Protein AF-0000000078278059 (afdb_homodimer)

Secondary structure (DSSP, 8-state):
-PPP--SSS-EEEE-TT-HHHHHHHHHHHHHT---EEEE--TTS--TTGGGT-TT--S-EEE-TTS-EEESHHHHHHHHHHH-GGG-SS-SSHHHHHHHHHHHHHHHHHTHHHHHHHHH-SSHHHHHHHHHHHHHHHHHHHHHHHHH-SSS--SBTBBTB--HHHHHHTHHHHHHHHHHHHTTPPPGGG-SS-HHHHHHHHHHHHSTTTGGGPPPHHHHHHHHHTT-/-PPP--SSS-EEEE-TT-HHHHHHHHHHHHHT---EEEE--TTS--TTGGGT-TT--S-EEE-TTS-EEESHHHHHHHHHHH-GGG-SS-SSHHHHHHHHHHHHHHHHHTHHHHHHHHH-SSHHHHHHHHHHHHHHHHHHHHHHHHH-SSS--SBTBBTB--HHHHHHTHHHHHHHHHHHHTTPPPGGG-SS-HHHHHHHHHHHHSTTTGGGPPPHHHHHHHHHTT-

Nearest PDB structures (foldseek):
  3lfl-assembly1_A-2  TM=7.966E-01  e=6.192E-13  Homo sapiens
  3lfl-assembly2_C  TM=8.242E-01  e=2.261E-12  Homo sapiens
  3qag-assembly1_A  TM=8.507E-01  e=6.763E-12  Homo sapiens
  3q19-assembly1_A  TM=8.474E-01  e=2.469E-11  Homo sapiens
  4jed-assembly1_A-2  TM=7.247E-01  e=4.438E-10  Methylobacterium radiotolerans JCM 2831

pLDDT: mean 94.47, std 7.15, range [53.31, 98.94]

Sequence (454 aa):
MSYPHSETKPTLYNAVICPYAQRAVIALNESGVPYEKVDIDLSNKPAWYPQVNPEGKVPALRLNDGRILIESLLIVEYISETYPQLKLMPADNFEKYQVRLFIEYMSNKVTPHVYGIIRAKDAEQKEQTYQKLMDGLKFVNGKFTEFSTSSTGPYVLGDRFSVADIACIPFIDRMDAVFMLIGSKRFSELEGLERLKAWADACHARKSIAPSRCDLDVLVERYKAFRMSYPHSETKPTLYNAVICPYAQRAVIALNESGVPYEKVDIDLSNKPAWYPQVNPEGKVPALRLNDGRILIESLLIVEYISETYPQLKLMPADNFEKYQVRLFIEYMSNKVTPHVYGIIRAKDAEQKEQTYQKLMDGLKFVNGKFTEFSTSSTGPYVLGDRFSVADIACIPFIDRMDAVFMLIGSKRFSELEGLERLKAWADACHARKSIAPSRCDLDVLVERYKAFR

InterPro domains:
  IPR004045 Glutathione S-transferase, N-terminal [PF13417] (12-85)
  IPR004045 Glutathione S-transferase, N-terminal [PS50404] (8-87)
  IPR005442 Glutathione S-transferase, omega-class [PR01625] (8-23)
  IPR005442 Glutathione S-transferase, omega-class [PR01625] (83-97)
  IPR005442 Glutathione S-transferase, omega-class [PR01625] (155-174)
  IPR010987 Glutathione S-transferase, C-terminal-like [PS50405] (92-226)
  IPR036249 Thioredoxin-like superfamily [SSF52833] (9-110)
  IPR036282 Glutathione S-transferase, C-terminal domain superfamily [SSF47616] (81-226)
  IPR040079 Glutathione transferase family [SFLDS00019] (11-206)
  IPR050983 Glutathione S-transferase Omega/HSP26 [PTHR43968] (4-223)

Solvent-accessible surface area (backbone atoms only — not comparable to full-atom values): 24335 Å² total; per-residue (Å²): 132,86,62,95,70,56,83,84,29,31,25,36,34,30,29,76,81,38,48,49,17,40,23,38,50,28,47,40,47,65,68,65,58,72,62,43,78,46,76,51,47,85,90,63,60,61,91,49,45,48,78,74,32,75,84,68,60,62,22,31,38,30,41,64,88,65,53,69,42,56,52,32,70,52,42,36,50,42,52,34,67,74,41,56,88,68,42,30,57,61,87,50,60,68,57,40,43,49,36,54,47,50,44,50,47,44,56,67,39,29,52,56,30,50,58,40,39,55,64,37,87,44,69,67,54,26,51,54,27,48,51,48,24,52,52,23,48,44,52,51,30,53,44,42,65,67,53,20,80,44,99,43,60,50,37,57,54,4,72,42,65,35,55,37,48,47,70,49,54,46,51,55,60,53,39,34,24,49,24,55,72,70,70,46,73,48,67,90,67,53,78,85,37,63,61,46,48,46,24,50,53,52,48,52,67,32,81,39,36,46,81,60,58,57,57,58,69,59,47,34,57,57,51,57,70,67,91,132,86,63,94,70,56,83,83,29,31,24,36,35,30,31,76,82,37,46,48,18,39,23,38,50,28,46,41,46,67,69,64,58,72,63,43,77,46,75,50,48,85,91,63,60,61,89,46,45,47,79,75,32,75,83,67,61,64,22,32,38,31,42,65,87,64,53,70,42,57,53,31,68,52,42,34,50,42,51,33,66,73,42,56,88,69,41,31,56,61,87,50,61,67,56,40,44,48,35,54,48,52,44,49,48,45,57,66,39,30,51,54,30,51,57,41,40,54,64,38,87,44,71,66,52,28,51,54,28,48,51,48,25,52,52,23,49,45,52,50,31,52,45,42,67,66,54,22,80,42,100,42,61,51,37,58,53,4,73,41,66,33,53,37,48,46,69,49,54,46,50,55,59,54,41,34,24,49,23,56,73,71,68,47,73,48,68,90,69,53,79,83,37,64,61,45,47,47,23,50,53,51,49,52,67,33,81,38,36,46,80,58,58,58,57,56,68,58,46,35,56,57,50,57,70,66,91

Radius of gyration: 22.49 Å; Cα contacts (8 Å, |Δi|>4): 683; chains: 2; bounding box: 50×56×56 Å

Organism: Zancudomyces culisetae (NCBI:txid1213189)

Foldseek 3Di:
DDDDADLAFKEWEAALLDLLQLLLLLLCLLLVGDYHYDYADLVDGDPCVCVQPVVSDDTWIQGNVGDIDDGSLVSSVVSCVVCVVSVQDPPDPVLNVLLVVLLVLLVPQAQVLLVQLLVDPDDVSNVVSVVSNVVSLLVSLVQCVVQQPDPADQASVHPDHHSSLSSRLSVLLLSQLSCVLVVHDGPVPDPNNVSVVSNNVVSCPDPSNVVSHDDSVVNNVVSVVSD/DDDDADQAFKEWEAALLDLLQLLLLLLCLLLVGDYHYDYADLVDGDPCVCVQPVVSDDTWIQGNVGDIDDGSLVSSVVSCVVCVVSCQDPPDPVLNVLLVVLLVLLVPQAQVLLVQLLVDPDDVSNVVSVVSNVVSLLVSLVQCVVQQPDPADQASVHPDHHSSLSSRLSVLLLSQLSCVLVVHDGPVPDPNNVSVVSNNVVSCPDPSNVVSHDDSVVNNVVSVVSD

Structure (mmCIF, N/CA/C/O backbone):
data_AF-0000000078278059-model_v1
#
loop_
_entity.id
_entity.type
_entity.pdbx_description
1 polymer 'Glutathione S-transferase omega-1'
#
loop_
_atom_site.group_PDB
_atom_site.id
_atom_site.type_symbol
_atom_site.label_atom_id
_atom_site.label_alt_id
_atom_site.label_comp_id
_atom_site.label_asym_id
_atom_site.label_entity_id
_atom_site.label_seq_id
_atom_site.pdbx_PDB_ins_code
_atom_site.Cartn_x
_atom_site.Cartn_y
_atom_site.Cartn_z
_atom_site.occupancy
_atom_site.B_iso_or_equiv
_atom_site.auth_seq_id
_atom_site.auth_comp_id
_atom_site.auth_asym_id
_atom_site.auth_atom_id
_atom_site.pdbx_PDB_model_num
ATOM 1 N N . MET A 1 1 ? 8.062 -13.547 28.875 1 60.22 1 MET A N 1
ATOM 2 C CA . MET A 1 1 ? 8.352 -14.844 28.266 1 60.22 1 MET A CA 1
ATOM 3 C C . MET A 1 1 ? 9 -14.672 26.891 1 60.22 1 MET A C 1
ATOM 5 O O . MET A 1 1 ? 8.656 -13.75 26.156 1 60.22 1 MET A O 1
ATOM 9 N N . SER A 1 2 ? 10.141 -15.391 26.438 1 87 2 SER A N 1
ATOM 10 C CA . SER A 1 2 ? 10.961 -15.281 25.25 1 87 2 SER A CA 1
ATOM 11 C C . SER A 1 2 ? 10.25 -15.867 24.031 1 87 2 SER A C 1
ATOM 13 O O . SER A 1 2 ? 9.375 -16.719 24.172 1 87 2 SER A O 1
ATOM 15 N N . TYR A 1 3 ? 10.172 -15.305 22.891 1 96.38 3 TYR A N 1
ATOM 16 C CA . TYR A 1 3 ? 9.617 -15.867 21.672 1 96.38 3 TYR A CA 1
ATOM 17 C C . TYR A 1 3 ? 10.703 -16.562 20.844 1 96.38 3 TYR A C 1
ATOM 19 O O . TYR A 1 3 ? 11.875 -16.203 20.938 1 96.38 3 TYR A O 1
ATOM 27 N N . PRO A 1 4 ? 10.289 -17.734 20.172 1 97.88 4 PRO A N 1
ATOM 28 C CA . PRO A 1 4 ? 11.297 -18.469 19.406 1 97.88 4 PRO A CA 1
ATOM 29 C C . PRO A 1 4 ? 11.953 -17.625 18.328 1 97.88 4 PRO A C 1
ATOM 31 O O . PRO A 1 4 ? 11.266 -16.875 17.625 1 97.88 4 PRO A O 1
ATOM 34 N N . HIS A 1 5 ? 13.25 -17.641 18.234 1 97.44 5 HIS A N 1
ATOM 35 C CA . HIS A 1 5 ? 14.008 -17.016 17.172 1 97.44 5 HIS A CA 1
ATOM 36 C C . HIS A 1 5 ? 15.414 -17.594 17.062 1 97.44 5 HIS A C 1
ATOM 38 O O . HIS A 1 5 ? 15.93 -18.141 18.047 1 97.44 5 HIS A O 1
ATOM 44 N N . SER A 1 6 ? 15.914 -17.5 15.859 1 96.81 6 SER A N 1
ATOM 45 C CA . SER A 1 6 ? 17.297 -17.891 15.633 1 96.81 6 SER A CA 1
ATOM 46 C C . SER A 1 6 ? 18.266 -16.75 16 1 96.81 6 SER A C 1
ATOM 48 O O . SER A 1 6 ? 17.969 -15.586 15.766 1 96.81 6 SER A O 1
ATOM 50 N N . GLU A 1 7 ? 19.438 -17.094 16.469 1 93.12 7 GLU A N 1
ATOM 51 C CA . GLU A 1 7 ? 20.438 -16.109 16.844 1 93.12 7 GLU A CA 1
ATOM 52 C C . GLU A 1 7 ? 21.375 -15.789 15.672 1 93.12 7 GLU A C 1
ATOM 54 O O . GLU A 1 7 ? 22.094 -14.789 15.688 1 93.12 7 GLU A O 1
ATOM 59 N N . THR A 1 8 ? 21.297 -16.656 14.656 1 95.75 8 THR A N 1
ATOM 60 C CA . THR A 1 8 ? 22.312 -16.531 13.625 1 95.75 8 THR A CA 1
ATOM 61 C C . THR A 1 8 ? 21.688 -16.297 12.258 1 95.75 8 THR A C 1
ATOM 63 O O . THR A 1 8 ? 22.375 -15.984 11.289 1 95.75 8 THR A O 1
ATOM 66 N N . LYS A 1 9 ? 20.375 -16.5 12.164 1 97.56 9 LYS A N 1
ATOM 67 C CA . LYS A 1 9 ? 19.656 -16.328 10.914 1 97.56 9 LYS A CA 1
ATOM 68 C C . LYS A 1 9 ? 18.375 -15.531 11.125 1 97.56 9 LYS A C 1
ATOM 70 O O . LYS A 1 9 ? 17.828 -15.5 12.227 1 97.56 9 LYS A O 1
ATOM 75 N N . PRO A 1 10 ? 17.891 -14.93 10.047 1 98.44 10 PRO A N 1
ATOM 76 C CA . PRO A 1 10 ? 16.547 -14.352 10.156 1 98.44 10 PRO A CA 1
ATOM 77 C C . PRO A 1 10 ? 15.484 -15.398 10.477 1 98.44 10 PRO A C 1
ATOM 79 O O . PRO A 1 10 ? 15.602 -16.547 10.055 1 98.44 10 PRO A O 1
ATOM 82 N N . THR A 1 11 ? 14.477 -14.953 11.234 1 98.88 11 THR A N 1
ATOM 83 C CA . THR A 1 11 ? 13.352 -15.828 11.547 1 98.88 11 THR A CA 1
ATOM 84 C C . THR A 1 11 ? 12.055 -15.273 10.953 1 98.88 11 THR A C 1
ATOM 86 O O . THR A 1 11 ? 11.656 -14.148 11.258 1 98.88 11 THR A O 1
ATOM 89 N N . LEU A 1 12 ? 11.461 -16.062 10.102 1 98.88 12 LEU A N 1
ATOM 90 C CA . LEU A 1 12 ? 10.172 -15.703 9.523 1 98.88 12 LEU A CA 1
ATOM 91 C C . LEU A 1 12 ? 9.031 -16.359 10.297 1 98.88 12 LEU A C 1
ATOM 93 O O . LEU A 1 12 ? 8.984 -17.594 10.422 1 98.88 12 LEU A O 1
ATOM 97 N N . TYR A 1 13 ? 8.195 -15.539 10.852 1 98.88 13 TYR A N 1
ATOM 98 C CA . TYR A 1 13 ? 6.938 -16.031 11.406 1 98.88 13 TYR A CA 1
ATOM 99 C C . TYR A 1 13 ? 5.859 -16.094 10.328 1 98.88 13 TYR A C 1
ATOM 101 O O . TYR A 1 13 ? 5.488 -15.086 9.742 1 98.88 13 TYR A O 1
ATOM 109 N N . ASN A 1 14 ? 5.344 -17.281 10.125 1 98.38 14 ASN A N 1
ATOM 110 C CA . ASN A 1 14 ? 4.605 -17.656 8.922 1 98.38 14 ASN A CA 1
ATOM 111 C C . ASN A 1 14 ? 3.309 -18.391 9.266 1 98.38 14 ASN A C 1
ATOM 113 O O . ASN A 1 14 ? 3.088 -18.766 10.422 1 98.38 14 ASN A O 1
ATOM 117 N N . ALA A 1 15 ? 2.404 -18.438 8.391 1 97.5 15 ALA A N 1
ATOM 118 C CA . ALA A 1 15 ? 1.312 -19.406 8.32 1 97.5 15 ALA A CA 1
ATOM 119 C C . ALA A 1 15 ? 1.162 -19.969 6.906 1 97.5 15 ALA A C 1
ATOM 121 O O . ALA A 1 15 ? 0.969 -19.219 5.953 1 97.5 15 ALA A O 1
ATOM 122 N N . VAL A 1 16 ? 1.157 -21.25 6.742 1 94.25 16 VAL A N 1
ATOM 123 C CA . VAL A 1 16 ? 1.242 -21.922 5.445 1 94.25 16 VAL A CA 1
ATOM 124 C C . VAL A 1 16 ? 0.02 -21.562 4.602 1 94.25 16 VAL A C 1
ATOM 126 O O . VAL A 1 16 ? 0.113 -21.453 3.375 1 94.25 16 VAL A O 1
ATOM 129 N N . ILE A 1 17 ? -1.044 -21.25 5.211 1 94.5 17 ILE A N 1
ATOM 130 C CA . ILE A 1 17 ? -2.287 -21.031 4.48 1 94.5 17 ILE A CA 1
ATOM 131 C C . ILE A 1 17 ? -2.408 -19.547 4.113 1 94.5 17 ILE A C 1
ATOM 133 O O . ILE A 1 17 ? -3.309 -19.156 3.367 1 94.5 17 ILE A O 1
ATOM 137 N N . CYS A 1 18 ? -1.616 -18.688 4.645 1 96.62 18 CYS A N 1
ATOM 138 C CA . CYS A 1 18 ? -1.743 -17.25 4.477 1 96.62 18 CYS A CA 1
ATOM 139 C C . CYS A 1 18 ? -1.034 -16.781 3.213 1 96.62 18 CYS A C 1
ATOM 141 O O . CYS A 1 18 ? 0.188 -16.906 3.1 1 96.62 18 CYS A O 1
ATOM 143 N N . PRO A 1 19 ? -1.803 -16.234 2.295 1 97.75 19 PRO A N 1
ATOM 144 C CA . PRO A 1 19 ? -1.166 -15.781 1.057 1 97.75 19 PRO A CA 1
ATOM 145 C C . PRO A 1 19 ? -0.194 -14.625 1.279 1 97.75 19 PRO A C 1
ATOM 147 O O . PRO A 1 19 ? 0.756 -14.453 0.511 1 97.75 19 PRO A O 1
ATOM 150 N N . TYR A 1 20 ? -0.384 -13.812 2.268 1 98.38 20 TYR A N 1
ATOM 151 C CA . TYR A 1 20 ? 0.504 -12.695 2.57 1 98.38 20 TYR A CA 1
ATOM 152 C C . TYR A 1 20 ? 1.837 -13.188 3.119 1 98.38 20 TYR A C 1
ATOM 154 O O . TYR A 1 20 ? 2.895 -12.656 2.771 1 98.38 20 TYR A O 1
ATOM 162 N N . ALA A 1 21 ? 1.753 -14.188 3.961 1 98.62 21 ALA A N 1
ATOM 163 C CA . ALA A 1 21 ? 2.984 -14.789 4.465 1 98.62 21 ALA A CA 1
ATOM 164 C C . ALA A 1 21 ? 3.771 -15.453 3.336 1 98.62 21 ALA A C 1
ATOM 166 O O . ALA A 1 21 ? 5.004 -15.445 3.344 1 98.62 21 ALA A O 1
ATOM 167 N N . GLN A 1 22 ? 3.08 -16.031 2.393 1 98.75 22 GLN A N 1
ATOM 168 C CA . GLN A 1 22 ? 3.744 -16.688 1.266 1 98.75 22 GLN A CA 1
ATOM 169 C C . GLN A 1 22 ? 4.578 -15.688 0.467 1 98.75 22 GLN A C 1
ATOM 171 O O . GLN A 1 22 ? 5.625 -16.047 -0.079 1 98.75 22 GLN A O 1
ATOM 176 N N . ARG A 1 23 ? 4.156 -14.398 0.369 1 98.88 23 ARG A N 1
ATOM 177 C CA . ARG A 1 23 ? 4.957 -13.359 -0.273 1 98.88 23 ARG A CA 1
ATOM 178 C C . ARG A 1 23 ? 6.371 -13.328 0.297 1 98.88 23 ARG A C 1
ATOM 180 O O . ARG A 1 23 ? 7.348 -13.305 -0.453 1 98.88 23 ARG A O 1
ATOM 187 N N . ALA A 1 24 ? 6.434 -13.32 1.629 1 98.88 24 ALA A N 1
ATOM 188 C CA . ALA A 1 24 ? 7.719 -13.234 2.314 1 98.88 24 ALA A CA 1
ATOM 189 C C . ALA A 1 24 ? 8.555 -14.492 2.08 1 98.88 24 ALA A C 1
ATOM 191 O O . ALA A 1 24 ? 9.76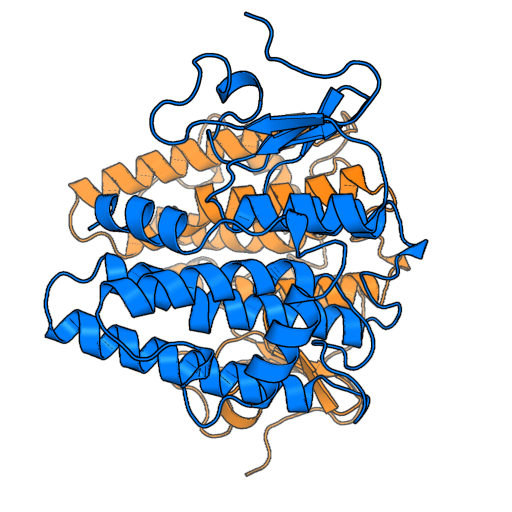6 -14.406 1.865 1 98.88 24 ALA A O 1
ATOM 192 N N . VAL A 1 25 ? 7.898 -15.648 2.078 1 98.81 25 VAL A N 1
ATOM 193 C CA . VAL A 1 25 ? 8.586 -16.906 1.821 1 98.81 25 VAL A CA 1
ATOM 194 C C . VAL A 1 25 ? 9.234 -16.875 0.438 1 98.81 25 VAL A C 1
ATOM 196 O O . VAL A 1 25 ? 10.414 -17.203 0.289 1 98.81 25 VAL A O 1
ATOM 199 N N . ILE A 1 26 ? 8.469 -16.484 -0.548 1 98.88 26 ILE A N 1
ATOM 200 C CA . ILE A 1 26 ? 8.961 -16.438 -1.922 1 98.88 26 ILE A CA 1
ATOM 201 C C . ILE A 1 26 ? 10.148 -15.484 -2.02 1 98.88 26 ILE A C 1
ATOM 203 O O . ILE A 1 26 ? 11.172 -15.82 -2.617 1 98.88 26 ILE A O 1
ATOM 207 N N . ALA A 1 27 ? 10.023 -14.281 -1.431 1 98.81 27 ALA A N 1
ATOM 208 C CA . ALA A 1 27 ? 11.102 -13.289 -1.485 1 98.81 27 ALA A CA 1
ATOM 209 C C . ALA A 1 27 ? 12.367 -13.828 -0.829 1 98.81 27 ALA A C 1
ATOM 211 O O . ALA A 1 27 ? 13.469 -13.633 -1.347 1 98.81 27 ALA A O 1
ATOM 212 N N . LEU A 1 28 ? 12.195 -14.461 0.299 1 98.69 28 LEU A N 1
ATOM 213 C CA . LEU A 1 28 ? 13.344 -15.039 0.987 1 98.69 28 LEU A CA 1
ATOM 214 C C . LEU A 1 28 ? 13.969 -16.156 0.161 1 98.69 28 LEU A C 1
ATOM 216 O O . LEU A 1 28 ? 15.195 -16.25 0.059 1 98.69 28 LEU A O 1
ATOM 220 N N . ASN A 1 29 ? 13.133 -16.984 -0.436 1 98.69 29 ASN A N 1
ATOM 221 C CA . ASN A 1 29 ? 13.633 -18.047 -1.31 1 98.69 29 ASN A CA 1
ATOM 222 C C . ASN A 1 29 ? 14.422 -17.469 -2.48 1 98.69 29 ASN A C 1
ATOM 224 O O . ASN A 1 29 ? 15.469 -18.016 -2.848 1 98.69 29 ASN A O 1
ATOM 228 N N . GLU A 1 30 ? 13.93 -16.438 -3.078 1 98.5 30 GLU A N 1
ATOM 229 C CA . GLU A 1 30 ? 14.633 -15.789 -4.176 1 98.5 30 GLU A CA 1
ATOM 230 C C . GLU A 1 30 ? 16.016 -15.297 -3.73 1 98.5 30 GLU A C 1
ATOM 232 O O . GLU A 1 30 ? 16.969 -15.359 -4.496 1 98.5 30 GLU A O 1
ATOM 237 N N . SER A 1 31 ? 16.109 -14.766 -2.529 1 97.19 31 SER A N 1
ATOM 238 C CA . SER A 1 31 ? 17.344 -14.172 -2.025 1 97.19 31 SER A CA 1
ATOM 239 C C . SER A 1 31 ? 18.391 -15.242 -1.73 1 97.19 31 SER A C 1
ATOM 241 O O . SER A 1 31 ? 19.594 -14.945 -1.688 1 97.19 31 SER A O 1
ATOM 243 N N . GLY A 1 32 ? 17.906 -16.422 -1.432 1 96.81 32 GLY A N 1
ATOM 244 C CA . GLY A 1 32 ? 18.812 -17.516 -1.085 1 96.81 32 GLY A CA 1
ATOM 245 C C . GLY A 1 32 ? 19.344 -17.406 0.333 1 96.81 32 GLY A C 1
ATOM 246 O O . GLY A 1 32 ? 20.172 -18.219 0.745 1 96.81 32 GLY A O 1
ATOM 247 N N . VAL A 1 33 ? 18.906 -16.484 1.047 1 95.5 33 VAL A N 1
ATOM 248 C CA . VAL A 1 33 ? 19.328 -16.312 2.432 1 95.5 33 VAL A CA 1
ATOM 249 C C . VAL A 1 33 ? 18.719 -17.422 3.295 1 95.5 33 VAL A C 1
ATOM 251 O O . VAL A 1 33 ? 17.516 -17.641 3.277 1 95.5 33 VAL A O 1
ATOM 254 N N . PRO A 1 34 ? 19.625 -18.078 3.938 1 97.62 34 PRO A N 1
ATOM 255 C CA . PRO A 1 34 ? 19.047 -19.047 4.883 1 97.62 34 PRO A CA 1
ATOM 256 C C . PRO A 1 34 ? 18.234 -18.375 5.988 1 97.62 34 PRO A C 1
ATOM 258 O O . PRO A 1 34 ? 18.609 -17.312 6.473 1 97.62 34 PRO A O 1
ATOM 261 N N . TYR A 1 35 ? 17.156 -18.969 6.301 1 98.31 35 TYR A N 1
ATOM 262 C CA . TYR A 1 35 ? 16.312 -18.422 7.355 1 98.31 35 TYR A CA 1
ATOM 263 C C . TYR A 1 35 ? 15.586 -19.547 8.102 1 98.31 35 TYR A C 1
ATOM 265 O O . TYR A 1 35 ? 15.523 -20.688 7.617 1 98.31 35 TYR A O 1
ATOM 273 N N . GLU A 1 36 ? 15.125 -19.219 9.258 1 98.38 36 GLU A N 1
ATOM 274 C CA . GLU A 1 36 ? 14.273 -20.109 10.031 1 98.38 36 GLU A CA 1
ATOM 275 C C . GLU A 1 36 ? 12.805 -19.719 9.906 1 98.38 36 GLU A C 1
ATOM 277 O O . GLU A 1 36 ? 12.477 -18.531 9.805 1 98.38 36 GLU A O 1
ATOM 282 N N . LYS A 1 37 ? 12.016 -20.719 9.875 1 98.06 37 LYS A N 1
ATOM 283 C CA . LYS A 1 37 ? 10.578 -20.484 9.758 1 98.06 37 LYS A CA 1
ATOM 284 C C . LYS A 1 37 ? 9.836 -21 10.992 1 98.06 37 LYS A C 1
ATOM 286 O O . LYS A 1 37 ? 10.086 -22.109 11.461 1 98.06 37 LYS A O 1
ATOM 291 N N . VAL A 1 38 ? 9.055 -20.156 11.594 1 98.31 38 VAL A N 1
ATOM 292 C CA . VAL A 1 38 ? 8.148 -20.516 12.68 1 98.31 38 VAL A CA 1
ATOM 293 C C . VAL A 1 38 ? 6.699 -20.375 12.211 1 98.31 38 VAL A C 1
ATOM 295 O O . VAL A 1 38 ? 6.215 -19.266 11.992 1 98.31 38 VAL A O 1
ATOM 298 N N . ASP A 1 39 ? 6.008 -21.469 12.109 1 97.62 39 ASP A N 1
ATOM 299 C CA . ASP A 1 39 ? 4.621 -21.453 11.648 1 97.62 39 ASP A CA 1
ATOM 300 C C . ASP A 1 39 ? 3.664 -21.156 12.797 1 97.62 39 ASP A C 1
ATOM 302 O O . ASP A 1 39 ? 3.67 -21.844 13.812 1 97.62 39 ASP A O 1
ATOM 306 N N . ILE A 1 40 ? 2.883 -20.109 12.617 1 97.81 40 ILE A N 1
ATOM 307 C CA . ILE A 1 40 ? 1.909 -19.656 13.602 1 97.81 40 ILE A CA 1
ATOM 308 C C . ILE A 1 40 ? 0.538 -20.25 13.289 1 97.81 40 ILE A C 1
ATOM 310 O O . ILE A 1 40 ? 0.062 -20.156 12.148 1 97.81 40 ILE A O 1
ATOM 314 N N . ASP A 1 41 ? -0.099 -20.953 14.258 1 94.69 41 ASP A N 1
ATOM 315 C CA . ASP A 1 41 ? -1.495 -21.359 14.141 1 94.69 41 ASP A CA 1
ATOM 316 C C . ASP A 1 41 ? -2.434 -20.172 14.289 1 94.69 41 ASP A C 1
ATOM 318 O O . ASP A 1 41 ? -2.627 -19.656 15.398 1 94.69 41 ASP A O 1
ATOM 322 N N . LEU A 1 42 ? -3.047 -19.781 13.258 1 92.94 42 LEU A N 1
ATOM 323 C CA . LEU A 1 42 ? -3.844 -18.562 13.234 1 92.94 42 LEU A CA 1
ATOM 324 C C . LEU A 1 42 ? -5.105 -18.719 14.078 1 92.94 42 LEU A C 1
ATOM 326 O O . LEU A 1 42 ? -5.703 -17.734 14.508 1 92.94 42 LEU A O 1
ATOM 330 N N . SER A 1 43 ? -5.547 -19.953 14.219 1 91.12 43 SER A N 1
ATOM 331 C CA . SER A 1 43 ? -6.746 -20.219 15.008 1 91.12 43 SER A CA 1
ATOM 332 C C . SER A 1 43 ? -6.426 -20.266 16.5 1 91.12 43 SER A C 1
ATOM 334 O O . SER A 1 43 ? -7.324 -20.172 17.344 1 91.12 43 SER A O 1
ATOM 336 N N . ASN A 1 44 ? -5.289 -20.516 16.828 1 94.31 44 ASN A N 1
ATOM 337 C CA . ASN A 1 44 ? -4.801 -20.594 18.203 1 94.31 44 ASN A CA 1
ATOM 338 C C . ASN A 1 44 ? -3.383 -20.031 18.312 1 94.31 44 ASN A C 1
ATOM 340 O O . ASN A 1 44 ? -2.436 -20.797 18.562 1 94.31 44 ASN A O 1
ATOM 344 N N . LYS A 1 45 ? -3.246 -18.734 18.25 1 96.56 45 LYS A N 1
ATOM 345 C CA . LYS A 1 45 ? -1.941 -18.078 18.25 1 96.56 45 LYS A CA 1
ATOM 346 C C . LYS A 1 45 ? -1.241 -18.234 19.594 1 96.56 45 LYS A C 1
ATOM 348 O O . LYS A 1 45 ? -1.876 -18.109 20.641 1 96.56 45 LYS A O 1
ATOM 353 N N . PRO A 1 46 ? 0.009 -18.422 19.562 1 97.25 46 PRO A N 1
ATOM 354 C CA . PRO A 1 46 ? 0.75 -18.531 20.828 1 97.25 46 PRO A CA 1
ATOM 355 C C . PRO A 1 46 ? 0.702 -17.234 21.641 1 97.25 46 PRO A C 1
ATOM 357 O O . PRO A 1 46 ? 0.676 -16.141 21.078 1 97.25 46 PRO A O 1
ATOM 360 N N . ALA A 1 47 ? 0.79 -17.328 23 1 96.75 47 ALA A N 1
ATOM 361 C CA . ALA A 1 47 ? 0.686 -16.203 23.906 1 96.75 47 ALA A CA 1
ATOM 362 C C . ALA A 1 47 ? 1.855 -15.234 23.734 1 96.75 47 ALA A C 1
ATOM 364 O O . ALA A 1 47 ? 1.735 -14.039 24.016 1 96.75 47 ALA A O 1
ATOM 365 N N . TRP A 1 48 ? 2.941 -15.773 23.172 1 97.88 48 TRP A N 1
ATOM 366 C CA . TRP A 1 48 ? 4.141 -14.953 23.031 1 97.88 48 TRP A CA 1
ATOM 367 C C . TRP A 1 48 ? 4.105 -14.172 21.719 1 97.88 48 TRP A C 1
ATOM 369 O O . TRP A 1 48 ? 4.914 -13.258 21.516 1 97.88 48 TRP A O 1
ATOM 379 N N . TYR A 1 49 ? 3.154 -14.43 20.797 1 98.19 49 TYR A N 1
ATOM 380 C CA . TYR A 1 49 ? 3.229 -13.898 19.438 1 98.19 49 TYR A CA 1
ATOM 381 C C . TYR A 1 49 ? 3.068 -12.383 19.438 1 98.19 49 TYR A C 1
ATOM 383 O O . TYR A 1 49 ? 3.699 -11.688 18.641 1 98.19 49 TYR A O 1
ATOM 391 N N . PRO A 1 50 ? 2.326 -11.773 20.391 1 96.94 50 PRO A N 1
ATOM 392 C CA . PRO A 1 50 ? 2.217 -10.312 20.422 1 96.94 50 PRO A CA 1
ATOM 393 C C . PRO A 1 50 ? 3.551 -9.633 20.703 1 96.94 50 PRO A C 1
ATOM 395 O O . PRO A 1 50 ? 3.707 -8.438 20.438 1 96.94 50 PRO A O 1
ATOM 398 N N . GLN A 1 51 ? 4.5 -10.32 21.234 1 96.88 51 GLN A N 1
ATOM 399 C CA . GLN A 1 51 ? 5.844 -9.781 21.422 1 96.88 51 GLN A CA 1
ATOM 400 C C . GLN A 1 51 ? 6.562 -9.602 20.094 1 96.88 51 GLN A C 1
ATOM 402 O O . GLN A 1 51 ? 7.465 -8.773 19.969 1 96.88 51 GLN A O 1
ATOM 407 N N . VAL A 1 52 ? 6.16 -10.414 19.078 1 97.81 52 VAL A N 1
ATOM 408 C CA . VAL A 1 52 ? 6.73 -10.336 17.734 1 97.81 52 VAL A CA 1
ATOM 409 C C . VAL A 1 52 ? 5.973 -9.297 16.906 1 97.81 52 VAL A C 1
ATOM 411 O O . VAL A 1 52 ? 6.574 -8.367 16.375 1 97.81 52 VAL A O 1
ATOM 414 N N . ASN A 1 53 ? 4.738 -9.445 16.891 1 97.56 53 ASN A N 1
ATOM 415 C CA . ASN A 1 53 ? 3.84 -8.531 16.203 1 97.56 53 ASN A CA 1
ATOM 416 C C . ASN A 1 53 ? 2.6 -8.219 17.031 1 97.56 53 ASN A C 1
ATOM 418 O O . ASN A 1 53 ? 1.664 -9.016 17.078 1 97.56 53 ASN A O 1
ATOM 422 N N . PRO A 1 54 ? 2.58 -7.09 17.625 1 94.56 54 PRO A N 1
ATOM 423 C CA . PRO A 1 54 ? 1.46 -6.723 18.484 1 94.56 54 PRO A CA 1
ATOM 424 C C . PRO A 1 54 ? 0.11 -6.809 17.781 1 94.56 54 PRO A C 1
ATOM 426 O O . PRO A 1 54 ? -0.922 -6.992 18.422 1 94.56 54 PRO A O 1
ATOM 429 N N . GLU A 1 55 ? 0.088 -6.75 16.469 1 94.5 55 GLU A N 1
ATOM 430 C CA . GLU A 1 55 ? -1.163 -6.836 15.719 1 94.5 55 GLU A CA 1
ATOM 431 C C . GLU A 1 55 ? -1.575 -8.289 15.5 1 94.5 55 GLU A C 1
ATOM 433 O O . GLU A 1 55 ? -2.676 -8.562 15.016 1 94.5 55 GLU A O 1
ATOM 438 N N . GLY A 1 56 ? -0.675 -9.211 15.766 1 96.62 56 GLY A N 1
ATOM 439 C CA . GLY A 1 56 ? -0.982 -10.625 15.695 1 96.62 56 GLY A CA 1
ATOM 440 C C . GLY A 1 56 ? -1.057 -11.156 14.273 1 96.62 56 GLY A C 1
ATOM 441 O O . GLY A 1 56 ? -1.48 -12.289 14.047 1 96.62 56 GLY A O 1
ATOM 442 N N . LYS A 1 57 ? -0.612 -10.398 13.32 1 97.56 57 LYS A N 1
ATOM 443 C CA . LYS A 1 57 ? -0.685 -10.812 11.922 1 97.56 57 LYS A CA 1
ATOM 444 C C . LYS A 1 57 ? 0.608 -11.492 11.477 1 97.56 57 LYS A C 1
ATOM 446 O O . LYS A 1 57 ? 1.657 -11.297 12.102 1 97.56 57 LYS A O 1
ATOM 451 N N . VAL A 1 58 ? 0.531 -12.336 10.539 1 98.44 58 VAL A N 1
ATOM 452 C CA . VAL A 1 58 ? 1.68 -12.859 9.812 1 98.44 58 VAL A CA 1
ATOM 453 C C . VAL A 1 58 ? 1.691 -12.305 8.391 1 98.44 58 VAL A C 1
ATOM 455 O O . VAL A 1 58 ? 0.647 -11.922 7.855 1 98.44 58 VAL A O 1
ATOM 458 N N . PRO A 1 59 ? 2.842 -12.148 7.746 1 98.75 59 PRO A N 1
ATOM 459 C CA . PRO A 1 59 ? 4.172 -12.531 8.219 1 98.75 59 PRO A CA 1
ATOM 460 C C . PRO A 1 59 ? 4.801 -11.484 9.133 1 98.75 59 PRO A C 1
ATOM 462 O O . PRO A 1 59 ? 4.375 -10.328 9.141 1 98.75 59 PRO A O 1
ATOM 465 N N . ALA A 1 60 ? 5.68 -11.883 9.914 1 98.88 60 ALA A N 1
ATOM 466 C CA . ALA A 1 60 ? 6.684 -11.047 10.562 1 98.88 60 ALA A CA 1
ATOM 467 C C . ALA A 1 60 ? 8.086 -11.625 10.367 1 98.88 60 ALA A C 1
ATOM 469 O O . ALA A 1 60 ? 8.273 -12.836 10.406 1 98.88 60 ALA A O 1
ATOM 470 N N . LEU A 1 61 ? 9.062 -10.82 10.07 1 98.88 61 LEU A N 1
ATOM 471 C CA . LEU A 1 61 ? 10.438 -11.242 9.836 1 98.88 61 LEU A CA 1
ATOM 472 C C . LEU A 1 61 ? 11.383 -10.602 10.844 1 98.88 61 LEU A C 1
ATOM 474 O O . LEU A 1 61 ? 11.57 -9.383 10.844 1 98.88 61 LEU A O 1
ATOM 478 N N . ARG A 1 62 ? 11.906 -11.391 11.742 1 98.69 62 ARG A N 1
ATOM 479 C CA . ARG A 1 62 ? 12.945 -10.914 12.656 1 98.69 62 ARG A CA 1
ATOM 480 C C . ARG A 1 62 ? 14.32 -11.008 12.008 1 98.69 62 ARG A C 1
ATOM 482 O O . ARG A 1 62 ? 14.773 -12.102 11.641 1 98.69 62 ARG A O 1
ATOM 489 N N . LEU A 1 63 ? 14.984 -9.883 11.852 1 98.06 63 LEU A N 1
ATOM 490 C CA . LEU A 1 63 ? 16.328 -9.836 11.281 1 98.06 63 LEU A CA 1
ATOM 491 C C . LEU A 1 63 ? 17.359 -10.312 12.289 1 98.06 63 LEU A C 1
ATOM 493 O O . LEU A 1 63 ? 17.047 -10.5 13.469 1 98.06 63 LEU A O 1
ATOM 497 N N . ASN A 1 64 ? 18.609 -10.422 11.82 1 95.81 64 ASN A N 1
ATOM 498 C CA . ASN A 1 64 ? 19.703 -10.922 12.664 1 95.81 64 ASN A CA 1
ATOM 499 C C . ASN A 1 64 ? 19.984 -9.969 13.82 1 95.81 64 ASN A C 1
ATOM 501 O O . ASN A 1 64 ? 20.391 -10.398 14.898 1 95.81 64 ASN A O 1
ATOM 505 N N . ASP A 1 65 ? 19.766 -8.742 13.609 1 95.5 65 ASP A N 1
ATOM 506 C CA . ASP A 1 65 ? 20.094 -7.75 14.625 1 95.5 65 ASP A CA 1
ATOM 507 C C . ASP A 1 65 ? 18.938 -7.539 15.586 1 95.5 65 ASP A C 1
ATOM 509 O O . ASP A 1 65 ? 18.984 -6.66 16.453 1 95.5 65 ASP A O 1
ATOM 513 N N . GLY A 1 66 ? 17.859 -8.234 15.375 1 96.06 66 GLY A N 1
ATOM 514 C CA . GLY A 1 66 ? 16.766 -8.219 16.328 1 96.06 66 GLY A CA 1
ATOM 515 C C . GLY A 1 66 ? 15.594 -7.363 15.875 1 96.06 66 GLY A C 1
ATOM 516 O O . GLY A 1 66 ? 14.5 -7.449 16.438 1 96.06 66 GLY A O 1
ATOM 517 N N . ARG A 1 67 ? 15.766 -6.543 14.914 1 96.5 67 ARG A N 1
ATOM 518 C CA . ARG A 1 67 ? 14.656 -5.746 14.391 1 96.5 67 ARG A CA 1
ATOM 519 C C . ARG A 1 67 ? 13.602 -6.637 13.742 1 96.5 67 ARG A C 1
ATOM 521 O O . ARG A 1 67 ? 13.93 -7.648 13.125 1 96.5 67 ARG A O 1
ATOM 528 N N . ILE A 1 68 ? 12.328 -6.246 13.836 1 98.06 68 ILE A N 1
ATOM 529 C CA . ILE A 1 68 ? 11.227 -7.031 13.289 1 98.06 68 ILE A CA 1
ATOM 530 C C . ILE A 1 68 ? 10.516 -6.234 12.203 1 98.06 68 ILE A C 1
ATOM 532 O O . ILE A 1 68 ? 10.172 -5.07 12.398 1 98.06 68 ILE A O 1
ATOM 536 N N . LEU A 1 69 ? 10.414 -6.852 11.047 1 98.62 69 LEU A N 1
ATOM 537 C CA . LEU A 1 69 ? 9.641 -6.309 9.938 1 98.62 69 LEU A CA 1
ATOM 538 C C . LEU A 1 69 ? 8.258 -6.961 9.867 1 98.62 69 LEU A C 1
ATOM 540 O O . LEU A 1 69 ? 8.141 -8.18 9.992 1 98.62 69 LEU A O 1
ATOM 544 N N . ILE A 1 70 ? 7.266 -6.098 9.68 1 98.5 70 ILE A N 1
ATOM 545 C CA . ILE A 1 70 ? 5.91 -6.598 9.492 1 98.5 70 ILE A CA 1
ATOM 546 C C . ILE A 1 70 ? 5.328 -6.035 8.195 1 98.5 70 ILE A C 1
ATOM 548 O O . ILE A 1 70 ? 5.961 -5.207 7.531 1 98.5 70 ILE A O 1
ATOM 552 N N . GLU A 1 71 ? 4.129 -6.52 7.82 1 98.56 71 GLU A N 1
ATOM 553 C CA . GLU A 1 71 ? 3.465 -6.188 6.566 1 98.56 71 GLU A CA 1
ATOM 554 C C . GLU A 1 71 ? 4.16 -6.852 5.383 1 98.56 71 GLU A C 1
ATOM 556 O O . GLU A 1 71 ? 5.293 -6.504 5.043 1 98.56 71 GLU A O 1
ATOM 561 N N . SER A 1 72 ? 3.455 -7.73 4.738 1 98.69 72 SER A N 1
ATOM 562 C CA . SER A 1 72 ? 4.039 -8.648 3.766 1 98.69 72 SER A CA 1
ATOM 563 C C . SER A 1 72 ? 4.684 -7.891 2.609 1 98.69 72 SER A C 1
ATOM 565 O O . SER A 1 72 ? 5.801 -8.203 2.201 1 98.69 72 SER A O 1
ATOM 567 N N . LEU A 1 73 ? 3.99 -6.836 2.094 1 98.69 73 LEU A N 1
ATOM 568 C CA . LEU A 1 73 ? 4.535 -6.113 0.951 1 98.69 73 LEU A CA 1
ATOM 569 C C . LEU A 1 73 ? 5.777 -5.32 1.351 1 98.69 73 LEU A C 1
ATOM 571 O O . LEU A 1 73 ? 6.711 -5.18 0.558 1 98.69 73 LEU A O 1
ATOM 575 N N . LEU A 1 74 ? 5.789 -4.801 2.594 1 98.75 74 LEU A N 1
ATOM 576 C CA . LEU A 1 74 ? 6.949 -4.059 3.078 1 98.75 74 LEU A CA 1
ATOM 577 C C . LEU A 1 74 ? 8.141 -4.988 3.281 1 98.75 74 LEU A C 1
ATOM 579 O O . LEU A 1 74 ? 9.281 -4.605 3.016 1 98.75 74 LEU A O 1
ATOM 583 N N . ILE A 1 75 ? 7.867 -6.191 3.742 1 98.88 75 ILE A N 1
ATOM 584 C CA . ILE A 1 75 ? 8.922 -7.188 3.904 1 98.88 75 ILE A CA 1
ATOM 585 C C . ILE A 1 75 ? 9.523 -7.523 2.543 1 98.88 75 ILE A C 1
ATOM 587 O O . ILE A 1 75 ? 10.75 -7.551 2.389 1 98.88 75 ILE A O 1
ATOM 591 N N . VAL A 1 76 ? 8.672 -7.719 1.543 1 98.81 76 VAL A N 1
ATOM 592 C CA . VAL A 1 76 ? 9.133 -8.062 0.201 1 98.81 76 VAL A CA 1
ATOM 593 C C . VAL A 1 76 ? 9.953 -6.914 -0.376 1 98.81 76 VAL A C 1
ATOM 595 O O . VAL A 1 76 ? 11.016 -7.137 -0.967 1 98.81 76 VAL A O 1
ATOM 598 N N . GLU A 1 77 ? 9.453 -5.699 -0.205 1 98.31 77 GLU A N 1
ATOM 599 C CA . GLU A 1 77 ? 10.188 -4.535 -0.684 1 98.31 77 GLU A CA 1
ATOM 600 C C . GLU A 1 77 ? 11.539 -4.406 0.014 1 98.31 77 GLU A C 1
ATOM 602 O O . GLU A 1 77 ? 12.547 -4.125 -0.63 1 98.31 77 GLU A O 1
ATOM 607 N N . TYR A 1 78 ? 11.586 -4.613 1.32 1 98.62 78 TYR A N 1
ATOM 608 C CA . TYR A 1 78 ? 12.828 -4.555 2.082 1 98.62 78 TYR A CA 1
ATOM 609 C C . TYR A 1 78 ? 13.844 -5.559 1.552 1 98.62 78 TYR A C 1
ATOM 611 O O . TYR A 1 78 ? 15.008 -5.219 1.33 1 98.62 78 TYR A O 1
ATOM 619 N N . ILE A 1 79 ? 13.398 -6.793 1.305 1 98.62 79 ILE A N 1
ATOM 620 C CA . ILE A 1 79 ? 14.273 -7.844 0.798 1 98.62 79 ILE A CA 1
ATOM 621 C C . ILE A 1 79 ? 14.781 -7.465 -0.592 1 98.62 79 ILE A C 1
ATOM 623 O O . ILE A 1 79 ? 15.969 -7.609 -0.885 1 98.62 79 ILE A O 1
ATOM 627 N N . SER A 1 80 ? 13.875 -6.973 -1.392 1 98.12 80 SER A N 1
ATOM 628 C CA . SER A 1 80 ? 14.25 -6.555 -2.738 1 98.12 80 SER A CA 1
ATOM 629 C C . SER A 1 80 ? 15.312 -5.465 -2.701 1 98.12 80 SER A C 1
ATOM 631 O O . SER A 1 80 ? 16.25 -5.48 -3.498 1 98.12 80 SER A O 1
ATOM 633 N N . GLU A 1 81 ? 15.18 -4.523 -1.803 1 97.5 81 GLU A N 1
ATOM 634 C CA . GLU A 1 81 ? 16.109 -3.4 -1.691 1 97.5 81 GLU A CA 1
ATOM 635 C C . GLU A 1 81 ? 17.422 -3.83 -1.041 1 97.5 81 GLU A C 1
ATOM 637 O O . GLU A 1 81 ? 18.484 -3.289 -1.354 1 97.5 81 GLU A O 1
ATOM 642 N N . THR A 1 82 ? 17.359 -4.797 -0.175 1 97.62 82 THR A N 1
ATOM 643 C CA . THR A 1 82 ? 18.531 -5.297 0.529 1 97.62 82 THR A CA 1
ATOM 644 C C . THR A 1 82 ? 19.391 -6.156 -0.396 1 97.62 82 THR A C 1
ATOM 646 O O . THR A 1 82 ? 20.609 -6.199 -0.251 1 97.62 82 THR A O 1
ATOM 649 N N . TYR A 1 83 ? 18.766 -6.801 -1.367 1 97.62 83 TYR A N 1
ATOM 650 C CA . TYR A 1 83 ? 19.469 -7.645 -2.33 1 97.62 83 TYR A CA 1
ATOM 651 C C . TYR A 1 83 ? 19.188 -7.188 -3.758 1 97.62 83 TYR A C 1
ATOM 653 O O . TYR A 1 83 ? 18.578 -7.918 -4.547 1 97.62 83 TYR A O 1
ATOM 661 N N . PRO A 1 84 ? 19.75 -6.062 -4.074 1 96.38 84 PRO A N 1
ATOM 662 C CA . PRO A 1 84 ? 19.438 -5.465 -5.375 1 96.38 84 PRO A CA 1
ATOM 663 C C . PRO A 1 84 ? 19.922 -6.32 -6.547 1 96.38 84 PRO A C 1
ATOM 665 O O . PRO A 1 84 ? 19.438 -6.164 -7.668 1 96.38 84 PRO A O 1
ATOM 668 N N . GLN A 1 85 ? 20.859 -7.238 -6.305 1 96.56 85 GLN A N 1
ATOM 669 C CA . GLN A 1 85 ? 21.391 -8.086 -7.363 1 96.56 85 GLN A CA 1
ATOM 670 C C . GLN A 1 85 ? 20.328 -9.062 -7.867 1 96.56 85 GLN A C 1
ATOM 672 O O . GLN A 1 85 ? 20.453 -9.625 -8.961 1 96.56 85 GLN A O 1
ATOM 677 N N . LEU A 1 86 ? 19.281 -9.242 -7.113 1 96.69 86 LEU A N 1
ATOM 678 C CA . LEU A 1 86 ? 18.188 -10.133 -7.512 1 96.69 86 LEU A CA 1
ATOM 679 C C . LEU A 1 86 ? 17.328 -9.477 -8.586 1 96.69 86 LEU A C 1
ATOM 681 O O . LEU A 1 86 ? 16.531 -10.156 -9.25 1 96.69 86 LEU A O 1
ATOM 685 N N . LYS A 1 87 ? 17.359 -8.164 -8.664 1 97 87 LYS A N 1
ATOM 686 C CA . LYS A 1 87 ? 16.641 -7.375 -9.656 1 97 87 LYS A CA 1
ATOM 687 C C . LYS A 1 87 ? 15.133 -7.629 -9.578 1 97 87 LYS A C 1
ATOM 689 O O . LYS A 1 87 ? 14.461 -7.711 -10.602 1 97 87 LYS A O 1
ATOM 694 N N . LEU A 1 88 ? 14.703 -7.801 -8.352 1 97.94 88 LEU A N 1
ATOM 695 C CA . LEU A 1 88 ? 13.273 -7.98 -8.133 1 97.94 88 LEU A CA 1
ATOM 696 C C . LEU A 1 88 ? 12.516 -6.688 -8.422 1 97.94 88 LEU A C 1
ATOM 698 O O . LEU A 1 88 ? 11.305 -6.711 -8.648 1 97.94 88 LEU A O 1
ATOM 702 N N . MET A 1 89 ? 13.125 -5.574 -8.273 1 97.19 89 MET A N 1
ATOM 703 C CA . MET A 1 89 ? 12.648 -4.285 -8.766 1 97.19 89 MET A CA 1
ATOM 704 C C . MET A 1 89 ? 13.508 -3.787 -9.914 1 97.19 89 MET A C 1
ATOM 706 O O . MET A 1 89 ? 14.734 -3.889 -9.867 1 97.19 89 MET A O 1
ATOM 710 N N . PRO A 1 90 ? 12.828 -3.289 -10.953 1 95.38 90 PRO A N 1
ATOM 711 C CA . PRO A 1 90 ? 13.609 -2.795 -12.086 1 95.38 90 PRO A CA 1
ATOM 712 C C . PRO A 1 90 ? 14.352 -1.497 -11.773 1 95.38 90 PRO A C 1
ATOM 714 O O . PRO A 1 90 ? 14.055 -0.841 -10.766 1 95.38 90 PRO A O 1
ATOM 717 N N . ALA A 1 91 ? 15.367 -1.168 -12.586 1 94.94 91 ALA A N 1
ATOM 718 C CA . ALA A 1 91 ? 16.125 0.068 -12.43 1 94.94 91 ALA A CA 1
ATOM 719 C C . ALA A 1 91 ? 15.344 1.268 -12.945 1 94.94 91 ALA A C 1
ATOM 721 O O . ALA A 1 91 ? 15.445 2.371 -12.406 1 94.94 91 ALA A O 1
ATOM 722 N N . ASP A 1 92 ? 14.562 1.064 -13.992 1 95.5 92 ASP A N 1
ATOM 723 C CA . ASP A 1 92 ? 13.781 2.135 -14.594 1 95.5 92 ASP A CA 1
ATOM 724 C C . ASP A 1 92 ? 12.625 2.559 -13.688 1 95.5 92 ASP A C 1
ATOM 726 O O . ASP A 1 92 ? 11.836 1.721 -13.25 1 95.5 92 ASP A O 1
ATOM 730 N N . ASN A 1 93 ? 12.508 3.846 -13.414 1 96.75 93 ASN A N 1
ATOM 731 C CA . ASN A 1 93 ? 11.523 4.359 -12.469 1 96.75 93 ASN A CA 1
ATOM 732 C C . ASN A 1 93 ? 10.094 4.086 -12.938 1 96.75 93 ASN A C 1
ATOM 734 O O . ASN A 1 93 ? 9.211 3.811 -12.125 1 96.75 93 ASN A O 1
ATOM 738 N N . PHE A 1 94 ? 9.867 4.227 -14.195 1 96.31 94 PHE A N 1
ATOM 739 C CA . PHE A 1 94 ? 8.516 3.986 -14.695 1 96.31 94 PHE A CA 1
ATOM 740 C C . PHE A 1 94 ? 8.148 2.512 -14.562 1 96.31 94 PHE A C 1
ATOM 742 O O . PHE A 1 94 ? 7.008 2.178 -14.234 1 96.31 94 PHE A O 1
ATOM 749 N N . GLU A 1 95 ? 9.109 1.606 -14.859 1 94.94 95 GLU A N 1
ATOM 750 C CA . GLU A 1 95 ? 8.852 0.182 -14.672 1 94.94 95 GLU A CA 1
ATOM 751 C C . GLU A 1 95 ? 8.609 -0.148 -13.203 1 94.94 95 GLU A C 1
ATOM 753 O O . GLU A 1 95 ? 7.793 -1.019 -12.891 1 94.94 95 GLU A O 1
ATOM 758 N N . LYS A 1 96 ? 9.344 0.522 -12.234 1 96.94 96 LYS A N 1
ATOM 759 C CA . LYS A 1 96 ? 9.055 0.361 -10.812 1 96.94 96 LYS A CA 1
ATOM 760 C C . LYS A 1 96 ? 7.617 0.75 -10.5 1 96.94 96 LYS A C 1
ATOM 762 O O . LYS A 1 96 ? 6.922 0.037 -9.766 1 96.94 96 LYS A O 1
ATOM 767 N N . TYR A 1 97 ? 7.254 1.865 -11.133 1 97.81 97 TYR A N 1
ATOM 768 C CA . TYR A 1 97 ? 5.879 2.336 -10.984 1 97.81 97 TYR A CA 1
ATOM 769 C C . TYR A 1 97 ? 4.887 1.296 -11.484 1 97.81 97 TYR A C 1
ATOM 771 O O . TYR A 1 97 ? 3.891 1.006 -10.82 1 97.81 97 TYR A O 1
ATOM 779 N N . GLN A 1 98 ? 5.137 0.694 -12.586 1 96 98 GLN A N 1
ATOM 780 C CA . GLN A 1 98 ? 4.246 -0.301 -13.172 1 96 98 GLN A CA 1
ATOM 781 C C . GLN A 1 98 ? 4.129 -1.53 -12.273 1 96 98 GLN A C 1
ATOM 783 O O . GLN A 1 98 ? 3.047 -2.107 -12.148 1 96 98 GLN A O 1
ATOM 788 N N . VAL A 1 99 ? 5.242 -1.91 -11.695 1 97.06 99 VAL A N 1
ATOM 789 C CA . VAL A 1 99 ? 5.246 -3.029 -10.758 1 97.06 99 VAL A CA 1
ATOM 790 C C . VAL A 1 99 ? 4.273 -2.752 -9.609 1 97.06 99 VAL A C 1
ATOM 792 O O . VAL A 1 99 ? 3.4 -3.572 -9.32 1 97.06 99 VAL A O 1
ATOM 795 N N . ARG A 1 100 ? 4.383 -1.591 -9.023 1 98.25 100 ARG A N 1
ATOM 796 C CA . ARG A 1 100 ? 3.547 -1.237 -7.879 1 98.25 100 ARG A CA 1
ATOM 797 C C . ARG A 1 100 ? 2.094 -1.05 -8.297 1 98.25 100 ARG A C 1
ATOM 799 O O . ARG A 1 100 ? 1.177 -1.389 -7.547 1 98.25 100 ARG A O 1
ATOM 806 N N . LEU A 1 101 ? 1.912 -0.538 -9.484 1 97.94 101 LEU A N 1
ATOM 807 C CA . LEU A 1 101 ? 0.559 -0.336 -9.992 1 97.94 101 LEU A CA 1
ATOM 808 C C . LEU A 1 101 ? -0.143 -1.672 -10.211 1 97.94 101 LEU A C 1
ATOM 810 O O . LEU A 1 101 ? -1.333 -1.81 -9.922 1 97.94 101 LEU A O 1
ATOM 814 N N . PHE A 1 102 ? 0.584 -2.645 -10.758 1 97.31 102 PHE A N 1
ATOM 815 C CA . PHE A 1 102 ? 0.007 -3.967 -10.961 1 97.31 102 PHE A CA 1
ATOM 816 C C . PHE A 1 102 ? -0.459 -4.57 -9.641 1 97.31 102 PHE A C 1
ATOM 818 O O . PHE A 1 102 ? -1.542 -5.156 -9.57 1 97.31 102 PHE A O 1
ATOM 825 N N . ILE A 1 103 ? 0.374 -4.426 -8.633 1 98.44 103 ILE A N 1
ATOM 826 C CA . ILE A 1 103 ? 0.024 -4.914 -7.305 1 98.44 103 ILE A CA 1
ATOM 827 C C . ILE A 1 103 ? -1.253 -4.227 -6.824 1 98.44 103 ILE A C 1
ATOM 829 O O . ILE A 1 103 ? -2.146 -4.879 -6.277 1 98.44 103 ILE A O 1
ATOM 833 N N . GLU A 1 104 ? -1.305 -2.93 -7.055 1 98 104 GLU A N 1
ATOM 834 C CA . GLU A 1 104 ? -2.502 -2.178 -6.691 1 98 104 GLU A CA 1
ATOM 835 C C . GLU A 1 104 ? -3.732 -2.717 -7.414 1 98 104 GLU A C 1
ATOM 837 O O . GLU A 1 104 ? -4.789 -2.896 -6.805 1 98 104 GLU A O 1
ATOM 842 N N . TYR A 1 105 ? -3.645 -2.967 -8.695 1 97.44 105 TYR A N 1
ATOM 843 C CA . TYR A 1 105 ? -4.762 -3.482 -9.477 1 97.44 105 TYR A CA 1
ATOM 844 C C . TYR A 1 105 ? -5.223 -4.832 -8.945 1 97.44 105 TYR A C 1
ATOM 846 O O . TYR A 1 105 ? -6.418 -5.047 -8.727 1 97.44 105 TYR A O 1
ATOM 854 N N . MET A 1 106 ? -4.281 -5.715 -8.711 1 97.94 106 MET A N 1
ATOM 855 C CA . MET A 1 106 ? -4.621 -7.035 -8.188 1 97.94 106 MET A CA 1
ATOM 856 C C . MET A 1 106 ? -5.309 -6.922 -6.832 1 97.94 106 MET A C 1
ATOM 858 O O . MET A 1 106 ? -6.324 -7.578 -6.59 1 97.94 106 MET A O 1
ATOM 862 N N . SER A 1 107 ? -4.762 -6.086 -5.996 1 97.69 107 SER A N 1
ATOM 863 C CA . SER A 1 107 ? -5.23 -5.938 -4.625 1 97.69 107 SER A CA 1
ATOM 864 C C . SER A 1 107 ? -6.629 -5.324 -4.582 1 97.69 107 SER A C 1
ATOM 866 O O . SER A 1 107 ? -7.414 -5.617 -3.68 1 97.69 107 SER A O 1
ATOM 868 N N . ASN A 1 108 ? -6.953 -4.516 -5.562 1 96.88 108 ASN A N 1
ATOM 869 C CA . ASN A 1 108 ? -8.203 -3.77 -5.508 1 96.88 108 ASN A CA 1
ATOM 870 C C . ASN A 1 108 ? -9.281 -4.422 -6.367 1 96.88 108 ASN A C 1
ATOM 872 O O . ASN A 1 108 ? -10.469 -4.371 -6.031 1 96.88 108 ASN A O 1
ATOM 876 N N . LYS A 1 109 ? -8.883 -5.043 -7.422 1 97.5 109 LYS A N 1
ATOM 877 C CA . LYS A 1 109 ? -9.875 -5.48 -8.398 1 97.5 109 LYS A CA 1
ATOM 878 C C . LYS A 1 109 ? -10.086 -6.992 -8.336 1 97.5 109 LYS A C 1
ATOM 880 O O . LYS A 1 109 ? -11.07 -7.512 -8.859 1 97.5 109 LYS A O 1
ATOM 885 N N . VAL A 1 110 ? -9.188 -7.742 -7.688 1 97.75 110 VAL A N 1
ATOM 886 C CA . VAL A 1 110 ? -9.281 -9.195 -7.707 1 97.75 110 VAL A CA 1
ATOM 887 C C . VAL A 1 110 ? -9.414 -9.727 -6.281 1 97.75 110 VAL A C 1
ATOM 889 O O . VAL A 1 110 ? -10.453 -10.273 -5.91 1 97.75 110 VAL A O 1
ATOM 892 N N . THR A 1 111 ? -8.523 -9.453 -5.414 1 97.38 111 THR A N 1
ATOM 893 C CA . THR A 1 111 ? -8.336 -10.07 -4.105 1 97.38 111 THR A CA 1
ATOM 894 C C . THR A 1 111 ? -9.578 -9.875 -3.236 1 97.38 111 THR A C 1
ATOM 896 O O . THR A 1 111 ? -10.055 -10.82 -2.604 1 97.38 111 THR A O 1
ATOM 899 N N . PRO A 1 112 ? -10.156 -8.633 -3.223 1 96.69 112 PRO A N 1
ATOM 900 C CA . PRO A 1 112 ? -11.328 -8.469 -2.35 1 96.69 112 PRO A CA 1
ATOM 901 C C . PRO A 1 112 ? -12.5 -9.352 -2.756 1 96.69 112 PRO A C 1
ATOM 903 O O . PRO A 1 112 ? -13.266 -9.797 -1.898 1 96.69 112 PRO A O 1
ATOM 906 N N . HIS A 1 113 ? -12.617 -9.602 -3.994 1 97 113 HIS A N 1
ATOM 907 C CA . HIS A 1 113 ? -13.758 -10.359 -4.488 1 97 113 HIS A CA 1
ATOM 908 C C . HIS A 1 113 ? -13.586 -11.852 -4.23 1 97 113 HIS A C 1
ATOM 910 O O . HIS A 1 113 ? -14.562 -12.578 -4.059 1 97 113 HIS A O 1
ATOM 916 N N . VAL A 1 114 ? -12.328 -12.281 -4.207 1 95 114 VAL A N 1
ATOM 917 C CA . VAL A 1 114 ? -12.062 -13.672 -3.836 1 95 114 VAL A CA 1
ATOM 918 C C . VAL A 1 114 ? -12.57 -13.938 -2.42 1 95 114 VAL A C 1
ATOM 920 O O . VAL A 1 114 ? -13.328 -14.883 -2.191 1 95 114 VAL A O 1
ATOM 923 N N . TYR A 1 115 ? -12.258 -13.102 -1.494 1 92.56 115 TYR A N 1
ATOM 924 C CA . TYR A 1 115 ? -12.672 -13.273 -0.105 1 92.56 115 TYR A CA 1
ATOM 925 C C . TYR A 1 115 ? -14.133 -12.891 0.08 1 92.56 115 TYR A C 1
ATOM 927 O O . TYR A 1 115 ? -14.812 -13.414 0.964 1 92.56 115 TYR A O 1
ATOM 935 N N . GLY A 1 116 ? -14.586 -12 -0.797 1 94.56 116 GLY A N 1
ATOM 936 C CA . GLY A 1 116 ? -15.984 -11.602 -0.772 1 94.56 116 GLY A CA 1
ATOM 937 C C . GLY A 1 116 ? -16.938 -12.742 -1.086 1 94.56 116 GLY A C 1
ATOM 938 O O . GLY A 1 116 ? -18.031 -12.82 -0.525 1 94.56 116 GLY A O 1
ATOM 939 N N . ILE A 1 117 ? -16.531 -13.625 -1.954 1 94.06 117 ILE A N 1
ATOM 940 C CA . ILE A 1 117 ? -17.359 -14.766 -2.324 1 94.06 117 ILE A CA 1
ATOM 941 C C . ILE A 1 117 ? -17.594 -15.656 -1.104 1 94.06 117 ILE A C 1
ATOM 943 O O . ILE A 1 117 ? -18.703 -16.125 -0.866 1 94.06 117 ILE A O 1
ATOM 947 N N . ILE A 1 118 ? -16.562 -15.828 -0.312 1 90.31 118 ILE A N 1
ATOM 948 C CA . ILE A 1 118 ? -16.609 -16.672 0.875 1 90.31 118 ILE A CA 1
ATOM 949 C C . ILE A 1 118 ? -17.516 -16.047 1.924 1 90.31 118 ILE A C 1
ATOM 951 O O . ILE A 1 118 ? -18.234 -16.75 2.646 1 90.31 118 ILE A O 1
ATOM 955 N N . ARG A 1 119 ? -17.609 -14.734 1.95 1 90.88 119 ARG A N 1
ATOM 956 C CA . ARG A 1 119 ? -18.344 -14.008 2.99 1 90.88 119 ARG A CA 1
ATOM 957 C C . ARG A 1 119 ? -19.75 -13.68 2.545 1 90.88 119 ARG A C 1
ATOM 959 O O . ARG A 1 119 ? -20.531 -13.109 3.309 1 90.88 119 ARG A O 1
ATOM 966 N N . ALA A 1 120 ? -20.062 -13.984 1.286 1 92.12 120 ALA A N 1
ATOM 967 C CA . ALA A 1 120 ? -21.359 -13.633 0.739 1 92.12 120 ALA A CA 1
ATOM 968 C C . ALA A 1 120 ? -22.484 -14.281 1.543 1 92.12 120 ALA A C 1
ATOM 970 O O . ALA A 1 120 ? -22.391 -15.453 1.918 1 92.12 120 ALA A O 1
ATOM 971 N N . LYS A 1 121 ? -23.531 -13.453 1.722 1 90.62 121 LYS A N 1
ATOM 972 C CA . LYS A 1 121 ? -24.609 -13.867 2.621 1 90.62 121 LYS A CA 1
ATOM 973 C C . LYS A 1 121 ? -25.656 -14.695 1.88 1 90.62 121 LYS A C 1
ATOM 975 O O . LYS A 1 121 ? -26.422 -15.43 2.502 1 90.62 121 LYS A O 1
ATOM 980 N N . ASP A 1 122 ? -25.797 -14.484 0.595 1 92.38 122 ASP A N 1
ATOM 981 C CA . ASP A 1 122 ? -26.781 -15.203 -0.203 1 92.38 122 ASP A CA 1
ATOM 982 C C . ASP A 1 122 ? -26.281 -15.406 -1.633 1 92.38 122 ASP A C 1
ATOM 984 O O . ASP A 1 122 ? -25.219 -14.93 -1.999 1 92.38 122 ASP A O 1
ATOM 988 N N . ALA A 1 123 ? -27.094 -16.125 -2.318 1 91.44 123 ALA A N 1
ATOM 989 C CA . ALA A 1 123 ? -26.719 -16.531 -3.67 1 91.44 123 ALA A CA 1
ATOM 990 C C . ALA A 1 123 ? -26.578 -15.328 -4.59 1 91.44 123 ALA A C 1
ATOM 992 O O . ALA A 1 123 ? -25.719 -15.297 -5.469 1 91.44 123 ALA A O 1
ATOM 993 N N . GLU A 1 124 ? -27.406 -14.383 -4.367 1 95.5 124 GLU A N 1
ATOM 994 C CA . GLU A 1 124 ? -27.375 -13.195 -5.211 1 95.5 124 GLU A CA 1
ATOM 995 C C . GLU A 1 124 ? -26.078 -12.406 -5 1 95.5 124 GLU A C 1
ATOM 997 O O . GLU A 1 124 ? -25.422 -12.008 -5.969 1 95.5 124 GLU A O 1
ATOM 1002 N N . GLN A 1 125 ? -25.703 -12.227 -3.781 1 95.44 125 GLN A N 1
ATOM 1003 C CA . GLN A 1 125 ? -24.453 -11.531 -3.459 1 95.44 125 GLN A CA 1
ATOM 1004 C C . GLN A 1 125 ? -23.25 -12.312 -3.969 1 95.44 125 GLN A C 1
ATOM 1006 O O . GLN A 1 125 ? -22.281 -11.719 -4.449 1 95.44 125 GLN A O 1
ATOM 1011 N N . LYS A 1 126 ? -23.359 -13.609 -3.852 1 94.5 126 LYS A N 1
ATOM 1012 C CA . LYS A 1 126 ? -22.281 -14.469 -4.332 1 94.5 126 LYS A CA 1
ATOM 1013 C C . LYS A 1 126 ? -22.078 -14.312 -5.836 1 94.5 126 LYS A C 1
ATOM 1015 O O . LYS A 1 126 ? -20.953 -14.172 -6.309 1 94.5 126 LYS A O 1
ATOM 1020 N N . GLU A 1 127 ? -23.141 -14.273 -6.512 1 94.75 127 GLU A N 1
ATOM 1021 C CA . GLU A 1 127 ? -23.094 -14.148 -7.965 1 94.75 127 GLU A CA 1
ATOM 1022 C C . GLU A 1 127 ? -22.562 -12.773 -8.383 1 94.75 127 GLU A C 1
ATOM 1024 O O . GLU A 1 127 ? -21.734 -12.672 -9.297 1 94.75 127 GLU A O 1
ATOM 1029 N N . GLN A 1 128 ? -23 -11.758 -7.754 1 97.06 128 GLN A N 1
ATOM 1030 C CA . GLN A 1 128 ? -22.531 -10.414 -8.047 1 97.06 128 GLN A CA 1
ATOM 1031 C C . GLN A 1 128 ? -21.031 -10.289 -7.793 1 97.06 128 GLN A C 1
ATOM 1033 O O . GLN A 1 128 ? -20.297 -9.703 -8.602 1 97.06 128 GLN A O 1
ATOM 1038 N N . THR A 1 129 ? -20.625 -10.867 -6.691 1 97.44 129 THR A N 1
ATOM 1039 C CA . THR A 1 129 ? -19.203 -10.82 -6.332 1 97.44 129 THR A CA 1
ATOM 1040 C C . THR A 1 129 ? -18.375 -11.625 -7.324 1 97.44 129 THR A C 1
ATOM 1042 O O . THR A 1 129 ? -17.266 -11.211 -7.699 1 97.44 129 THR A O 1
ATOM 1045 N N . TYR A 1 130 ? -18.906 -12.734 -7.699 1 95.81 130 TYR A N 1
ATOM 1046 C CA . TYR A 1 130 ? -18.234 -13.562 -8.695 1 95.81 130 TYR A CA 1
ATOM 1047 C C . TYR A 1 130 ? -18.047 -12.797 -10 1 95.81 130 TYR A C 1
ATOM 1049 O O . TYR A 1 130 ? -16.969 -12.844 -10.602 1 95.81 130 TYR A O 1
ATOM 1057 N N . GLN A 1 131 ? -19.031 -12.062 -10.414 1 97 131 GLN A N 1
ATOM 1058 C CA . GLN A 1 131 ? -18.938 -11.289 -11.641 1 97 131 GLN A CA 1
ATOM 1059 C C . GLN A 1 131 ? -17.891 -10.18 -11.508 1 97 131 GLN A C 1
ATOM 1061 O O . GLN A 1 131 ? -17.141 -9.914 -12.445 1 97 131 GLN A O 1
ATOM 1066 N N . LYS A 1 132 ? -17.875 -9.586 -10.406 1 97.94 132 LYS A N 1
ATOM 1067 C CA . LYS A 1 132 ? -16.859 -8.57 -10.156 1 97.94 132 LYS A CA 1
ATOM 1068 C C . LYS A 1 132 ? -15.453 -9.172 -10.219 1 97.94 132 LYS A C 1
ATOM 1070 O O . LYS A 1 132 ? -14.523 -8.547 -10.734 1 97.94 132 LYS A O 1
ATOM 1075 N N . LEU A 1 133 ? -15.359 -10.359 -9.633 1 97.31 133 LEU A N 1
ATOM 1076 C CA . LEU A 1 133 ? -14.086 -11.062 -9.68 1 97.31 133 LEU A CA 1
ATOM 1077 C C . LEU A 1 133 ? -13.672 -11.344 -11.125 1 97.31 133 LEU A C 1
ATOM 1079 O O . LEU A 1 133 ? -12.531 -11.078 -11.508 1 97.31 133 LEU A O 1
ATOM 1083 N N . MET A 1 134 ? -14.586 -11.797 -11.93 1 96.94 134 MET A N 1
ATOM 1084 C CA . MET A 1 134 ? -14.297 -12.109 -13.32 1 96.94 134 MET A CA 1
ATOM 1085 C C . MET A 1 134 ? -13.898 -10.859 -14.094 1 96.94 134 MET A C 1
ATOM 1087 O O . MET A 1 134 ? -12.953 -10.883 -14.875 1 96.94 134 MET A O 1
ATOM 1091 N N . ASP A 1 135 ? -14.609 -9.789 -13.836 1 97.69 135 ASP A N 1
ATOM 1092 C CA . ASP A 1 135 ? -14.266 -8.508 -14.461 1 97.69 135 ASP A CA 1
ATOM 1093 C C . ASP A 1 135 ? -12.867 -8.062 -14.055 1 97.69 135 ASP A C 1
ATOM 1095 O O . ASP A 1 135 ? -12.102 -7.57 -14.891 1 97.69 135 ASP A O 1
ATOM 1099 N N . GLY A 1 136 ? -12.562 -8.227 -12.789 1 97.88 136 GLY A N 1
ATOM 1100 C CA . GLY A 1 136 ? -11.234 -7.895 -12.305 1 97.88 136 GLY A CA 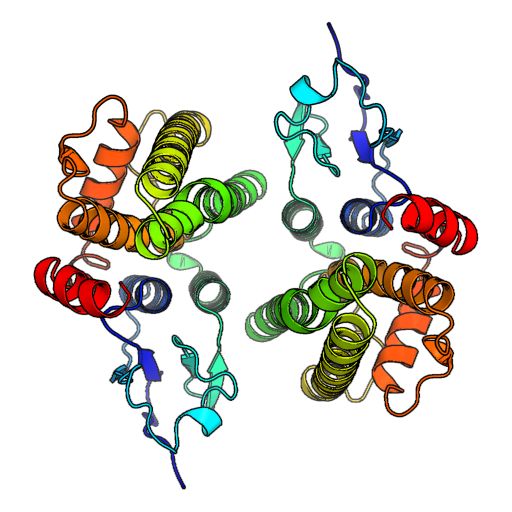1
ATOM 1101 C C . GLY A 1 136 ? -10.141 -8.727 -12.945 1 97.88 136 GLY A C 1
ATOM 1102 O O . GLY A 1 136 ? -9.086 -8.195 -13.312 1 97.88 136 GLY A O 1
ATOM 1103 N N . LEU A 1 137 ? -10.359 -9.984 -13.102 1 97.38 137 LEU A N 1
ATOM 1104 C CA . LEU A 1 137 ? -9.391 -10.875 -13.719 1 97.38 137 LEU A CA 1
ATOM 1105 C C . LEU A 1 137 ? -9.148 -10.492 -15.18 1 97.38 137 LEU A C 1
ATOM 1107 O O . LEU A 1 137 ? -8.008 -10.469 -15.633 1 97.38 137 LEU A O 1
ATOM 1111 N N . LYS A 1 138 ? -10.219 -10.211 -15.844 1 96.81 138 LYS A N 1
ATOM 1112 C CA . LYS A 1 138 ? -10.094 -9.789 -17.234 1 96.81 138 LYS A CA 1
ATOM 1113 C C . LYS A 1 138 ? -9.32 -8.477 -17.344 1 96.81 138 LYS A C 1
ATOM 1115 O O . LYS A 1 138 ? -8.484 -8.305 -18.234 1 96.81 138 LYS A O 1
ATOM 1120 N N . PHE A 1 139 ? -9.625 -7.578 -16.453 1 96.81 139 PHE A N 1
ATOM 1121 C CA . PHE A 1 139 ? -8.93 -6.305 -16.406 1 96.81 139 PHE A CA 1
ATOM 1122 C C . PHE A 1 139 ? -7.43 -6.516 -16.219 1 96.81 139 PHE A C 1
ATOM 1124 O O . PHE A 1 139 ? -6.621 -6.004 -17 1 96.81 139 PHE A O 1
ATOM 1131 N N . VAL A 1 140 ? -7.047 -7.352 -15.258 1 95.81 140 VAL A N 1
ATOM 1132 C CA . VAL A 1 140 ? -5.641 -7.594 -14.953 1 95.81 140 VAL A CA 1
ATOM 1133 C C . VAL A 1 140 ? -4.977 -8.344 -16.109 1 95.81 140 VAL A C 1
ATOM 1135 O O . VAL A 1 140 ? -3.826 -8.07 -16.453 1 95.81 140 VAL A O 1
ATOM 1138 N N . ASN A 1 141 ? -5.652 -9.289 -16.688 1 94.75 141 ASN A N 1
ATOM 1139 C CA . ASN A 1 141 ? -5.148 -9.984 -17.875 1 94.75 141 ASN A CA 1
ATOM 1140 C C . ASN A 1 141 ? -4.727 -9 -18.953 1 94.75 141 ASN A C 1
ATOM 1142 O O . ASN A 1 141 ? -3.68 -9.172 -19.578 1 94.75 141 ASN A O 1
ATOM 1146 N N . GLY A 1 142 ? -5.531 -7.996 -19.141 1 92.19 142 GLY A N 1
ATOM 1147 C CA . GLY A 1 142 ? -5.215 -6.965 -20.109 1 92.19 142 GLY A CA 1
ATOM 1148 C C . GLY A 1 142 ? -3.992 -6.145 -19.734 1 92.19 142 GLY A C 1
ATOM 1149 O O . GLY A 1 142 ? -3.248 -5.695 -20.609 1 92.19 142 GLY A O 1
ATOM 1150 N N . LYS A 1 143 ? -3.756 -5.957 -18.469 1 91.44 143 LYS A N 1
ATOM 1151 C CA . LYS A 1 143 ? -2.629 -5.148 -18 1 91.44 143 LYS A CA 1
ATOM 1152 C C . LYS A 1 143 ? -1.305 -5.867 -18.25 1 91.44 143 LYS A C 1
ATOM 1154 O O . LYS A 1 143 ? -0.286 -5.227 -18.516 1 91.44 143 LYS A O 1
ATOM 1159 N N . PHE A 1 144 ? -1.29 -7.219 -18.188 1 88.56 144 PHE A N 1
ATOM 1160 C CA . PHE A 1 144 ? -0.099 -7.984 -18.547 1 88.56 144 PHE A CA 1
ATOM 1161 C C . PHE A 1 144 ? 0.38 -7.641 -19.938 1 88.56 144 PHE A C 1
ATOM 1163 O O . PHE A 1 144 ? 1.578 -7.461 -20.172 1 88.56 144 PHE A O 1
ATOM 1170 N N . THR A 1 145 ? -0.553 -7.473 -20.75 1 82.19 145 THR A N 1
ATOM 1171 C CA . THR A 1 145 ? -0.235 -7.207 -22.141 1 82.19 145 THR A CA 1
ATOM 1172 C C . THR A 1 145 ? 0.296 -5.785 -22.328 1 82.19 145 THR A C 1
ATOM 1174 O O . THR A 1 145 ? 1.181 -5.543 -23.141 1 82.19 145 THR A O 1
ATOM 1177 N N . GLU A 1 146 ? -0.203 -4.93 -21.453 1 83.12 146 GLU A N 1
ATOM 1178 C CA . GLU A 1 146 ? 0.177 -3.521 -21.531 1 83.12 146 GLU A CA 1
ATOM 1179 C C . GLU A 1 146 ? 1.543 -3.283 -20.891 1 83.12 146 GLU A C 1
ATOM 1181 O O . GLU A 1 146 ? 2.328 -2.467 -21.391 1 83.12 146 GLU A O 1
ATOM 1186 N N . PHE A 1 147 ? 1.805 -3.871 -19.781 1 82.12 147 PHE A N 1
ATOM 1187 C CA . PHE A 1 147 ? 3.006 -3.611 -18.984 1 82.12 147 PHE A CA 1
ATOM 1188 C C . PHE A 1 147 ? 4.199 -4.375 -19.562 1 82.12 147 PHE A C 1
ATOM 1190 O O . PHE A 1 147 ? 5.348 -4.004 -19.312 1 82.12 147 PHE A O 1
ATOM 1197 N N . SER A 1 148 ? 3.975 -5.426 -20.266 1 65.5 148 SER A N 1
ATOM 1198 C CA . SER A 1 148 ? 5.059 -6.23 -20.812 1 65.5 148 SER A CA 1
ATOM 1199 C C . SER A 1 148 ? 5.758 -5.508 -21.953 1 65.5 148 SER A C 1
ATOM 1201 O O . SER A 1 148 ? 5.113 -5.102 -22.922 1 65.5 148 SER A O 1
ATOM 1203 N N . THR A 1 149 ? 6.73 -4.652 -21.484 1 56.5 149 THR A N 1
ATOM 1204 C CA . THR A 1 149 ? 7.531 -3.973 -22.5 1 56.5 149 THR A CA 1
ATOM 1205 C C . THR A 1 149 ? 7.961 -4.949 -23.594 1 56.5 149 THR A C 1
ATOM 1207 O O . THR A 1 149 ? 8.406 -4.531 -24.656 1 56.5 149 THR A O 1
ATOM 1210 N N . SER A 1 150 ? 8.219 -6.188 -23.156 1 53.31 150 SER A N 1
ATOM 1211 C CA . SER A 1 150 ? 8.766 -7.117 -24.141 1 53.31 150 SER A CA 1
ATOM 1212 C C . SER A 1 150 ? 7.727 -8.148 -24.562 1 53.31 150 SER A C 1
ATOM 1214 O O . SER A 1 150 ? 6.844 -8.508 -23.781 1 53.31 150 SER A O 1
ATOM 1216 N N . SER A 1 151 ? 7.297 -8.047 -25.656 1 56.44 151 SER A N 1
ATOM 1217 C CA . SER A 1 151 ? 6.543 -9.125 -26.297 1 56.44 151 SER A CA 1
ATOM 1218 C C . SER A 1 151 ? 6.988 -10.492 -25.781 1 56.44 151 SER A C 1
ATOM 1220 O O . SER A 1 151 ? 6.449 -11.516 -26.203 1 56.44 151 SER A O 1
ATOM 1222 N N . THR A 1 152 ? 8.016 -10.414 -24.781 1 66.06 152 THR A N 1
ATOM 1223 C CA . THR A 1 152 ? 8.609 -11.711 -24.469 1 66.06 152 THR A CA 1
ATOM 1224 C C . THR A 1 152 ? 8.539 -12.008 -22.984 1 66.06 152 THR A C 1
ATOM 1226 O O . THR A 1 152 ? 8.594 -11.094 -22.156 1 66.06 152 THR A O 1
ATOM 1229 N N . GLY A 1 153 ? 7.871 -13.07 -22.578 1 82.94 153 GLY A N 1
ATOM 1230 C CA . GLY A 1 153 ? 7.961 -13.805 -21.328 1 82.94 153 GLY A CA 1
ATOM 1231 C C . GLY A 1 153 ? 6.664 -13.805 -20.547 1 82.94 153 GLY A C 1
ATOM 1232 O O . GLY A 1 153 ? 5.746 -13.039 -20.859 1 82.94 153 GLY A O 1
ATOM 1233 N N . PRO A 1 154 ? 6.637 -14.555 -19.5 1 91.62 154 PRO A N 1
ATOM 1234 C CA . PRO A 1 154 ? 5.355 -14.852 -18.859 1 91.62 154 PRO A CA 1
ATOM 1235 C C . PRO A 1 154 ? 5.086 -13.984 -17.641 1 91.62 154 PRO A C 1
ATOM 1237 O O . PRO A 1 154 ? 3.971 -13.977 -17.109 1 91.62 154 PRO A O 1
ATOM 1240 N N . TYR A 1 155 ? 6.102 -13.156 -17.219 1 95.88 155 TYR A N 1
ATOM 1241 C CA . TYR A 1 155 ? 5.945 -12.453 -15.953 1 95.88 155 TYR A CA 1
ATOM 1242 C C . TYR A 1 155 ? 5.32 -11.078 -16.172 1 95.88 155 TYR A C 1
ATOM 1244 O O . TYR A 1 155 ? 5.039 -10.688 -17.297 1 95.88 155 TYR A O 1
ATOM 1252 N N . VAL A 1 156 ? 5.07 -10.32 -15.125 1 95.25 156 VAL A N 1
ATOM 1253 C CA . VAL A 1 156 ? 4.398 -9.023 -15.195 1 95.25 156 VAL A CA 1
ATOM 1254 C C . VAL A 1 156 ? 5.227 -8.062 -16.031 1 95.25 156 VAL A C 1
ATOM 1256 O O . VAL A 1 156 ? 4.68 -7.297 -16.844 1 95.25 156 VAL A O 1
ATOM 1259 N N . LEU A 1 157 ? 6.547 -8.117 -15.852 1 93.06 157 LEU A N 1
ATOM 1260 C CA . LEU A 1 157 ? 7.449 -7.277 -16.625 1 93.06 157 LEU A CA 1
ATOM 1261 C C . LEU A 1 157 ? 8.008 -8.039 -17.828 1 93.06 157 LEU A C 1
ATOM 1263 O O . LEU A 1 157 ? 9.156 -7.824 -18.219 1 93.06 157 LEU A O 1
ATOM 1267 N N . GLY A 1 158 ? 7.25 -8.992 -18.344 1 91.56 158 GLY A N 1
ATOM 1268 C CA . GLY A 1 158 ? 7.719 -9.812 -19.453 1 91.56 158 GLY A CA 1
ATOM 1269 C C . GLY A 1 158 ? 8.664 -10.914 -19.016 1 91.56 158 GLY A C 1
ATOM 1270 O O . GLY A 1 158 ? 8.289 -11.789 -18.234 1 91.56 158 GLY A O 1
ATOM 1271 N N . ASP A 1 159 ? 9.93 -10.789 -19.375 1 90.56 159 ASP A N 1
ATOM 1272 C CA . ASP A 1 159 ? 10.883 -11.859 -19.109 1 90.56 159 ASP A CA 1
ATOM 1273 C C . ASP A 1 159 ? 11.531 -11.672 -17.734 1 90.56 159 ASP A C 1
ATOM 1275 O O . ASP A 1 159 ? 12.344 -12.5 -17.312 1 90.56 159 ASP A O 1
ATOM 1279 N N . ARG A 1 160 ? 11.125 -10.664 -17.078 1 92.69 160 ARG A N 1
ATOM 1280 C CA . ARG A 1 160 ? 11.75 -10.367 -15.797 1 92.69 160 ARG A CA 1
ATOM 1281 C C . ARG A 1 160 ? 10.797 -10.633 -14.648 1 92.69 160 ARG A C 1
ATOM 1283 O O . ARG A 1 160 ? 9.688 -10.086 -14.609 1 92.69 160 ARG A O 1
ATOM 1290 N N . PHE A 1 161 ? 11.211 -11.492 -13.758 1 96.44 161 PHE A N 1
ATOM 1291 C CA . PHE A 1 161 ? 10.5 -11.758 -12.516 1 96.44 161 PHE A CA 1
ATOM 1292 C C . PHE A 1 161 ? 10.672 -10.609 -11.531 1 96.44 161 PHE A C 1
ATOM 1294 O O . PHE A 1 161 ? 11.773 -10.062 -11.398 1 96.44 161 PHE A O 1
ATOM 1301 N N . SER A 1 162 ? 9.578 -10.172 -10.883 1 97.31 162 SER A N 1
ATOM 1302 C CA . SER A 1 162 ? 9.664 -8.969 -10.055 1 97.31 162 SER A CA 1
ATOM 1303 C C . SER A 1 162 ? 8.828 -9.109 -8.789 1 97.31 162 SER A C 1
ATOM 1305 O O . SER A 1 162 ? 8.164 -10.133 -8.586 1 97.31 162 SER A O 1
ATOM 1307 N N . VAL A 1 163 ? 8.812 -8.07 -7.984 1 98.62 163 VAL A N 1
ATOM 1308 C CA . VAL A 1 163 ? 8.023 -7.945 -6.762 1 98.62 163 VAL A CA 1
ATOM 1309 C C . VAL A 1 163 ? 6.539 -8.094 -7.086 1 98.62 163 VAL A C 1
ATOM 1311 O O . VAL A 1 163 ? 5.777 -8.656 -6.293 1 98.62 163 VAL A O 1
ATOM 1314 N N . ALA A 1 164 ? 6.121 -7.688 -8.242 1 98 164 ALA A N 1
ATOM 1315 C CA . ALA A 1 164 ? 4.719 -7.82 -8.625 1 98 164 ALA A CA 1
ATOM 1316 C C . ALA A 1 164 ? 4.305 -9.289 -8.695 1 98 164 ALA A C 1
ATOM 1318 O O . ALA A 1 164 ? 3.215 -9.656 -8.258 1 98 164 ALA A O 1
ATOM 1319 N N . ASP A 1 165 ? 5.16 -10.094 -9.25 1 98.38 165 ASP A N 1
ATOM 1320 C CA . ASP A 1 165 ? 4.875 -11.523 -9.352 1 98.38 165 ASP A CA 1
ATOM 1321 C C . ASP A 1 165 ? 4.793 -12.164 -7.965 1 98.38 165 ASP A C 1
ATOM 1323 O O . ASP A 1 165 ? 3.861 -12.922 -7.676 1 98.38 165 ASP A O 1
ATOM 1327 N N . ILE A 1 166 ? 5.766 -11.789 -7.129 1 98.88 166 ILE A N 1
ATOM 1328 C CA . ILE A 1 166 ? 5.82 -12.289 -5.758 1 98.88 166 ILE A CA 1
ATOM 1329 C C . ILE A 1 166 ? 4.547 -11.891 -5.016 1 98.88 166 ILE A C 1
ATOM 1331 O O . ILE A 1 166 ? 3.939 -12.719 -4.328 1 98.88 166 ILE A O 1
ATOM 1335 N N . ALA A 1 167 ? 4.137 -10.68 -5.172 1 98.75 167 ALA A N 1
ATOM 1336 C CA . ALA A 1 167 ? 3.037 -10.094 -4.41 1 98.75 167 ALA A CA 1
ATOM 1337 C C . ALA A 1 167 ? 1.698 -10.688 -4.836 1 98.75 167 ALA A C 1
ATOM 1339 O O . ALA A 1 167 ? 0.767 -10.773 -4.031 1 98.75 167 ALA A O 1
ATOM 1340 N N . CYS A 1 168 ? 1.6 -11.164 -6.062 1 98.56 168 CYS A N 1
ATOM 1341 C CA . CYS A 1 168 ? 0.269 -11.422 -6.602 1 98.56 168 CYS A CA 1
ATOM 1342 C C . CYS A 1 168 ? 0.021 -12.922 -6.742 1 98.56 168 CYS A C 1
ATOM 1344 O O . CYS A 1 168 ? -1.112 -13.383 -6.602 1 98.56 168 CYS A O 1
ATOM 1346 N N . ILE A 1 169 ? 1.026 -13.711 -6.949 1 98.5 169 ILE A N 1
ATOM 1347 C CA . ILE A 1 169 ? 0.865 -15.102 -7.348 1 98.5 169 ILE A CA 1
ATOM 1348 C C . ILE A 1 169 ? 0.225 -15.898 -6.211 1 98.5 169 ILE A C 1
ATOM 1350 O O . ILE A 1 169 ? -0.565 -16.812 -6.453 1 98.5 169 ILE A O 1
ATOM 1354 N N . PRO A 1 170 ? 0.442 -15.57 -4.918 1 98.25 170 PRO A N 1
ATOM 1355 C CA . PRO A 1 170 ? -0.149 -16.391 -3.852 1 98.25 170 PRO A CA 1
ATOM 1356 C C . PRO A 1 170 ? -1.675 -16.391 -3.891 1 98.25 170 PRO A C 1
ATOM 1358 O O . PRO A 1 170 ? -2.307 -17.312 -3.375 1 98.25 170 PRO A O 1
ATOM 1361 N N . PHE A 1 171 ? -2.24 -15.422 -4.516 1 97.62 171 PHE A N 1
ATOM 1362 C CA . PHE A 1 171 ? -3.688 -15.258 -4.441 1 97.62 171 PHE A CA 1
ATOM 1363 C C . PHE A 1 171 ? -4.383 -16.094 -5.504 1 97.62 171 PHE A C 1
ATOM 1365 O O . PHE A 1 171 ? -5.594 -16.312 -5.445 1 97.62 171 PHE A O 1
ATOM 1372 N N . ILE A 1 172 ? -3.613 -16.594 -6.504 1 96.31 172 ILE A N 1
ATOM 1373 C CA . ILE A 1 172 ? -4.188 -17.438 -7.539 1 96.31 172 ILE A CA 1
ATOM 1374 C C . ILE A 1 172 ? -4.613 -18.781 -6.934 1 96.31 172 ILE A C 1
ATOM 1376 O O . ILE A 1 172 ? -5.711 -19.266 -7.207 1 96.31 172 ILE A O 1
ATOM 1380 N N . ASP A 1 173 ? -3.76 -19.359 -6.086 1 95.31 173 ASP A N 1
ATOM 1381 C CA . ASP A 1 173 ? -4.121 -20.609 -5.449 1 95.31 173 ASP A CA 1
ATOM 1382 C C . ASP A 1 173 ? -5.312 -20.438 -4.508 1 95.31 173 ASP A C 1
ATOM 1384 O O . ASP A 1 173 ? -6.168 -21.312 -4.41 1 95.31 173 ASP A O 1
ATOM 1388 N N . ARG A 1 174 ? -5.328 -19.328 -3.787 1 95.75 174 ARG A N 1
ATOM 1389 C CA . ARG A 1 174 ? -6.461 -19.047 -2.91 1 95.75 174 ARG A CA 1
ATOM 1390 C C . ARG A 1 174 ? -7.746 -18.891 -3.713 1 95.75 174 ARG A C 1
ATOM 1392 O O . ARG A 1 174 ? -8.812 -19.344 -3.289 1 95.75 174 ARG A O 1
ATOM 1399 N N . MET A 1 175 ? -7.617 -18.203 -4.793 1 96.31 175 MET A N 1
ATOM 1400 C CA . MET A 1 175 ? -8.773 -18.031 -5.676 1 96.31 175 MET A CA 1
ATOM 1401 C C . MET A 1 175 ? -9.273 -19.391 -6.164 1 96.31 175 MET A C 1
ATOM 1403 O O . MET A 1 175 ? -10.477 -19.641 -6.156 1 96.31 175 MET A O 1
ATOM 1407 N N . ASP A 1 176 ? -8.391 -20.219 -6.543 1 95.06 176 ASP A N 1
ATOM 1408 C CA . ASP A 1 176 ? -8.773 -21.531 -7.023 1 95.06 176 ASP A CA 1
ATOM 1409 C C . ASP A 1 176 ? -9.453 -22.344 -5.926 1 95.06 176 ASP A C 1
ATOM 1411 O O . ASP A 1 176 ? -10.414 -23.062 -6.184 1 95.06 176 ASP A O 1
ATOM 1415 N N . ALA A 1 177 ? -8.992 -22.25 -4.738 1 95 177 ALA A N 1
ATOM 1416 C CA . ALA A 1 177 ? -9.641 -22.906 -3.602 1 95 177 ALA A CA 1
ATOM 1417 C C . ALA A 1 177 ? -11.078 -22.422 -3.434 1 95 177 ALA A C 1
ATOM 1419 O O . ALA A 1 177 ? -11.984 -23.234 -3.191 1 95 177 ALA A O 1
ATOM 1420 N N . VAL A 1 178 ? -11.234 -21.172 -3.568 1 94.19 178 VAL A N 1
ATOM 1421 C CA . VAL A 1 178 ? -12.57 -20.594 -3.441 1 94.19 178 VAL A CA 1
ATOM 1422 C C . VAL A 1 178 ? -13.469 -21.109 -4.562 1 94.19 178 VAL A C 1
ATOM 1424 O O . VAL A 1 178 ? -14.625 -21.469 -4.332 1 94.19 178 VAL A O 1
ATOM 1427 N N . PHE A 1 179 ? -12.938 -21.172 -5.777 1 94 179 PHE A N 1
ATOM 1428 C CA . PHE A 1 179 ? -13.688 -21.703 -6.906 1 94 179 PHE A CA 1
ATOM 1429 C C . PHE A 1 179 ? -14.141 -23.141 -6.629 1 94 179 PHE A C 1
ATOM 1431 O O . PHE A 1 179 ? -15.297 -23.484 -6.891 1 94 179 PHE A O 1
ATOM 1438 N N . MET A 1 180 ? -13.344 -23.875 -6.086 1 92.31 180 MET A N 1
ATOM 1439 C CA . MET A 1 180 ? -13.68 -25.25 -5.738 1 92.31 180 MET A CA 1
ATOM 1440 C C . MET A 1 180 ? -14.781 -25.297 -4.684 1 92.31 180 MET A C 1
ATOM 1442 O O . MET A 1 180 ? -15.703 -26.109 -4.773 1 92.31 180 MET A O 1
ATOM 1446 N N . LEU A 1 181 ? -14.703 -24.453 -3.781 1 89.06 181 LEU A N 1
ATOM 1447 C CA . LEU A 1 181 ? -15.672 -24.406 -2.688 1 89.06 181 LEU A CA 1
ATOM 1448 C C . LEU A 1 181 ? -17.062 -24.078 -3.205 1 89.06 181 LEU A C 1
ATOM 1450 O O . LEU A 1 181 ? -18.062 -24.578 -2.686 1 89.06 181 LEU A O 1
ATOM 1454 N N . ILE A 1 182 ? -17.125 -23.281 -4.203 1 88.5 182 ILE A N 1
ATOM 1455 C CA . ILE A 1 182 ? -18.438 -22.828 -4.656 1 88.5 182 ILE A CA 1
ATOM 1456 C C . ILE A 1 182 ? -18.875 -23.656 -5.867 1 88.5 182 ILE A C 1
ATOM 1458 O O . ILE A 1 182 ? -19.875 -23.328 -6.512 1 88.5 182 ILE A O 1
ATOM 1462 N N . GLY A 1 183 ? -18.078 -24.578 -6.203 1 88.12 183 GLY A N 1
ATOM 1463 C CA . GLY A 1 183 ? -18.438 -25.469 -7.285 1 88.12 183 GLY A CA 1
ATOM 1464 C C . GLY A 1 183 ? -18.312 -24.828 -8.656 1 88.12 183 GLY A C 1
ATOM 1465 O O . GLY A 1 183 ? -19.078 -25.141 -9.57 1 88.12 183 GLY A O 1
ATOM 1466 N N . SER A 1 184 ? -17.469 -23.875 -8.703 1 88.44 184 SER A N 1
ATOM 1467 C CA . SER A 1 184 ? -17.219 -23.219 -9.984 1 88.44 184 SER A CA 1
ATOM 1468 C C . SER A 1 184 ? -16.094 -23.922 -10.75 1 88.44 184 SER A C 1
ATOM 1470 O O . SER A 1 184 ? -15.445 -24.828 -10.219 1 88.44 184 SER A O 1
ATOM 1472 N N . LYS A 1 185 ? -15.945 -23.5 -12.031 1 88.94 185 LYS A N 1
ATOM 1473 C CA . LYS A 1 185 ? -14.812 -23.953 -12.828 1 88.94 185 LYS A CA 1
ATOM 1474 C C . LYS A 1 185 ? -13.492 -23.547 -12.188 1 88.94 185 LYS A C 1
ATOM 1476 O O . LYS A 1 185 ? -13.406 -22.5 -11.531 1 88.94 185 LYS A O 1
ATOM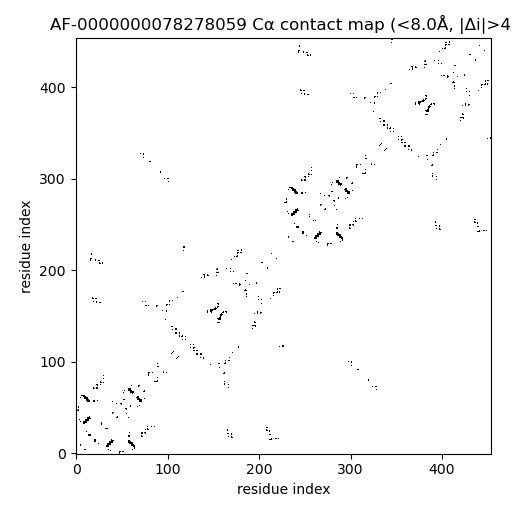 1481 N N . ARG A 1 186 ? -12.539 -24.359 -12.469 1 91.75 186 ARG A N 1
ATOM 1482 C CA . ARG A 1 186 ? -11.195 -24.031 -11.992 1 91.75 186 ARG A CA 1
ATOM 1483 C C . ARG A 1 186 ? -10.586 -22.875 -12.781 1 91.75 186 ARG A C 1
ATOM 1485 O O . ARG A 1 186 ? -10.992 -22.625 -13.922 1 91.75 186 ARG A O 1
ATOM 1492 N N . PHE A 1 187 ? -9.633 -22.297 -12.117 1 93.56 187 PHE A N 1
ATOM 1493 C CA . PHE A 1 187 ? -8.938 -21.172 -12.742 1 93.56 187 PHE A CA 1
ATOM 1494 C C . PHE A 1 187 ? -8.406 -21.562 -14.117 1 93.56 187 PHE A C 1
ATOM 1496 O O . PHE A 1 187 ? -8.57 -20.797 -15.078 1 93.56 187 PHE A O 1
ATOM 1503 N N . SER A 1 188 ? -7.863 -22.75 -14.281 1 91.69 188 SER A N 1
ATOM 1504 C CA . SER A 1 188 ? -7.273 -23.234 -15.523 1 91.69 188 SER A CA 1
ATOM 1505 C C . SER A 1 188 ? -8.336 -23.438 -16.594 1 91.69 188 SER A C 1
ATOM 1507 O O . SER A 1 188 ? -8.016 -23.5 -17.781 1 91.69 188 SER A O 1
ATOM 1509 N N . GLU A 1 189 ? -9.539 -23.469 -16.203 1 93.94 189 GLU A N 1
ATOM 1510 C CA . GLU A 1 189 ? -10.617 -23.75 -17.141 1 93.94 189 GLU A CA 1
ATOM 1511 C C . GLU A 1 189 ? -11.32 -22.469 -17.594 1 93.94 189 GLU A C 1
ATOM 1513 O O . GLU A 1 189 ? -12.156 -22.5 -18.484 1 93.94 189 GLU A O 1
ATOM 1518 N N . LEU A 1 190 ? -11.008 -21.438 -16.953 1 93.38 190 LEU A N 1
ATOM 1519 C CA . LEU A 1 190 ? -11.648 -20.172 -17.328 1 93.38 190 LEU A CA 1
ATOM 1520 C C . LEU A 1 190 ? -11.18 -19.703 -18.688 1 93.38 190 LEU A C 1
ATOM 1522 O O . LEU A 1 190 ? -10.016 -19.891 -19.047 1 93.38 190 LEU A O 1
ATOM 1526 N N . GLU A 1 191 ? -12.102 -19.125 -19.406 1 93.06 191 GLU A N 1
ATOM 1527 C CA . GLU A 1 191 ? -11.758 -18.641 -20.734 1 93.06 191 GLU A CA 1
ATOM 1528 C C . GLU A 1 191 ? -11.406 -17.156 -20.703 1 93.06 191 GLU A C 1
ATOM 1530 O O . GLU A 1 191 ? -11.852 -16.422 -19.812 1 93.06 191 GLU A O 1
ATOM 1535 N N . GLY A 1 192 ? -10.562 -16.766 -21.609 1 93.56 192 GLY A N 1
ATOM 1536 C CA . GLY A 1 192 ? -10.266 -15.344 -21.781 1 93.56 192 GLY A CA 1
ATOM 1537 C C . GLY A 1 192 ? -9.211 -14.836 -20.812 1 93.56 192 GLY A C 1
ATOM 1538 O O . GLY A 1 192 ? -9.086 -13.633 -20.609 1 93.56 192 GLY A O 1
ATOM 1539 N N . LEU A 1 193 ? -8.5 -15.758 -20.172 1 95.44 193 LEU A N 1
ATOM 1540 C CA . LEU A 1 193 ? -7.496 -15.375 -19.188 1 95.44 193 LEU A CA 1
ATOM 1541 C C . LEU A 1 193 ? -6.141 -15.992 -19.516 1 95.44 193 LEU A C 1
ATOM 1543 O O . LEU A 1 193 ? -5.398 -16.391 -18.625 1 95.44 193 LEU A O 1
ATOM 1547 N N . GLU A 1 194 ? -5.82 -16.078 -20.797 1 92.69 194 GLU A N 1
ATOM 1548 C CA . GLU A 1 194 ? -4.672 -16.844 -21.266 1 92.69 194 GLU A CA 1
ATOM 1549 C C . GLU A 1 194 ? -3.363 -16.266 -20.734 1 92.69 194 GLU A C 1
ATOM 1551 O O . GLU A 1 194 ? -2.463 -17 -20.344 1 92.69 194 GLU A O 1
ATOM 1556 N N . ARG A 1 195 ? -3.266 -14.945 -20.766 1 93.19 195 ARG A N 1
ATOM 1557 C CA . ARG A 1 195 ? -2.023 -14.328 -20.297 1 93.19 195 ARG A CA 1
ATOM 1558 C C . ARG A 1 195 ? -1.845 -14.523 -18.797 1 93.19 195 ARG A C 1
ATOM 1560 O O . ARG A 1 195 ? -0.73 -14.758 -18.328 1 93.19 195 ARG A O 1
ATOM 1567 N N . LEU A 1 196 ? -2.885 -14.352 -18.109 1 94.69 196 LEU A N 1
ATOM 1568 C CA . LEU A 1 196 ? -2.859 -14.578 -16.672 1 94.69 196 LEU A CA 1
ATOM 1569 C C . LEU A 1 196 ? -2.504 -16.031 -16.359 1 94.69 196 LEU A C 1
ATOM 1571 O O . LEU A 1 196 ? -1.729 -16.297 -15.438 1 94.69 196 LEU A O 1
ATOM 1575 N N . LYS A 1 197 ? -3.084 -16.938 -17.094 1 95.06 197 LYS A N 1
ATOM 1576 C CA . LYS A 1 197 ? -2.801 -18.359 -16.891 1 95.06 197 LYS A CA 1
ATOM 1577 C C . LYS A 1 197 ? -1.34 -18.672 -17.203 1 95.06 197 LYS A C 1
ATOM 1579 O O . LYS A 1 197 ? -0.688 -19.422 -16.469 1 95.06 197 LYS A O 1
ATOM 1584 N N . ALA A 1 198 ? -0.839 -18.125 -18.266 1 94.62 198 ALA A N 1
ATOM 1585 C CA . ALA A 1 198 ? 0.567 -18.312 -18.609 1 94.62 198 ALA A CA 1
ATOM 1586 C C . ALA A 1 198 ? 1.478 -17.797 -17.5 1 94.62 198 ALA A C 1
ATOM 1588 O O . ALA A 1 198 ? 2.479 -18.422 -17.156 1 94.62 198 ALA A O 1
ATOM 1589 N N . TRP A 1 199 ? 1.137 -16.656 -17 1 96.5 199 TRP A N 1
ATOM 1590 C CA . TRP A 1 199 ? 1.862 -16.062 -15.883 1 96.5 199 TRP A CA 1
ATOM 1591 C C . TRP A 1 199 ? 1.838 -16.969 -14.664 1 96.5 199 TRP A C 1
ATOM 1593 O O . TRP A 1 199 ? 2.879 -17.25 -14.062 1 96.5 199 TRP A O 1
ATOM 1603 N N . ALA A 1 200 ? 0.661 -17.453 -14.312 1 97.19 200 ALA A N 1
ATOM 1604 C CA . ALA A 1 200 ? 0.51 -18.297 -13.133 1 97.19 200 ALA A CA 1
ATOM 1605 C C . ALA A 1 200 ? 1.32 -19.594 -13.281 1 97.19 200 ALA A C 1
ATOM 1607 O O . ALA A 1 200 ? 2.004 -20.016 -12.344 1 97.19 200 ALA A O 1
ATOM 1608 N N . ASP A 1 201 ? 1.245 -20.172 -14.422 1 96.75 201 ASP A N 1
ATOM 1609 C CA . ASP A 1 201 ? 1.986 -21.406 -14.68 1 96.75 201 ASP A CA 1
ATOM 1610 C C . ASP A 1 201 ? 3.488 -21.188 -14.531 1 96.75 201 ASP A C 1
ATOM 1612 O O . ASP A 1 201 ? 4.18 -21.984 -13.898 1 96.75 201 ASP A O 1
ATOM 1616 N N . ALA A 1 202 ? 3.947 -20.156 -15.102 1 97.06 202 ALA A N 1
ATOM 1617 C CA . ALA A 1 202 ? 5.371 -19.828 -15.016 1 97.06 202 ALA A CA 1
ATOM 1618 C C . ALA A 1 202 ? 5.793 -19.594 -13.57 1 97.06 202 ALA A C 1
ATOM 1620 O O . ALA A 1 202 ? 6.84 -20.078 -13.133 1 97.06 202 ALA A O 1
ATOM 1621 N N . CYS A 1 203 ? 5.016 -18.828 -12.852 1 98.12 203 CYS A N 1
ATOM 1622 C CA . CYS A 1 203 ? 5.324 -18.562 -11.453 1 98.12 203 CYS A CA 1
ATOM 1623 C C . CYS A 1 203 ? 5.344 -19.844 -10.633 1 98.12 203 CYS A C 1
ATOM 1625 O O . CYS A 1 203 ? 6.281 -20.078 -9.867 1 98.12 203 CYS A O 1
ATOM 1627 N N . HIS A 1 204 ? 4.34 -20.672 -10.844 1 97.5 204 HIS A N 1
ATOM 1628 C CA . HIS A 1 204 ? 4.207 -21.875 -10.047 1 97.5 204 HIS A CA 1
ATOM 1629 C C . HIS A 1 204 ? 5.352 -22.844 -10.328 1 97.5 204 HIS A C 1
ATOM 1631 O O . HIS A 1 204 ? 5.664 -23.703 -9.5 1 97.5 204 HIS A O 1
ATOM 1637 N N . ALA A 1 205 ? 6 -22.703 -11.438 1 97.44 205 ALA A N 1
ATOM 1638 C CA . ALA A 1 205 ? 7.102 -23.594 -11.812 1 97.44 205 ALA A CA 1
ATOM 1639 C C . ALA A 1 205 ? 8.43 -23.078 -11.258 1 97.44 205 ALA A C 1
ATOM 1641 O O . ALA A 1 205 ? 9.438 -23.797 -11.289 1 97.44 205 ALA A O 1
ATOM 1642 N N . ARG A 1 206 ? 8.445 -21.875 -10.812 1 97.62 206 ARG A N 1
ATOM 1643 C CA . ARG A 1 206 ? 9.68 -21.281 -10.312 1 97.62 206 ARG A CA 1
ATOM 1644 C C . ARG A 1 206 ? 10.125 -21.953 -9.016 1 97.62 206 ARG A C 1
ATOM 1646 O O . ARG A 1 206 ? 9.305 -22.266 -8.156 1 97.62 206 ARG A O 1
ATOM 1653 N N . LYS A 1 207 ? 11.414 -22.141 -8.852 1 97.69 207 LYS A N 1
ATOM 1654 C CA . LYS A 1 207 ? 12 -22.844 -7.715 1 97.69 207 LYS A CA 1
ATOM 1655 C C . LYS A 1 207 ? 11.688 -22.141 -6.402 1 97.69 207 LYS A C 1
ATOM 1657 O O . LYS A 1 207 ? 11.578 -22.781 -5.355 1 97.69 207 LYS A O 1
ATOM 1662 N N . SER A 1 208 ? 11.531 -20.812 -6.402 1 98.25 208 SER A N 1
ATOM 1663 C CA . SER A 1 208 ? 11.266 -20.047 -5.191 1 98.25 208 SER A CA 1
ATOM 1664 C C . SER A 1 208 ? 9.797 -20.141 -4.789 1 98.25 208 SER A C 1
ATOM 1666 O O . SER A 1 208 ? 9.445 -19.844 -3.646 1 98.25 208 SER A O 1
ATOM 1668 N N . ILE A 1 209 ? 8.914 -20.562 -5.68 1 98.5 209 ILE A N 1
ATOM 1669 C CA . ILE A 1 209 ? 7.48 -20.484 -5.434 1 98.5 209 ILE A CA 1
ATOM 1670 C C . ILE A 1 209 ? 6.926 -21.891 -5.207 1 98.5 209 ILE A C 1
ATOM 1672 O O . ILE A 1 209 ? 6.125 -22.109 -4.297 1 98.5 209 ILE A O 1
ATOM 1676 N N . ALA A 1 210 ? 7.367 -22.875 -5.91 1 97.5 210 ALA A N 1
ATOM 1677 C CA . ALA A 1 210 ? 6.801 -24.234 -5.906 1 97.5 210 ALA A CA 1
ATOM 1678 C C . ALA A 1 210 ? 6.773 -24.812 -4.496 1 97.5 210 ALA A C 1
ATOM 1680 O O . ALA A 1 210 ? 5.727 -25.25 -4.023 1 97.5 210 ALA A O 1
ATOM 1681 N N . PRO A 1 211 ? 7.859 -24.719 -3.766 1 96 211 PRO A N 1
ATOM 1682 C CA . PRO A 1 211 ? 7.852 -25.312 -2.424 1 96 211 PRO A CA 1
ATOM 1683 C C . PRO A 1 211 ? 7.039 -24.484 -1.424 1 96 211 PRO A C 1
ATOM 1685 O O . PRO A 1 211 ? 6.75 -24.953 -0.321 1 96 211 PRO A O 1
ATOM 1688 N N . SER A 1 212 ? 6.762 -23.234 -1.774 1 96.88 212 SER A N 1
ATOM 1689 C CA . SER A 1 212 ? 6.062 -22.328 -0.857 1 96.88 212 SER A CA 1
ATOM 1690 C C . SER A 1 212 ? 4.555 -22.531 -0.934 1 96.88 212 SER A C 1
ATOM 1692 O O . SER A 1 212 ? 3.811 -22 -0.102 1 96.88 212 SER A O 1
ATOM 1694 N N . ARG A 1 213 ? 4.094 -23.234 -1.907 1 97.12 213 ARG A N 1
ATOM 1695 C CA . ARG A 1 213 ? 2.662 -23.359 -2.162 1 97.12 213 ARG A CA 1
ATOM 1696 C C . ARG A 1 213 ? 2.004 -24.297 -1.154 1 97.12 213 ARG A C 1
ATOM 1698 O O . ARG A 1 213 ? 2.58 -25.328 -0.786 1 97.12 213 ARG A O 1
ATOM 1705 N N . CYS A 1 214 ? 0.87 -23.922 -0.716 1 95.62 214 CYS A N 1
ATOM 1706 C CA . CYS A 1 214 ? 0.033 -24.766 0.128 1 95.62 214 CYS A CA 1
ATOM 1707 C C . CYS A 1 214 ? -0.832 -25.688 -0.717 1 95.62 214 CYS A C 1
ATOM 1709 O O . CYS A 1 214 ? -1.344 -25.297 -1.764 1 95.62 214 CYS A O 1
ATOM 1711 N N . ASP A 1 215 ? -1.01 -26.891 -0.2 1 94.88 215 ASP A N 1
ATOM 1712 C CA . ASP A 1 215 ? -1.878 -27.828 -0.895 1 94.88 215 ASP A CA 1
ATOM 1713 C C . ASP A 1 215 ? -3.287 -27.266 -1.055 1 94.88 215 ASP A C 1
ATOM 1715 O O . ASP A 1 215 ? -3.857 -26.734 -0.106 1 94.88 215 ASP A O 1
ATOM 1719 N N . LEU A 1 216 ? -3.748 -27.453 -2.279 1 93.56 216 LEU A N 1
ATOM 1720 C CA . LEU A 1 216 ? -5.055 -26.875 -2.584 1 93.56 216 LEU A CA 1
ATOM 1721 C C . LEU A 1 216 ? -6.137 -27.484 -1.698 1 93.56 216 LEU A C 1
ATOM 1723 O O . LEU A 1 216 ? -7.047 -26.781 -1.249 1 93.56 216 LEU A O 1
ATOM 1727 N N . ASP A 1 217 ? -6.051 -28.719 -1.4 1 92.94 217 ASP A N 1
ATOM 1728 C CA . ASP A 1 217 ? -7.039 -29.391 -0.556 1 92.94 217 ASP A CA 1
ATOM 1729 C C . ASP A 1 217 ? -7.02 -28.828 0.862 1 92.94 217 ASP A C 1
ATOM 1731 O O . ASP A 1 217 ? -8.062 -28.703 1.502 1 92.94 217 ASP A O 1
ATOM 1735 N N . VAL A 1 218 ? -5.844 -28.531 1.328 1 93.44 218 VAL A N 1
ATOM 1736 C CA . VAL A 1 218 ? -5.707 -27.922 2.652 1 93.44 218 VAL A CA 1
ATOM 1737 C C . VAL A 1 218 ? -6.344 -26.547 2.662 1 93.44 218 VAL A C 1
ATOM 1739 O O . VAL A 1 218 ? -7.062 -26.188 3.602 1 93.44 218 VAL A O 1
ATOM 1742 N N . LEU A 1 219 ? -6.129 -25.766 1.604 1 94.56 219 LEU A N 1
ATOM 1743 C CA . LEU A 1 219 ? -6.727 -24.438 1.492 1 94.56 219 LEU A CA 1
ATOM 1744 C C . LEU A 1 219 ? -8.25 -24.531 1.489 1 94.56 219 LEU A C 1
ATOM 1746 O O . LEU A 1 219 ? -8.922 -23.766 2.191 1 94.56 219 LEU A O 1
ATOM 1750 N N . VAL A 1 220 ? -8.742 -25.484 0.738 1 93.12 220 VAL A N 1
ATOM 1751 C CA . VAL A 1 220 ? -10.188 -25.672 0.637 1 93.12 220 VAL A CA 1
ATOM 1752 C C . VAL A 1 220 ? -10.766 -26 2.012 1 93.12 220 VAL A C 1
ATOM 1754 O O . VAL A 1 220 ? -11.781 -25.438 2.422 1 93.12 220 VAL A O 1
ATOM 1757 N N . GLU A 1 221 ? -10.117 -26.859 2.723 1 92.06 221 GLU A N 1
ATOM 1758 C CA . GLU A 1 221 ? -10.578 -27.266 4.047 1 92.06 221 GLU A CA 1
ATOM 1759 C C . GLU A 1 221 ? -10.586 -26.078 5.012 1 92.06 221 GLU A C 1
ATOM 1761 O O . GLU A 1 221 ? -11.531 -25.891 5.773 1 92.06 221 GLU A O 1
ATOM 1766 N N . ARG A 1 222 ? -9.555 -25.328 4.949 1 89.44 222 ARG A N 1
ATOM 1767 C CA . ARG A 1 222 ? -9.438 -24.188 5.844 1 89.44 222 ARG A CA 1
ATOM 1768 C C . ARG A 1 222 ? -10.492 -23.125 5.512 1 89.44 222 ARG A C 1
ATOM 1770 O O . ARG A 1 222 ? -11.016 -22.453 6.406 1 89.44 222 ARG A O 1
ATOM 1777 N N . TYR A 1 223 ? -10.789 -22.953 4.219 1 88.56 223 TYR A N 1
ATOM 1778 C CA . TYR A 1 223 ? -11.742 -21.938 3.787 1 88.56 223 TYR A CA 1
ATOM 1779 C C . TYR A 1 223 ? -13.172 -22.375 4.094 1 88.56 223 TYR A C 1
ATOM 1781 O O . TYR A 1 223 ? -14.07 -21.531 4.199 1 88.56 223 TYR A O 1
ATOM 1789 N N . LYS A 1 224 ? -13.359 -23.672 4.238 1 85.19 224 LYS A N 1
ATOM 1790 C CA . LYS A 1 224 ? -14.672 -24.172 4.664 1 85.19 224 LYS A CA 1
ATOM 1791 C C . LYS A 1 224 ? -15.031 -23.641 6.051 1 85.19 224 LYS A C 1
ATOM 1793 O O . LYS A 1 224 ? -16.203 -23.344 6.324 1 85.19 224 LYS A O 1
ATOM 1798 N N . ALA A 1 225 ? -13.961 -23.438 6.832 1 78.38 225 ALA A N 1
ATOM 1799 C CA . ALA A 1 225 ? -14.18 -22.984 8.203 1 78.38 225 ALA A CA 1
ATOM 1800 C C . ALA A 1 225 ? -14.562 -21.516 8.234 1 78.38 225 ALA A C 1
ATOM 1802 O O . ALA A 1 225 ? -15.102 -21.016 9.234 1 78.38 225 ALA A O 1
ATOM 1803 N N . PHE A 1 226 ? -14.305 -20.812 7.184 1 70.31 226 PHE A N 1
ATOM 1804 C CA . PHE A 1 226 ? -14.578 -19.375 7.129 1 70.31 226 PHE A CA 1
ATOM 1805 C C . PHE A 1 226 ? -15.977 -19.109 6.582 1 70.31 226 PHE A C 1
ATOM 1807 O O . PHE A 1 226 ? -16.453 -17.984 6.613 1 70.31 226 PHE A O 1
ATOM 1814 N N . ARG A 1 227 ? -16.656 -20.188 6.117 1 65.94 227 ARG A N 1
ATOM 1815 C CA . ARG A 1 227 ? -18.031 -20.047 5.633 1 65.94 227 ARG A CA 1
ATOM 1816 C C . ARG A 1 227 ? -19.016 -19.906 6.793 1 65.94 227 ARG A C 1
ATOM 1818 O O . ARG A 1 227 ? -18.859 -20.578 7.82 1 65.94 227 ARG A O 1
ATOM 1825 N N . MET B 1 1 ? -12.516 12.836 -28.125 1 60.38 1 MET B N 1
ATOM 1826 C CA . MET B 1 1 ? -12.367 14.203 -27.641 1 60.38 1 MET B CA 1
ATOM 1827 C C . MET B 1 1 ? -11.078 14.359 -26.828 1 60.38 1 MET B C 1
ATOM 1829 O O . MET B 1 1 ? -10.672 13.438 -26.125 1 60.38 1 MET B O 1
ATOM 1833 N N . SER B 1 2 ? -10.172 15.43 -27 1 87 2 SER B N 1
ATOM 1834 C CA . SER B 1 2 ? -8.852 15.672 -26.438 1 87 2 SER B CA 1
ATOM 1835 C C . SER B 1 2 ? -8.961 16.125 -24.984 1 87 2 SER B C 1
ATOM 1837 O O . SER B 1 2 ? -9.984 16.672 -24.562 1 87 2 SER B O 1
ATOM 1839 N N . TYR B 1 3 ? -8.25 15.672 -24.031 1 96.38 3 TYR B N 1
ATOM 1840 C CA . TYR B 1 3 ? -8.211 16.156 -22.656 1 96.38 3 TYR B CA 1
ATOM 1841 C C . TYR B 1 3 ? -7.117 17.203 -22.469 1 96.38 3 TYR B C 1
ATOM 1843 O O . TYR B 1 3 ? -6.113 17.188 -23.188 1 96.38 3 TYR B O 1
ATOM 1851 N N . PRO B 1 4 ? -7.43 18.25 -21.578 1 97.81 4 PRO B N 1
ATOM 1852 C CA . PRO B 1 4 ? -6.434 19.312 -21.406 1 97.81 4 PRO B CA 1
ATOM 1853 C C . PRO B 1 4 ? -5.098 18.781 -20.891 1 97.81 4 PRO B C 1
ATOM 1855 O O . PRO B 1 4 ? -5.07 17.938 -19.984 1 97.81 4 PRO B O 1
ATOM 1858 N N . HIS B 1 5 ? -4.016 19.188 -21.484 1 97.38 5 HIS B N 1
ATOM 1859 C CA . HIS B 1 5 ? -2.668 18.891 -21.016 1 97.38 5 HIS B CA 1
ATOM 1860 C C . HIS B 1 5 ? -1.647 19.844 -21.609 1 97.38 5 HIS B C 1
ATOM 1862 O O . HIS B 1 5 ? -1.889 20.438 -22.672 1 97.38 5 HIS B O 1
ATOM 1868 N N . SER B 1 6 ? -0.598 20.016 -20.844 1 96.81 6 SER B N 1
ATOM 1869 C CA . SER B 1 6 ? 0.526 20.812 -21.344 1 96.81 6 SER B CA 1
ATOM 1870 C C . SER B 1 6 ? 1.424 19.969 -22.25 1 96.81 6 SER B C 1
ATOM 1872 O O . SER B 1 6 ? 1.644 18.797 -22 1 96.81 6 SER B O 1
ATOM 1874 N N . GLU B 1 7 ? 2.029 20.594 -23.219 1 93.19 7 GLU B N 1
ATOM 1875 C CA . GLU B 1 7 ? 2.928 19.922 -24.141 1 93.19 7 GLU B CA 1
ATOM 1876 C C . GLU B 1 7 ? 4.371 19.969 -23.656 1 93.19 7 GLU B C 1
ATOM 1878 O O . GLU B 1 7 ? 5.223 19.219 -24.125 1 93.19 7 GLU B O 1
ATOM 1883 N N . THR B 1 8 ? 4.602 20.875 -22.703 1 95.69 8 THR B N 1
ATOM 1884 C CA . THR B 1 8 ? 6 21.109 -22.359 1 95.69 8 THR B CA 1
ATOM 1885 C C . THR B 1 8 ? 6.258 20.812 -20.891 1 95.69 8 THR B C 1
ATOM 1887 O O . THR B 1 8 ? 7.41 20.812 -20.453 1 95.69 8 THR B O 1
ATOM 1890 N N . LYS B 1 9 ? 5.195 20.656 -20.109 1 97.62 9 LYS B N 1
ATOM 1891 C CA . LYS B 1 9 ? 5.316 20.391 -18.688 1 97.62 9 LYS B CA 1
ATOM 1892 C C . LYS B 1 9 ? 4.402 19.25 -18.266 1 97.62 9 LYS B C 1
ATOM 1894 O O . LYS B 1 9 ? 3.398 18.969 -18.922 1 97.62 9 LYS B O 1
ATOM 1899 N N . PRO B 1 10 ? 4.746 18.609 -17.141 1 98.44 10 PRO B N 1
ATOM 1900 C CA . PRO B 1 10 ? 3.771 17.672 -16.578 1 98.44 10 PRO B CA 1
ATOM 1901 C C . PRO B 1 10 ? 2.449 18.344 -16.219 1 98.44 10 PRO B C 1
ATOM 1903 O O . PRO B 1 10 ? 2.432 19.516 -15.836 1 98.44 10 PRO B O 1
ATOM 1906 N N . THR B 1 11 ? 1.382 17.562 -16.391 1 98.88 11 THR B N 1
ATOM 1907 C CA . THR B 1 11 ? 0.061 18.047 -16 1 98.88 11 THR B CA 1
ATOM 1908 C C . THR B 1 11 ? -0.515 17.203 -14.867 1 98.88 11 THR B C 1
ATOM 1910 O O . THR B 1 11 ? -0.668 15.992 -15.008 1 98.88 11 THR B O 1
ATOM 1913 N N . LEU B 1 12 ? -0.786 17.859 -13.766 1 98.88 12 LEU B N 1
ATOM 1914 C CA . LEU B 1 12 ? -1.422 17.188 -12.633 1 98.88 12 LEU B CA 1
ATOM 1915 C C . LEU B 1 12 ? -2.93 17.422 -12.641 1 98.88 12 LEU B C 1
ATOM 1917 O O . LEU B 1 12 ? -3.383 18.578 -12.625 1 98.88 12 LEU B O 1
ATOM 1921 N N . TYR B 1 13 ? -3.648 16.359 -12.75 1 98.94 13 TYR B N 1
ATOM 1922 C CA . TYR B 1 13 ? -5.09 16.422 -12.531 1 98.94 13 TYR B CA 1
ATOM 1923 C C . TYR B 1 13 ? -5.422 16.266 -11.055 1 98.94 13 TYR B C 1
ATOM 1925 O O . TYR B 1 13 ? -5.121 15.234 -10.445 1 98.94 13 TYR B O 1
ATOM 1933 N N . ASN B 1 14 ? -6.07 17.266 -10.508 1 98.38 14 ASN B N 1
ATOM 1934 C CA . ASN B 1 14 ? -6.148 17.516 -9.07 1 98.38 14 ASN B CA 1
ATOM 1935 C C . ASN B 1 14 ? -7.582 17.797 -8.625 1 98.38 14 ASN B C 1
ATOM 1937 O O . ASN B 1 14 ? -8.461 18 -9.461 1 98.38 14 ASN B O 1
ATOM 1941 N N . ALA B 1 15 ? -7.871 17.672 -7.406 1 97.5 15 ALA B N 1
ATOM 1942 C CA . ALA B 1 15 ? -8.992 18.281 -6.699 1 97.5 15 ALA B CA 1
ATOM 1943 C C . ALA B 1 15 ? -8.539 18.891 -5.371 1 97.5 15 ALA B C 1
ATOM 1945 O O . ALA B 1 15 ? -7.988 18.188 -4.52 1 97.5 15 ALA B O 1
ATOM 1946 N N . VAL B 1 16 ? -8.828 20.125 -5.121 1 94.25 16 VAL B N 1
ATOM 1947 C CA . VAL B 1 16 ? -8.273 20.891 -4.008 1 94.25 16 VAL B CA 1
ATOM 1948 C C . VAL B 1 16 ? -8.727 20.266 -2.686 1 94.25 16 VAL B C 1
ATOM 1950 O O . VAL B 1 16 ? -7.98 20.281 -1.7 1 94.25 16 VAL B O 1
ATOM 1953 N N . ILE B 1 17 ? -9.812 19.625 -2.68 1 94.5 17 ILE B N 1
ATOM 1954 C CA . ILE B 1 17 ? -10.375 19.109 -1.434 1 94.5 17 ILE B CA 1
ATOM 1955 C C . ILE B 1 17 ? -9.859 17.703 -1.178 1 94.5 17 ILE B C 1
ATOM 1957 O O . ILE B 1 17 ? -10.094 17.125 -0.11 1 94.5 17 ILE B O 1
ATOM 1961 N N . CYS B 1 18 ? -9.242 17.062 -2.113 1 96.56 18 CYS B N 1
ATOM 1962 C CA . CYS B 1 18 ? -8.844 15.664 -2.023 1 96.56 18 CYS B CA 1
ATOM 1963 C C . CYS B 1 18 ? -7.48 15.531 -1.351 1 96.56 18 CYS B C 1
ATOM 1965 O O . CYS B 1 18 ? -6.473 16 -1.88 1 96.56 18 CYS B O 1
ATOM 1967 N N . PRO B 1 19 ? -7.469 14.852 -0.216 1 97.69 19 PRO B N 1
ATOM 1968 C CA . PRO B 1 19 ? -6.184 14.711 0.472 1 97.69 19 PRO B CA 1
ATOM 1969 C C . PRO B 1 19 ? -5.184 13.867 -0.317 1 97.69 19 PRO B C 1
ATOM 1971 O O . PRO B 1 19 ? -3.971 14.039 -0.169 1 97.69 19 PRO B O 1
ATOM 1974 N N . TYR B 1 20 ? -5.613 12.953 -1.126 1 98.38 20 TYR B N 1
ATOM 1975 C CA . TYR B 1 20 ? -4.734 12.109 -1.936 1 98.38 20 TYR B CA 1
ATOM 1976 C C . TYR B 1 20 ? -4.086 12.922 -3.053 1 98.38 20 TYR B C 1
ATOM 1978 O O . TYR B 1 20 ? -2.902 12.75 -3.35 1 98.38 20 TYR B O 1
ATOM 1986 N N . ALA B 1 21 ? -4.883 13.781 -3.643 1 98.62 21 ALA B N 1
ATOM 1987 C CA . ALA B 1 21 ? -4.324 14.664 -4.66 1 98.62 21 ALA B CA 1
ATOM 1988 C C . ALA B 1 21 ? -3.295 15.617 -4.059 1 98.62 21 ALA B C 1
ATOM 1990 O O . ALA B 1 21 ? -2.301 15.953 -4.703 1 98.62 21 ALA B O 1
ATOM 1991 N N . GLN B 1 22 ? -3.527 16.062 -2.848 1 98.75 22 GLN B N 1
ATOM 1992 C CA . GLN B 1 22 ? -2.596 16.969 -2.18 1 98.75 22 GLN B CA 1
ATOM 1993 C C . GLN B 1 22 ? -1.224 16.312 -2.016 1 98.75 22 GLN B C 1
ATOM 1995 O O . GLN B 1 22 ? -0.198 17 -2.066 1 98.75 22 GLN B O 1
ATOM 2000 N N . ARG B 1 23 ? -1.136 14.977 -1.83 1 98.88 23 ARG B N 1
ATOM 2001 C CA . ARG B 1 23 ? 0.139 14.266 -1.783 1 98.88 23 ARG B CA 1
ATOM 2002 C C . ARG B 1 23 ? 0.992 14.586 -3.006 1 98.88 23 ARG B C 1
ATOM 2004 O O . ARG B 1 23 ? 2.174 14.914 -2.875 1 98.88 23 ARG B O 1
ATOM 2011 N N . ALA B 1 24 ? 0.355 14.492 -4.16 1 98.88 24 ALA B N 1
ATOM 2012 C CA . ALA B 1 24 ? 1.062 14.719 -5.418 1 98.88 24 ALA B CA 1
ATOM 2013 C C . ALA B 1 24 ? 1.494 16.172 -5.547 1 98.88 24 ALA B C 1
ATOM 2015 O O . ALA B 1 24 ? 2.605 16.469 -6 1 98.88 24 ALA B O 1
ATOM 2016 N N . VAL B 1 25 ? 0.632 17.094 -5.113 1 98.81 25 VAL B N 1
ATOM 2017 C CA . VAL B 1 25 ? 0.957 18.516 -5.145 1 98.81 25 VAL B CA 1
ATOM 2018 C C . VAL B 1 25 ? 2.203 18.781 -4.305 1 98.81 25 VAL B C 1
ATOM 2020 O O . VAL B 1 25 ? 3.141 19.453 -4.762 1 98.81 25 VAL B O 1
ATOM 2023 N N . ILE B 1 26 ? 2.215 18.266 -3.105 1 98.88 26 ILE B N 1
ATOM 2024 C CA . ILE B 1 26 ? 3.334 18.484 -2.195 1 98.88 26 ILE B CA 1
ATOM 2025 C C . ILE B 1 26 ? 4.617 17.922 -2.807 1 98.88 26 ILE B C 1
ATOM 2027 O O . ILE B 1 26 ? 5.656 18.594 -2.801 1 98.88 26 ILE B O 1
ATOM 2031 N N . ALA B 1 27 ? 4.559 16.688 -3.344 1 98.81 27 ALA B N 1
ATOM 2032 C CA . ALA B 1 27 ? 5.738 16.062 -3.938 1 98.81 27 ALA B CA 1
ATOM 2033 C C . ALA B 1 27 ? 6.266 16.891 -5.109 1 98.81 27 ALA B C 1
ATOM 2035 O O . ALA B 1 27 ? 7.477 17.062 -5.254 1 98.81 27 ALA B O 1
ATOM 2036 N N . LEU B 1 28 ? 5.359 17.344 -5.918 1 98.75 28 LEU B N 1
ATOM 2037 C CA . LEU B 1 28 ? 5.766 18.156 -7.055 1 98.75 28 LEU B CA 1
ATOM 2038 C C . LEU B 1 28 ? 6.371 19.484 -6.586 1 98.75 28 LEU B C 1
ATOM 2040 O O . LEU B 1 28 ? 7.383 19.922 -7.125 1 98.75 28 LEU B O 1
ATOM 2044 N N . ASN B 1 29 ? 5.758 20.078 -5.57 1 98.69 29 ASN B N 1
ATOM 2045 C CA . ASN B 1 29 ? 6.312 21.312 -5 1 98.69 29 ASN B CA 1
ATOM 2046 C C . ASN B 1 29 ? 7.723 21.094 -4.461 1 98.69 29 ASN B C 1
ATOM 2048 O O . ASN B 1 29 ? 8.602 21.938 -4.645 1 98.69 29 ASN B O 1
ATOM 2052 N N . GLU B 1 30 ? 7.926 20.016 -3.783 1 98.5 30 GLU B N 1
ATOM 2053 C CA . GLU B 1 30 ? 9.25 19.688 -3.27 1 98.5 30 GLU B CA 1
ATOM 2054 C C . GLU B 1 30 ? 10.273 19.562 -4.402 1 98.5 30 GLU B C 1
ATOM 2056 O O . GLU B 1 30 ? 11.43 19.969 -4.246 1 98.5 30 GLU B O 1
ATOM 2061 N N . SER B 1 31 ? 9.891 19 -5.52 1 97.19 31 SER B N 1
ATOM 2062 C CA . SER B 1 31 ? 10.789 18.734 -6.637 1 97.19 31 SER B CA 1
ATOM 2063 C C . SER B 1 31 ? 11.172 20.031 -7.344 1 97.19 31 SER B C 1
ATOM 2065 O O . SER B 1 31 ? 12.195 20.094 -8.031 1 97.19 31 SER B O 1
ATOM 2067 N N . GLY B 1 32 ? 10.273 21 -7.25 1 96.81 32 GLY B N 1
ATOM 2068 C CA . GLY B 1 32 ? 10.508 22.266 -7.926 1 96.81 32 GLY B CA 1
ATOM 2069 C C . GLY B 1 32 ? 10.234 22.219 -9.414 1 96.81 32 GLY B C 1
ATOM 2070 O O . GLY B 1 32 ? 10.477 23.188 -10.133 1 96.81 32 GLY B O 1
ATOM 2071 N N . VAL B 1 33 ? 9.773 21.141 -9.867 1 95.44 33 VAL B N 1
ATOM 2072 C CA . VAL B 1 33 ? 9.453 21 -11.281 1 95.44 33 VAL B CA 1
ATOM 2073 C C . VAL B 1 33 ? 8.203 21.812 -11.617 1 95.44 33 VAL B C 1
ATOM 2075 O O . VAL B 1 33 ? 7.172 21.672 -10.961 1 95.44 33 VAL B O 1
ATOM 2078 N N . PRO B 1 34 ? 8.398 22.641 -12.586 1 97.62 34 PRO B N 1
ATOM 2079 C CA . PRO B 1 34 ? 7.18 23.312 -13.023 1 97.62 34 PRO B CA 1
ATOM 2080 C C . PRO B 1 34 ? 6.141 22.344 -13.594 1 97.62 34 PRO B C 1
ATOM 2082 O O . PRO B 1 34 ? 6.496 21.391 -14.281 1 97.62 34 PRO B O 1
ATOM 2085 N N . TYR B 1 35 ? 4.945 22.578 -13.25 1 98.31 35 TYR B N 1
ATOM 2086 C CA . TYR B 1 35 ? 3.865 21.734 -13.75 1 98.31 35 TYR B CA 1
ATOM 2087 C C . TYR B 1 35 ? 2.578 22.531 -13.914 1 98.31 35 TYR B C 1
ATOM 2089 O O . TYR B 1 35 ? 2.451 23.625 -13.375 1 98.31 35 TYR B O 1
ATOM 2097 N N . GLU B 1 36 ? 1.701 21.984 -14.688 1 98.38 36 GLU B N 1
ATOM 2098 C CA . GLU B 1 36 ? 0.355 22.531 -14.828 1 98.38 36 GLU B CA 1
ATOM 2099 C C . GLU B 1 36 ? -0.649 21.734 -13.992 1 98.38 36 GLU B C 1
ATOM 2101 O O . GLU B 1 36 ? -0.513 20.531 -13.836 1 98.38 36 GLU B O 1
ATOM 2106 N N . LYS B 1 37 ? -1.564 22.469 -13.484 1 98.12 37 LYS B N 1
ATOM 2107 C CA . LYS B 1 37 ? -2.59 21.844 -12.656 1 98.12 37 LYS B CA 1
ATOM 2108 C C . LYS B 1 37 ? -3.975 22.016 -13.273 1 98.12 37 LYS B C 1
ATOM 2110 O O . LYS B 1 37 ? -4.336 23.109 -13.703 1 98.12 37 LYS B O 1
ATOM 2115 N N . VAL B 1 38 ? -4.668 20.938 -13.453 1 98.31 38 VAL B N 1
ATOM 2116 C CA . VAL B 1 38 ? -6.066 20.938 -13.875 1 98.31 38 VAL B CA 1
ATOM 2117 C C . VAL B 1 38 ? -6.949 20.422 -12.734 1 98.31 38 VAL B C 1
ATOM 2119 O O . VAL B 1 38 ? -6.902 19.25 -12.383 1 98.3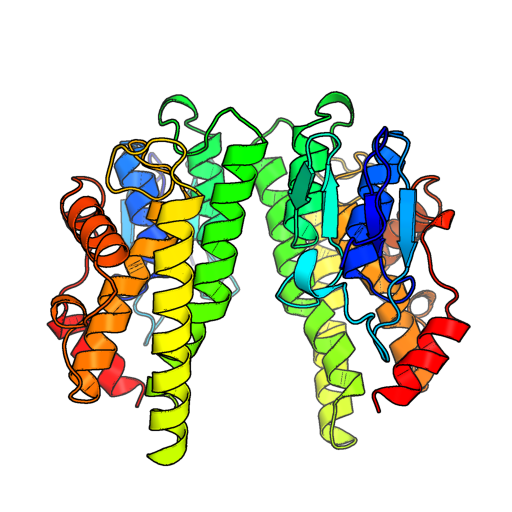1 38 VAL B O 1
ATOM 2122 N N . ASP B 1 39 ? -7.762 21.281 -12.195 1 97.62 39 ASP B N 1
ATOM 2123 C CA . ASP B 1 39 ? -8.633 20.891 -11.086 1 97.62 39 ASP B CA 1
ATOM 2124 C C . ASP B 1 39 ? -9.914 20.234 -11.602 1 97.62 39 ASP B C 1
ATOM 2126 O O . ASP B 1 39 ? -10.633 20.828 -12.414 1 97.62 39 ASP B O 1
ATOM 2130 N N . ILE B 1 40 ? -10.148 19.047 -11.109 1 97.81 40 ILE B N 1
ATOM 2131 C CA . ILE B 1 40 ? -11.32 18.266 -11.484 1 97.81 40 ILE B CA 1
ATOM 2132 C C . ILE B 1 40 ? -12.43 18.453 -10.453 1 97.81 40 ILE B C 1
ATOM 2134 O O . ILE B 1 40 ? -12.195 18.312 -9.25 1 97.81 40 ILE B O 1
ATOM 2138 N N . ASP B 1 41 ? -13.648 18.859 -10.898 1 94.69 41 ASP B N 1
ATOM 2139 C CA . ASP B 1 41 ? -14.828 18.859 -10.039 1 94.69 41 ASP B CA 1
ATOM 2140 C C . ASP B 1 41 ? -15.32 17.438 -9.781 1 94.69 41 ASP B C 1
ATOM 2142 O O . ASP B 1 41 ? -15.898 16.797 -10.664 1 94.69 41 ASP B O 1
ATOM 2146 N N . LEU B 1 42 ? -15.164 16.969 -8.594 1 92.94 42 LEU B N 1
ATOM 2147 C CA . LEU B 1 42 ? -15.445 15.586 -8.266 1 92.94 42 LEU B CA 1
ATOM 2148 C C . LEU B 1 42 ? -16.938 15.305 -8.32 1 92.94 42 LEU B C 1
ATOM 2150 O O . LEU B 1 42 ? -17.359 14.148 -8.445 1 92.94 42 LEU B O 1
ATOM 2154 N N . SER B 1 43 ? -17.734 16.328 -8.117 1 91.12 43 SER B N 1
ATOM 2155 C CA . SER B 1 43 ? -19.172 16.172 -8.148 1 91.12 43 SER B CA 1
ATOM 2156 C C . SER B 1 43 ? -19.703 16.188 -9.578 1 91.12 43 SER B C 1
ATOM 2158 O O . SER B 1 43 ? -20.844 15.781 -9.828 1 91.12 43 SER B O 1
ATOM 2160 N N . ASN B 1 44 ? -19.031 16.734 -10.414 1 94.25 44 ASN B N 1
ATOM 2161 C CA . ASN B 1 44 ? -19.375 16.828 -11.828 1 94.25 44 ASN B CA 1
ATOM 2162 C C . ASN B 1 44 ? -18.141 16.703 -12.711 1 94.25 44 ASN B C 1
ATOM 2164 O O . ASN B 1 44 ? -17.719 17.656 -13.359 1 94.25 44 ASN B O 1
ATOM 2168 N N . LYS B 1 45 ? -17.609 15.5 -12.82 1 96.5 45 LYS B N 1
ATOM 2169 C CA . LYS B 1 45 ? -16.375 15.25 -13.547 1 96.5 45 LYS B CA 1
ATOM 2170 C C . LYS B 1 45 ? -16.547 15.477 -15.047 1 96.5 45 LYS B C 1
ATOM 2172 O O . LYS B 1 45 ? -17.578 15.102 -15.617 1 96.5 45 LYS B O 1
ATOM 2177 N N . PRO B 1 46 ? -15.586 16.031 -15.664 1 97.19 46 PRO B N 1
ATOM 2178 C CA . PRO B 1 46 ? -15.68 16.234 -17.109 1 97.19 46 PRO B CA 1
ATOM 2179 C C . PRO B 1 46 ? -15.766 14.922 -17.891 1 97.19 46 PRO B C 1
ATOM 2181 O O . PRO B 1 46 ? -15.18 13.914 -17.469 1 97.19 46 PRO B O 1
ATOM 2184 N N . ALA B 1 47 ? -16.422 14.922 -19.078 1 96.75 47 ALA B N 1
ATOM 2185 C CA . ALA B 1 47 ? -16.656 13.734 -19.891 1 96.75 47 ALA B CA 1
ATOM 2186 C C . ALA B 1 47 ? -15.336 13.172 -20.422 1 96.75 47 ALA B C 1
ATOM 2188 O O . ALA B 1 47 ? -15.234 11.969 -20.703 1 96.75 47 ALA B O 1
ATOM 2189 N N . TRP B 1 48 ? -14.336 14.039 -20.484 1 97.88 48 TRP B N 1
ATOM 2190 C CA . TRP B 1 48 ? -13.062 13.617 -21.047 1 97.88 48 TRP B CA 1
ATOM 2191 C C . TRP B 1 48 ? -12.188 12.961 -19.984 1 97.88 48 TRP B C 1
ATOM 2193 O O . TRP B 1 48 ? -11.164 12.352 -20.297 1 97.88 48 TRP B O 1
ATOM 2203 N N . TYR B 1 49 ? -12.539 13.016 -18.672 1 98.12 49 TYR B N 1
ATOM 2204 C CA . TYR B 1 49 ? -11.625 12.648 -17.609 1 98.12 49 TYR B CA 1
ATOM 2205 C C . TYR B 1 49 ? -11.32 11.156 -17.641 1 98.12 49 TYR B C 1
ATOM 2207 O O . TYR B 1 49 ? -10.195 10.734 -17.344 1 98.12 49 TYR B O 1
ATOM 2215 N N . PRO B 1 50 ? -12.242 10.281 -18.109 1 96.88 50 PRO B N 1
ATOM 2216 C CA . PRO B 1 50 ? -11.93 8.852 -18.219 1 96.88 50 PRO B CA 1
ATOM 2217 C C . PRO B 1 50 ? -10.805 8.555 -19.203 1 96.88 50 PRO B C 1
ATOM 2219 O O . PRO B 1 50 ? -10.195 7.488 -19.156 1 96.88 50 PRO B O 1
ATOM 2222 N N . GLN B 1 51 ? -10.508 9.453 -20.078 1 96.81 51 GLN B N 1
ATOM 2223 C CA . GLN B 1 51 ? -9.375 9.305 -20.984 1 96.81 51 GLN B CA 1
ATOM 2224 C C . GLN B 1 51 ? -8.047 9.453 -20.25 1 96.81 51 GLN B C 1
ATOM 2226 O O . GLN B 1 51 ? -7.02 8.938 -20.688 1 96.81 51 GLN B O 1
ATOM 2231 N N . VAL B 1 52 ? -8.078 10.203 -19.109 1 97.81 52 VAL B N 1
ATOM 2232 C CA . VAL B 1 52 ? -6.902 10.406 -18.281 1 97.81 52 VAL B CA 1
ATOM 2233 C C . VAL B 1 52 ? -6.785 9.266 -17.266 1 97.81 52 VAL B C 1
ATOM 2235 O O . VAL B 1 52 ? -5.754 8.594 -17.203 1 97.81 52 VAL B O 1
ATOM 2238 N N . ASN B 1 53 ? -7.82 9.062 -16.594 1 97.56 53 ASN B N 1
ATOM 2239 C CA . ASN B 1 53 ? -7.914 7.988 -15.609 1 97.56 53 ASN B CA 1
ATOM 2240 C C . ASN B 1 53 ? -9.258 7.262 -15.695 1 97.56 53 ASN B C 1
ATOM 2242 O O . ASN B 1 53 ? -10.266 7.75 -15.18 1 97.56 53 ASN B O 1
ATOM 2246 N N . PRO B 1 54 ? -9.25 6.133 -16.281 1 94.56 54 PRO B N 1
ATOM 2247 C CA . PRO B 1 54 ? -10.5 5.387 -16.469 1 94.56 54 PRO B CA 1
ATOM 2248 C C . PRO B 1 54 ? -11.234 5.137 -15.148 1 94.56 54 PRO B C 1
ATOM 2250 O O . PRO B 1 54 ? -12.461 4.961 -15.148 1 94.56 54 PRO B O 1
ATOM 2253 N N . GLU B 1 55 ? -10.562 5.172 -14.031 1 94.56 55 GLU B N 1
ATOM 2254 C CA . GLU B 1 55 ? -11.203 4.953 -12.734 1 94.56 55 GLU B CA 1
ATOM 2255 C C . GLU B 1 55 ? -11.836 6.238 -12.211 1 94.56 55 GLU B C 1
ATOM 2257 O O . GLU B 1 55 ? -12.547 6.219 -11.203 1 94.56 55 GLU B O 1
ATOM 2262 N N . GLY B 1 56 ? -11.523 7.355 -12.828 1 96.69 56 GLY B N 1
ATOM 2263 C CA . GLY B 1 56 ? -12.141 8.625 -12.492 1 96.69 56 GLY B CA 1
ATOM 2264 C C . GLY B 1 56 ? -11.609 9.227 -11.203 1 96.69 56 GLY B C 1
ATOM 2265 O O . GLY B 1 56 ? -12.148 10.211 -10.703 1 96.69 56 GLY B O 1
ATOM 2266 N N . LYS B 1 57 ? -10.539 8.695 -10.68 1 97.5 57 LYS B N 1
ATOM 2267 C CA . LYS B 1 57 ? -9.992 9.188 -9.414 1 97.5 57 LYS B CA 1
ATOM 2268 C C . LYS B 1 57 ? -8.922 10.25 -9.664 1 97.5 57 LYS B C 1
ATOM 2270 O O . LYS B 1 57 ? -8.344 10.32 -10.75 1 97.5 57 LYS B O 1
ATOM 2275 N N . VAL B 1 58 ? -8.727 11.117 -8.75 1 98.44 58 VAL B N 1
ATOM 2276 C CA . VAL B 1 58 ? -7.578 12.016 -8.688 1 98.44 58 VAL B CA 1
ATOM 2277 C C . VAL B 1 58 ? -6.668 11.609 -7.531 1 98.44 58 VAL B C 1
ATOM 2279 O O . VAL B 1 58 ? -7.121 10.984 -6.566 1 98.44 58 VAL B O 1
ATOM 2282 N N . PRO B 1 59 ? -5.375 11.844 -7.602 1 98.75 59 PRO B N 1
ATOM 2283 C CA . PRO B 1 59 ? -4.656 12.547 -8.664 1 98.75 59 PRO B CA 1
ATOM 2284 C C . PRO B 1 59 ? -4.328 11.648 -9.852 1 98.75 59 PRO B C 1
ATOM 2286 O O . PRO B 1 59 ? -4.34 10.422 -9.727 1 98.75 59 PRO B O 1
ATOM 2289 N N . ALA B 1 60 ? -4.145 12.219 -10.938 1 98.88 60 ALA B N 1
ATOM 2290 C CA . ALA B 1 60 ? -3.428 11.656 -12.086 1 98.88 60 ALA B CA 1
ATOM 2291 C C . ALA B 1 60 ? -2.359 12.625 -12.594 1 98.88 60 ALA B C 1
ATOM 2293 O O . ALA B 1 60 ? -2.576 13.836 -12.617 1 98.88 60 ALA B O 1
ATOM 2294 N N . LEU B 1 61 ? -1.194 12.164 -12.922 1 98.88 61 LEU B N 1
ATOM 2295 C CA . LEU B 1 61 ? -0.084 12.984 -13.398 1 98.88 61 LEU B CA 1
ATOM 2296 C C . LEU B 1 61 ? 0.336 12.562 -14.797 1 98.88 61 LEU B C 1
ATOM 2298 O O . LEU B 1 61 ? 0.833 11.445 -14.992 1 98.88 61 LEU B O 1
ATOM 2302 N N . ARG B 1 62 ? 0.059 13.391 -15.773 1 98.69 62 ARG B N 1
ATOM 2303 C CA . ARG B 1 62 ? 0.56 13.164 -17.125 1 98.69 62 ARG B CA 1
ATOM 2304 C C . ARG B 1 62 ? 1.979 13.695 -17.281 1 98.69 62 ARG B C 1
ATOM 2306 O O . ARG B 1 62 ? 2.217 14.898 -17.109 1 98.69 62 ARG B O 1
ATOM 2313 N N . LEU B 1 63 ? 2.916 12.82 -17.594 1 98.06 63 LEU B N 1
ATOM 2314 C CA . LEU B 1 63 ? 4.309 13.211 -17.797 1 98.06 63 LEU B CA 1
ATOM 2315 C C . LEU B 1 63 ? 4.488 13.875 -19.156 1 98.06 63 LEU B C 1
ATOM 2317 O O . LEU B 1 63 ? 3.57 13.867 -19.984 1 98.06 63 LEU B O 1
ATOM 2321 N N . ASN B 1 64 ? 5.703 14.383 -19.391 1 95.81 64 ASN B N 1
ATOM 2322 C CA . ASN B 1 64 ? 6 15.094 -20.625 1 95.81 64 ASN B CA 1
ATOM 2323 C C . ASN B 1 64 ? 5.914 14.172 -21.828 1 95.81 64 ASN B C 1
ATOM 2325 O O . ASN B 1 64 ? 5.547 14.602 -22.938 1 95.81 64 ASN B O 1
ATOM 2329 N N . ASP B 1 65 ? 6.188 12.953 -21.641 1 95.5 65 ASP B N 1
ATOM 2330 C CA . ASP B 1 65 ? 6.211 12.016 -22.766 1 95.5 65 ASP B CA 1
ATOM 2331 C C . ASP B 1 65 ? 4.832 11.398 -23 1 95.5 65 ASP B C 1
ATOM 2333 O O . ASP B 1 65 ? 4.676 10.5 -23.828 1 95.5 65 ASP B O 1
ATOM 2337 N N . GLY B 1 66 ? 3.883 11.773 -22.203 1 96.06 66 GLY B N 1
ATOM 2338 C CA . GLY B 1 66 ? 2.51 11.367 -22.438 1 96.06 66 GLY B CA 1
ATOM 2339 C C . GLY B 1 66 ? 2.051 10.25 -21.516 1 96.06 66 GLY B C 1
ATOM 2340 O O . GLY B 1 66 ? 0.854 9.969 -21.422 1 96.06 66 GLY B O 1
ATOM 2341 N N . ARG B 1 67 ? 2.92 9.602 -20.859 1 96.56 67 ARG B N 1
ATOM 2342 C CA . ARG B 1 67 ? 2.531 8.57 -19.906 1 96.56 67 ARG B CA 1
ATOM 2343 C C . ARG B 1 67 ? 1.761 9.172 -18.734 1 96.56 67 ARG B C 1
ATOM 2345 O O . ARG B 1 67 ? 2.059 10.281 -18.281 1 96.56 67 ARG B O 1
ATOM 2352 N N . ILE B 1 68 ? 0.8 8.43 -18.188 1 98 68 ILE B N 1
ATOM 2353 C CA . ILE B 1 68 ? -0.034 8.906 -17.094 1 98 68 ILE B CA 1
ATOM 2354 C C . ILE B 1 68 ? 0.189 8.039 -15.859 1 98 68 ILE B C 1
ATOM 2356 O O . ILE B 1 68 ? 0.144 6.805 -15.938 1 98 68 ILE B O 1
ATOM 2360 N N . LEU B 1 69 ? 0.527 8.688 -14.773 1 98.62 69 LEU B N 1
ATOM 2361 C CA . LEU B 1 69 ? 0.637 8.039 -13.469 1 98.62 69 LEU B CA 1
ATOM 2362 C C . LEU B 1 69 ? -0.622 8.273 -12.641 1 98.62 69 LEU B C 1
ATOM 2364 O O . LEU B 1 69 ? -1.14 9.391 -12.586 1 98.62 69 LEU B O 1
ATOM 2368 N N . ILE B 1 70 ? -1.078 7.18 -12.047 1 98.5 70 ILE B N 1
ATOM 2369 C CA . ILE B 1 70 ? -2.215 7.285 -11.133 1 98.5 70 ILE B CA 1
ATOM 2370 C C . ILE B 1 70 ? -1.848 6.684 -9.781 1 98.5 70 ILE B C 1
ATOM 2372 O O . ILE B 1 70 ? -0.757 6.133 -9.609 1 98.5 70 ILE B O 1
ATOM 2376 N N . GLU B 1 71 ? -2.771 6.824 -8.797 1 98.56 71 GLU B N 1
ATOM 2377 C CA . GLU B 1 71 ? -2.559 6.418 -7.41 1 98.56 71 GLU B CA 1
ATOM 2378 C C . GLU B 1 71 ? -1.574 7.352 -6.711 1 98.56 71 GLU B C 1
ATOM 2380 O O . GLU B 1 71 ? -0.387 7.371 -7.043 1 98.56 71 GLU B O 1
ATOM 2385 N N . SER B 1 72 ? -2.062 8.047 -5.727 1 98.75 72 SER B N 1
ATOM 2386 C CA . SER B 1 72 ? -1.351 9.164 -5.125 1 98.75 72 SER B CA 1
ATOM 2387 C C . SER B 1 72 ? -0.016 8.719 -4.535 1 98.75 72 SER B C 1
ATOM 2389 O O . SER B 1 72 ? 1.009 9.375 -4.742 1 98.75 72 SER B O 1
ATOM 2391 N N . LEU B 1 73 ? -0.001 7.562 -3.83 1 98.69 73 LEU B N 1
ATOM 2392 C CA . LEU B 1 73 ? 1.238 7.121 -3.199 1 98.69 73 LEU B CA 1
ATOM 2393 C C . LEU B 1 73 ? 2.258 6.691 -4.25 1 98.69 73 LEU B C 1
ATOM 2395 O O . LEU B 1 73 ? 3.461 6.895 -4.074 1 98.69 73 LEU B O 1
ATOM 2399 N N . LEU B 1 74 ? 1.774 6.098 -5.352 1 98.75 74 LEU B N 1
ATOM 2400 C CA . LEU B 1 74 ? 2.67 5.684 -6.426 1 98.75 74 LEU B CA 1
ATOM 2401 C C . LEU B 1 74 ? 3.258 6.895 -7.141 1 98.75 74 LEU B C 1
ATOM 2403 O O . LEU B 1 74 ? 4.426 6.879 -7.539 1 98.75 74 LEU B O 1
ATOM 2407 N N . ILE B 1 75 ? 2.451 7.926 -7.293 1 98.88 75 ILE B N 1
ATOM 2408 C CA . ILE B 1 75 ? 2.93 9.164 -7.895 1 98.88 75 ILE B CA 1
ATOM 2409 C C . ILE B 1 75 ? 4.027 9.773 -7.023 1 98.88 75 ILE B C 1
ATOM 2411 O O . ILE B 1 75 ? 5.082 10.164 -7.523 1 98.88 75 ILE B O 1
ATOM 2415 N N . VAL B 1 76 ? 3.803 9.797 -5.715 1 98.81 76 VAL B N 1
ATOM 2416 C CA . VAL B 1 76 ? 4.77 10.367 -4.781 1 98.81 76 VAL B CA 1
ATOM 2417 C C . VAL B 1 76 ? 6.059 9.555 -4.812 1 98.81 76 VAL B C 1
ATOM 2419 O O . VAL B 1 76 ? 7.156 10.117 -4.84 1 98.81 76 VAL B O 1
ATOM 2422 N N . GLU B 1 77 ? 5.918 8.234 -4.801 1 98.31 77 GLU B N 1
ATOM 2423 C CA . GLU B 1 77 ? 7.09 7.371 -4.875 1 98.31 77 GLU B CA 1
ATOM 2424 C C . GLU B 1 77 ? 7.852 7.586 -6.18 1 98.31 77 GLU B C 1
ATOM 2426 O O . GLU B 1 77 ? 9.086 7.656 -6.18 1 98.31 77 GLU B O 1
ATOM 2431 N N . TYR B 1 78 ? 7.16 7.691 -7.293 1 98.62 78 TYR B N 1
ATOM 2432 C CA . TYR B 1 78 ? 7.781 7.93 -8.594 1 98.62 78 TYR B CA 1
ATOM 2433 C C . TYR B 1 78 ? 8.586 9.227 -8.586 1 98.62 78 TYR B C 1
ATOM 2435 O O . TYR B 1 78 ? 9.734 9.25 -9.031 1 98.62 78 TYR B O 1
ATOM 2443 N N . ILE B 1 79 ? 7.992 10.289 -8.039 1 98.62 79 ILE B N 1
ATOM 2444 C CA . ILE B 1 79 ? 8.664 11.586 -7.973 1 98.62 79 ILE B CA 1
ATOM 2445 C C . ILE B 1 79 ? 9.898 11.484 -7.086 1 98.62 79 ILE B C 1
ATOM 2447 O O . ILE B 1 79 ? 10.969 11.984 -7.441 1 98.62 79 ILE B O 1
ATOM 2451 N N . SER B 1 80 ? 9.727 10.82 -5.973 1 98.12 80 SER B N 1
ATOM 2452 C CA . SER B 1 80 ? 10.852 10.641 -5.059 1 98.12 80 SER B CA 1
ATOM 2453 C C . SER B 1 80 ? 12 9.906 -5.734 1 98.12 80 SER B C 1
ATOM 2455 O O . SER B 1 80 ? 13.172 10.258 -5.543 1 98.12 80 SER B O 1
ATOM 2457 N N . GLU B 1 81 ? 11.703 8.898 -6.508 1 97.56 81 GLU B N 1
ATOM 2458 C CA . GLU B 1 81 ? 12.711 8.086 -7.18 1 97.56 81 GLU B CA 1
ATOM 2459 C C . GLU B 1 81 ? 13.305 8.82 -8.375 1 97.56 81 GLU B C 1
ATOM 2461 O O . GLU B 1 81 ? 14.477 8.641 -8.711 1 97.56 81 GLU B O 1
ATOM 2466 N N . THR B 1 82 ? 12.531 9.648 -8.992 1 97.69 82 THR B N 1
ATOM 2467 C CA . THR B 1 82 ? 12.961 10.414 -10.156 1 97.69 82 THR B CA 1
ATOM 2468 C C . THR B 1 82 ? 13.883 11.555 -9.742 1 97.69 82 THR B C 1
ATOM 2470 O O . THR B 1 82 ? 14.781 11.938 -10.492 1 97.69 82 THR B O 1
ATOM 2473 N N . TYR B 1 83 ? 13.703 12.07 -8.539 1 97.62 83 TYR B N 1
ATOM 2474 C CA . TYR B 1 83 ? 14.516 13.156 -8.016 1 97.62 83 TYR B CA 1
ATOM 2475 C C . TYR B 1 83 ? 15.164 12.758 -6.691 1 97.62 83 TYR B C 1
ATOM 2477 O O . TYR B 1 83 ? 14.875 13.344 -5.648 1 97.62 83 TYR B O 1
ATOM 2485 N N . PRO B 1 84 ? 16.109 11.867 -6.816 1 96.38 84 PRO B N 1
ATOM 2486 C CA . PRO B 1 84 ? 16.703 11.312 -5.598 1 96.38 84 PRO B CA 1
ATOM 2487 C C . PRO B 1 84 ? 17.453 12.359 -4.777 1 96.38 84 PRO B C 1
ATOM 2489 O O . PRO B 1 84 ? 17.672 12.164 -3.58 1 96.38 84 PRO B O 1
ATOM 2492 N N . GLN B 1 85 ? 17.828 13.484 -5.379 1 96.62 85 GLN B N 1
ATOM 2493 C CA . GLN B 1 85 ? 18.547 14.539 -4.68 1 96.62 85 GLN B CA 1
ATOM 2494 C C . GLN B 1 85 ? 17.672 15.195 -3.617 1 96.62 85 GLN B C 1
ATOM 2496 O O . GLN B 1 85 ? 18.188 15.859 -2.709 1 96.62 85 GLN B O 1
ATOM 2501 N N . LEU B 1 86 ? 16.391 15.008 -3.709 1 96.69 86 LEU B N 1
ATOM 2502 C CA . LEU B 1 86 ? 15.461 15.57 -2.734 1 96.69 86 LEU B CA 1
ATOM 2503 C C . LEU B 1 86 ? 15.508 14.789 -1.427 1 96.69 86 LEU B C 1
ATOM 2505 O O . LEU B 1 86 ? 15.016 15.266 -0.398 1 96.69 86 LEU B O 1
ATOM 2509 N N . LYS B 1 87 ? 15.945 13.562 -1.485 1 96.94 87 LYS B N 1
ATOM 2510 C CA . LYS B 1 87 ? 16.109 12.672 -0.334 1 96.94 87 LYS B CA 1
ATOM 2511 C C . LYS B 1 87 ? 14.781 12.484 0.396 1 96.94 87 LYS B C 1
ATOM 2513 O O . LYS B 1 87 ? 14.742 12.445 1.627 1 96.94 87 LYS B O 1
ATOM 2518 N N . LEU B 1 88 ? 13.75 12.422 -0.397 1 97.94 88 LEU B N 1
ATOM 2519 C CA . LEU B 1 88 ? 12.438 12.164 0.176 1 97.94 88 LEU B CA 1
ATOM 2520 C C . LEU B 1 88 ? 12.344 10.742 0.709 1 97.94 88 LEU B C 1
ATOM 2522 O O . LEU B 1 88 ? 11.484 10.438 1.537 1 97.94 88 LEU B O 1
ATOM 2526 N N . MET B 1 89 ? 13.078 9.836 0.167 1 97.19 89 MET B N 1
ATOM 2527 C CA . MET B 1 89 ? 13.32 8.508 0.728 1 97.19 89 MET B CA 1
ATOM 2528 C C . MET B 1 89 ? 14.758 8.375 1.219 1 97.19 89 MET B C 1
ATOM 2530 O O . MET B 1 89 ? 15.688 8.828 0.547 1 97.19 89 MET B O 1
ATOM 2534 N N . PRO B 1 90 ? 14.891 7.797 2.408 1 95.38 90 PRO B N 1
ATOM 2535 C CA . PRO B 1 90 ? 16.25 7.652 2.926 1 95.38 90 PRO B CA 1
ATOM 2536 C C . PRO B 1 90 ? 17.062 6.598 2.17 1 95.38 90 PRO B C 1
ATOM 2538 O O . PRO B 1 90 ? 16.5 5.809 1.409 1 95.38 90 PRO B O 1
ATOM 2541 N N . ALA B 1 91 ? 18.391 6.641 2.312 1 94.88 91 ALA B N 1
ATOM 2542 C CA . ALA B 1 91 ? 19.281 5.668 1.684 1 94.88 91 ALA B CA 1
ATOM 2543 C C . ALA B 1 91 ? 19.25 4.34 2.432 1 94.88 91 ALA B C 1
ATOM 2545 O O . ALA B 1 91 ? 19.375 3.273 1.822 1 94.88 91 ALA B O 1
ATOM 2546 N N . ASP B 1 92 ? 19.109 4.395 3.742 1 95.5 92 ASP B N 1
ATOM 2547 C CA . ASP B 1 92 ? 19.094 3.195 4.574 1 95.5 92 ASP B CA 1
ATOM 2548 C C . ASP B 1 92 ? 17.828 2.387 4.359 1 95.5 92 ASP B C 1
ATOM 2550 O O . ASP B 1 92 ? 16.719 2.922 4.469 1 95.5 92 ASP B O 1
ATOM 2554 N N . ASN B 1 93 ? 17.969 1.104 4.078 1 96.75 93 ASN B N 1
ATOM 2555 C CA . ASN B 1 93 ? 16.828 0.253 3.736 1 96.75 93 ASN B CA 1
ATOM 2556 C C . ASN B 1 93 ? 15.844 0.139 4.898 1 96.75 93 ASN B C 1
ATOM 2558 O O . ASN B 1 93 ? 14.633 0.073 4.684 1 96.75 93 ASN B O 1
ATOM 2562 N N . PHE B 1 94 ? 16.344 0.036 6.082 1 96.31 94 PHE B N 1
ATOM 2563 C CA . PHE B 1 94 ? 15.445 -0.079 7.227 1 96.31 94 PHE B CA 1
ATOM 2564 C C . PHE B 1 94 ? 14.656 1.21 7.43 1 96.31 94 PHE B C 1
ATOM 2566 O O . PHE B 1 94 ? 13.477 1.175 7.77 1 96.31 94 PHE B O 1
ATOM 2573 N N . GLU B 1 95 ? 15.328 2.377 7.25 1 94.94 95 GLU B N 1
ATOM 2574 C CA . GLU B 1 95 ? 14.609 3.648 7.344 1 94.94 95 GLU B CA 1
ATOM 2575 C C . GLU B 1 95 ? 13.555 3.771 6.25 1 94.94 95 GLU B C 1
ATOM 2577 O O . GLU B 1 95 ? 12.484 4.34 6.477 1 94.94 95 GLU B O 1
ATOM 2582 N N . LYS B 1 96 ? 13.844 3.266 5 1 96.88 96 LYS B N 1
ATOM 2583 C CA . LYS B 1 96 ? 12.836 3.221 3.947 1 96.88 96 LYS B CA 1
ATOM 2584 C C . LYS B 1 96 ? 11.617 2.41 4.391 1 96.88 96 LYS B C 1
ATOM 2586 O O . LYS B 1 96 ? 10.477 2.83 4.188 1 96.88 96 LYS B O 1
ATOM 2591 N N . TYR B 1 97 ? 11.977 1.301 5.031 1 97.75 97 TYR B N 1
ATOM 2592 C CA . TYR B 1 97 ? 10.93 0.443 5.574 1 97.75 97 TYR B CA 1
ATOM 2593 C C . TYR B 1 97 ? 10.094 1.192 6.602 1 97.75 97 TYR B C 1
ATOM 2595 O O . TYR B 1 97 ? 8.859 1.128 6.574 1 97.75 97 TYR B O 1
ATOM 2603 N N . GLN B 1 98 ? 10.688 1.924 7.461 1 96 98 GLN B N 1
ATOM 2604 C CA . GLN B 1 98 ? 9.992 2.666 8.508 1 96 98 GLN B CA 1
ATOM 2605 C C . GLN B 1 98 ? 9.078 3.734 7.906 1 96 98 GLN B C 1
ATOM 2607 O O . GLN B 1 98 ? 7.977 3.965 8.406 1 96 98 GLN B O 1
ATOM 2612 N N . VAL B 1 99 ? 9.562 4.363 6.855 1 97 99 VAL B N 1
ATOM 2613 C CA . VAL B 1 99 ? 8.758 5.355 6.152 1 97 99 VAL B CA 1
ATOM 2614 C C . VAL B 1 99 ? 7.465 4.719 5.66 1 97 99 VAL B C 1
ATOM 2616 O O . VAL B 1 99 ? 6.371 5.227 5.934 1 97 99 VAL B O 1
ATOM 2619 N N . ARG B 1 100 ? 7.582 3.594 5.008 1 98.25 100 ARG B N 1
ATOM 2620 C CA . ARG B 1 100 ? 6.418 2.924 4.438 1 98.25 100 ARG B CA 1
ATOM 2621 C C . ARG B 1 100 ? 5.52 2.359 5.531 1 98.25 100 ARG B C 1
ATOM 2623 O O . ARG B 1 100 ? 4.293 2.359 5.398 1 98.25 100 ARG B O 1
ATOM 2630 N N . LEU B 1 101 ? 6.133 1.918 6.59 1 97.94 101 LEU B N 1
ATOM 2631 C CA . LEU B 1 101 ? 5.363 1.378 7.703 1 97.94 101 LEU B CA 1
ATOM 2632 C C . LEU B 1 101 ? 4.531 2.469 8.367 1 97.94 101 LEU B C 1
ATOM 2634 O O . LEU B 1 101 ? 3.379 2.234 8.75 1 97.94 101 LEU B O 1
ATOM 2638 N N . PHE B 1 102 ? 5.109 3.646 8.531 1 97.31 102 PHE B N 1
ATOM 2639 C CA . PHE B 1 102 ? 4.375 4.762 9.117 1 97.31 102 PHE B CA 1
ATOM 2640 C C . PHE B 1 102 ? 3.143 5.094 8.289 1 97.31 102 PHE B C 1
ATOM 2642 O O . PHE B 1 102 ? 2.064 5.336 8.836 1 97.31 102 PHE B O 1
ATOM 2649 N N . ILE B 1 103 ? 3.336 5.109 6.988 1 98.44 103 ILE B N 1
ATOM 2650 C CA . ILE B 1 103 ? 2.227 5.367 6.078 1 98.44 103 ILE B CA 1
ATOM 2651 C C . ILE B 1 103 ? 1.145 4.305 6.27 1 98.44 103 ILE B C 1
ATOM 2653 O O . ILE B 1 103 ? -0.045 4.625 6.32 1 98.44 103 ILE B O 1
ATOM 2657 N N . GLU B 1 104 ? 1.595 3.068 6.391 1 98 104 GLU B N 1
ATOM 2658 C CA . GLU B 1 104 ? 0.656 1.979 6.641 1 98 104 GLU B CA 1
ATOM 2659 C C . GLU B 1 104 ? -0.114 2.199 7.938 1 98 104 GLU B C 1
ATOM 2661 O O . GLU B 1 104 ? -1.332 2.014 7.984 1 98 104 GLU B O 1
ATOM 2666 N N . TYR B 1 105 ? 0.548 2.566 9 1 97.44 105 TYR B N 1
ATOM 2667 C CA . TYR B 1 105 ? -0.092 2.803 10.289 1 97.44 105 TYR B CA 1
ATOM 2668 C C . TYR B 1 105 ? -1.13 3.914 10.188 1 97.44 105 TYR B C 1
ATOM 2670 O O . TYR B 1 105 ? -2.266 3.756 10.641 1 97.44 105 TYR B O 1
ATOM 2678 N N . MET B 1 106 ? -0.746 5.012 9.57 1 97.88 106 MET B N 1
ATOM 2679 C CA . MET B 1 106 ? -1.671 6.129 9.414 1 97.88 106 MET B CA 1
ATOM 2680 C C . MET B 1 106 ? -2.896 5.707 8.609 1 97.88 106 MET B C 1
ATOM 2682 O O . MET B 1 106 ? -4.027 6.016 8.984 1 97.88 106 MET B O 1
ATOM 2686 N N . SER B 1 107 ? -2.648 5 7.543 1 97.69 107 SER B N 1
ATOM 2687 C CA . SER B 1 107 ? -3.697 4.605 6.605 1 97.69 107 SER B CA 1
ATOM 2688 C C . SER B 1 107 ? -4.664 3.615 7.246 1 97.69 107 SER B C 1
ATOM 2690 O O . SER B 1 107 ? -5.852 3.596 6.914 1 97.69 107 SER B O 1
ATOM 2692 N N . ASN B 1 108 ? -4.18 2.834 8.188 1 96.88 108 ASN B N 1
ATOM 2693 C CA . ASN B 1 108 ? -4.996 1.757 8.734 1 96.88 108 ASN B CA 1
ATOM 2694 C C . ASN B 1 108 ? -5.609 2.145 10.078 1 96.88 108 ASN B C 1
ATOM 2696 O O . ASN B 1 108 ? -6.723 1.725 10.398 1 96.88 108 ASN B O 1
ATOM 2700 N N . LYS B 1 109 ? -4.926 2.949 10.812 1 97.5 109 LYS B N 1
ATOM 2701 C CA . LYS B 1 109 ? -5.348 3.162 12.195 1 97.5 109 LYS B CA 1
ATOM 2702 C C . LYS B 1 109 ? -5.984 4.539 12.367 1 97.5 109 LYS B C 1
ATOM 2704 O O . LYS B 1 109 ? -6.656 4.793 13.375 1 97.5 109 LYS B O 1
ATOM 2709 N N . VAL B 1 110 ? -5.809 5.461 11.414 1 97.75 110 VAL B N 1
ATOM 2710 C CA . VAL B 1 110 ? -6.301 6.82 11.602 1 97.75 110 VAL B CA 1
ATOM 2711 C C . VAL B 1 110 ? -7.297 7.168 10.492 1 97.75 110 VAL B C 1
ATOM 2713 O O . VAL B 1 110 ? -8.484 7.355 10.758 1 97.75 110 VAL B O 1
ATOM 2716 N N . THR B 1 111 ? -6.938 7.086 9.273 1 97.31 111 THR B N 1
ATOM 2717 C CA . THR B 1 111 ? -7.648 7.621 8.109 1 97.31 111 THR B CA 1
ATOM 2718 C C . THR B 1 111 ? -9.039 7.008 7.996 1 97.31 111 THR B C 1
ATOM 2720 O O . THR B 1 111 ? -10.023 7.719 7.781 1 97.31 111 THR B O 1
ATOM 2723 N N . PRO B 1 112 ? -9.156 5.652 8.195 1 96.69 112 PRO B N 1
ATOM 2724 C CA . PRO B 1 112 ? -10.492 5.082 8.047 1 96.69 112 PRO B CA 1
ATOM 2725 C C . PRO B 1 112 ? -11.484 5.625 9.07 1 96.69 112 PRO B C 1
ATOM 2727 O O . PRO B 1 112 ? -12.68 5.758 8.773 1 96.69 112 PRO B O 1
ATOM 2730 N N . HIS B 1 113 ? -11.016 5.938 10.203 1 97 113 HIS B N 1
ATOM 2731 C CA . HIS B 1 113 ? -11.898 6.379 11.273 1 97 113 HIS B CA 1
ATOM 2732 C C . HIS B 1 113 ? -12.32 7.832 11.078 1 97 113 HIS B C 1
ATOM 2734 O O . HIS B 1 113 ? -13.406 8.227 11.5 1 97 113 HIS B O 1
ATOM 2740 N N . VAL B 1 114 ? -11.453 8.602 10.445 1 95.06 114 VAL B N 1
ATOM 2741 C CA . VAL B 1 114 ? -11.828 9.969 10.102 1 95.06 114 VAL B CA 1
ATOM 2742 C C . VAL B 1 114 ? -13.047 9.945 9.18 1 95.06 114 VAL B C 1
ATOM 2744 O O . VAL B 1 114 ? -14.047 10.609 9.453 1 95.06 114 VAL B O 1
ATOM 2747 N N . TYR B 1 115 ? -13.031 9.18 8.164 1 92.62 115 TYR B N 1
ATOM 2748 C CA . TYR B 1 115 ? -14.125 9.102 7.207 1 92.62 115 TYR B CA 1
ATOM 2749 C C . TYR B 1 115 ? -15.289 8.297 7.777 1 92.62 115 TYR B C 1
ATOM 2751 O O . TYR B 1 115 ? -16.453 8.539 7.422 1 92.62 115 TYR B O 1
ATOM 2759 N N . GLY B 1 116 ? -14.945 7.391 8.695 1 94.56 116 GLY B N 1
ATOM 2760 C CA . GLY B 1 116 ? -15.977 6.617 9.367 1 94.56 116 GLY B CA 1
ATOM 2761 C C . GLY B 1 116 ? -16.906 7.465 10.219 1 94.56 116 GLY B C 1
ATOM 2762 O O . GLY B 1 116 ? -18.094 7.188 10.312 1 94.56 116 GLY B O 1
ATOM 2763 N N . ILE B 1 117 ? -16.375 8.492 10.812 1 94.06 117 ILE B N 1
ATOM 2764 C CA . ILE B 1 117 ? -17.172 9.383 11.648 1 94.06 117 ILE B CA 1
ATOM 2765 C C . ILE B 1 117 ? -18.234 10.07 10.797 1 94.06 117 ILE B C 1
ATOM 2767 O O . ILE B 1 117 ? -19.391 10.188 11.203 1 94.06 117 ILE B O 1
ATOM 2771 N N . ILE B 1 118 ? -17.859 10.461 9.602 1 90.31 118 ILE B N 1
ATOM 2772 C CA . ILE B 1 118 ? -18.75 11.156 8.68 1 90.31 118 ILE B CA 1
ATOM 2773 C C . ILE B 1 118 ? -19.844 10.211 8.211 1 90.31 118 ILE B C 1
ATOM 2775 O O . ILE B 1 118 ? -21 10.633 8.016 1 90.31 118 ILE B O 1
ATOM 2779 N N . ARG B 1 119 ? -19.578 8.938 8.133 1 90.88 119 ARG B N 1
ATOM 2780 C CA . ARG B 1 119 ? -20.5 7.957 7.559 1 90.88 119 ARG B CA 1
ATOM 2781 C C . ARG B 1 119 ? -21.312 7.277 8.648 1 90.88 119 ARG B C 1
ATOM 2783 O O . ARG B 1 119 ? -22.188 6.453 8.352 1 90.88 119 ARG B O 1
ATOM 2790 N N . ALA B 1 120 ? -20.984 7.574 9.906 1 92.06 120 ALA B N 1
ATOM 2791 C CA . ALA B 1 120 ? -21.672 6.918 11.023 1 92.06 120 ALA B CA 1
ATOM 2792 C C . ALA B 1 120 ? -23.172 7.16 10.969 1 92.06 120 ALA B C 1
ATOM 2794 O O . ALA B 1 120 ? -23.625 8.273 10.695 1 92.06 120 ALA B O 1
ATOM 2795 N N . LYS B 1 121 ? -23.859 6.055 11.281 1 90.31 121 LYS B N 1
ATOM 2796 C CA . LYS B 1 121 ? -25.312 6.07 11.102 1 90.31 121 LYS B CA 1
ATOM 2797 C C . LYS B 1 121 ? -26.016 6.617 12.344 1 90.31 121 LYS B C 1
ATOM 2799 O O . LYS B 1 121 ? -27.172 7.047 12.273 1 90.31 121 LYS B O 1
ATOM 2804 N N . ASP B 1 122 ? -25.406 6.48 13.5 1 92.25 122 ASP B N 1
ATOM 2805 C CA . ASP B 1 122 ? -26 6.953 14.75 1 92.25 122 ASP B CA 1
ATOM 2806 C C . ASP B 1 122 ? -24.922 7.406 15.727 1 92.25 122 ASP B C 1
ATOM 2808 O O . ASP B 1 122 ? -23.719 7.289 15.445 1 92.25 122 ASP B O 1
ATOM 2812 N N . ALA B 1 123 ? -25.422 7.922 16.797 1 91.44 123 ALA B N 1
ATOM 2813 C CA . ALA B 1 123 ? -24.531 8.531 17.781 1 91.44 123 ALA B CA 1
ATOM 2814 C C . ALA B 1 123 ? -23.609 7.484 18.406 1 91.44 123 ALA B C 1
ATOM 2816 O O . ALA B 1 123 ? -22.438 7.773 18.688 1 91.44 123 ALA B O 1
ATOM 2817 N N . GLU B 1 124 ? -24.109 6.344 18.562 1 95.31 124 GLU B N 1
ATOM 2818 C CA . GLU B 1 124 ? -23.297 5.285 19.172 1 95.31 124 GLU B CA 1
ATOM 2819 C C . GLU B 1 124 ? -22.141 4.883 18.25 1 95.31 124 GLU B C 1
ATOM 2821 O O . GLU B 1 124 ? -21 4.77 18.703 1 95.31 124 GLU B O 1
ATOM 2826 N N . GLN B 1 125 ? -22.422 4.707 17 1 95.38 125 GLN B N 1
ATOM 2827 C CA . GLN B 1 125 ? -21.391 4.379 16.016 1 95.38 125 GLN B CA 1
ATOM 2828 C C . GLN B 1 125 ? -20.375 5.508 15.891 1 95.38 125 GLN B C 1
ATOM 2830 O O . GLN B 1 125 ? -19.188 5.258 15.742 1 95.38 125 GLN B O 1
ATOM 2835 N N . LYS B 1 126 ? -20.891 6.703 15.961 1 94.5 126 LYS B N 1
ATOM 2836 C CA . LYS B 1 126 ? -20.016 7.871 15.883 1 94.5 126 LYS B CA 1
ATOM 2837 C C . LYS B 1 126 ? -19.031 7.902 17.047 1 94.5 126 LYS B C 1
ATOM 2839 O O . LYS B 1 126 ? -17.844 8.125 16.859 1 94.5 126 LYS B O 1
ATOM 2844 N N . GLU B 1 127 ? -19.531 7.613 18.172 1 94.69 127 GLU B N 1
ATOM 2845 C CA . GLU B 1 127 ? -18.703 7.625 19.375 1 94.69 127 GLU B CA 1
ATOM 2846 C C . GLU B 1 127 ? -17.672 6.504 19.344 1 94.69 127 GLU B C 1
ATOM 2848 O O . GLU B 1 127 ? -16.5 6.719 19.688 1 94.69 127 GLU B O 1
ATOM 2853 N N . GLN B 1 128 ? -18.062 5.363 18.953 1 97 128 GLN B N 1
ATOM 2854 C CA . GLN B 1 128 ? -17.141 4.234 18.859 1 97 128 GLN B CA 1
ATOM 2855 C C . GLN B 1 128 ? -16.031 4.523 17.844 1 97 128 GLN B C 1
ATOM 2857 O O . GLN B 1 128 ? -14.852 4.238 18.109 1 97 128 GLN B O 1
ATOM 2862 N N . THR B 1 129 ? -16.438 5.094 16.734 1 97.38 129 THR B N 1
ATOM 2863 C CA . THR B 1 129 ? -15.469 5.426 15.695 1 97.38 129 THR B CA 1
ATOM 2864 C C . THR B 1 129 ? -14.508 6.512 16.172 1 97.38 129 THR B C 1
ATOM 2866 O O . THR B 1 129 ? -13.312 6.465 15.891 1 97.38 129 THR B O 1
ATOM 2869 N N . TYR B 1 130 ? -15.07 7.453 16.859 1 95.81 130 TYR B N 1
ATOM 2870 C CA . TYR B 1 130 ? -14.25 8.516 17.422 1 95.81 130 TYR B CA 1
ATOM 2871 C C . TYR B 1 130 ? -13.195 7.949 18.375 1 95.81 130 TYR B C 1
ATOM 2873 O O . TYR B 1 130 ? -12.031 8.352 18.328 1 95.81 130 TYR B O 1
ATOM 2881 N N . GLN B 1 131 ? -13.57 7 19.188 1 97 131 GLN B N 1
ATOM 2882 C CA . GLN B 1 131 ? -12.633 6.387 20.125 1 97 131 GLN B CA 1
ATOM 2883 C C . GLN B 1 131 ? -11.547 5.613 19.375 1 97 131 GLN B C 1
ATOM 2885 O O . GLN B 1 131 ? -10.375 5.648 19.766 1 97 131 GLN B O 1
ATOM 2890 N N . LYS B 1 132 ? -11.93 4.965 18.375 1 97.94 132 LYS B N 1
ATOM 2891 C CA . LYS B 1 132 ? -10.945 4.262 17.547 1 97.94 132 LYS B CA 1
ATOM 2892 C C . LYS B 1 132 ? -9.961 5.242 16.922 1 97.94 132 LYS B C 1
ATOM 2894 O O . LYS B 1 132 ? -8.766 4.957 16.844 1 97.94 132 LYS B O 1
ATOM 2899 N N . LEU B 1 133 ? -10.523 6.363 16.484 1 97.31 133 LEU B N 1
ATOM 2900 C CA . LEU B 1 133 ? -9.672 7.406 15.922 1 97.31 133 LEU B CA 1
ATOM 2901 C C . LEU B 1 133 ? -8.672 7.91 16.953 1 97.31 133 LEU B C 1
ATOM 2903 O O . LEU B 1 133 ? -7.48 8.016 16.672 1 97.31 133 LEU B O 1
ATOM 2907 N N . MET B 1 134 ? -9.133 8.148 18.156 1 97 134 MET B N 1
ATOM 2908 C CA . MET B 1 134 ? -8.266 8.641 19.219 1 97 134 MET B CA 1
ATOM 2909 C C . MET B 1 134 ? -7.184 7.621 19.562 1 97 134 MET B C 1
ATOM 2911 O O . MET B 1 134 ? -6.02 7.98 19.75 1 97 134 MET B O 1
ATOM 2915 N N . ASP B 1 135 ? -7.582 6.371 19.625 1 97.69 135 ASP B N 1
ATOM 2916 C CA . ASP B 1 135 ? -6.621 5.305 19.875 1 97.69 135 ASP B CA 1
ATOM 2917 C C . ASP B 1 135 ? -5.566 5.242 18.781 1 97.69 135 ASP B C 1
ATOM 2919 O O . ASP B 1 135 ? -4.379 5.059 19.047 1 97.69 135 ASP B O 1
ATOM 2923 N N . GLY B 1 136 ? -6.027 5.391 17.562 1 97.88 136 GLY B N 1
ATOM 2924 C CA . GLY B 1 136 ? -5.109 5.41 16.422 1 97.88 136 GLY B CA 1
ATOM 2925 C C . GLY B 1 136 ? -4.133 6.57 16.469 1 97.88 136 GLY B C 1
ATOM 2926 O O . GLY B 1 136 ? -2.943 6.395 16.203 1 97.88 136 GLY B O 1
ATOM 2927 N N . LEU B 1 137 ? -4.59 7.719 16.812 1 97.44 137 LEU B N 1
ATOM 2928 C CA . LEU B 1 137 ? -3.746 8.906 16.922 1 97.44 137 LEU B CA 1
ATOM 2929 C C . LEU B 1 137 ? -2.686 8.727 18 1 97.44 137 LEU B C 1
ATOM 2931 O O . LEU B 1 137 ? -1.518 9.062 17.797 1 97.44 137 LEU B O 1
ATOM 2935 N N . LYS B 1 138 ? -3.121 8.203 19.094 1 96.88 138 LYS B N 1
ATOM 2936 C CA . LYS B 1 138 ? -2.176 7.945 20.188 1 96.88 138 LYS B CA 1
ATOM 2937 C C . LYS B 1 138 ? -1.125 6.918 19.766 1 96.88 138 LYS B C 1
ATOM 2939 O O . LYS B 1 138 ? 0.057 7.07 20.078 1 96.88 138 LYS B O 1
ATOM 2944 N N . PHE B 1 139 ? -1.575 5.902 19.094 1 96.81 139 PHE B N 1
ATOM 2945 C CA . PHE B 1 139 ? -0.67 4.879 18.578 1 96.81 139 PHE B CA 1
ATOM 2946 C C . PHE B 1 139 ? 0.378 5.496 17.656 1 96.81 139 PHE B C 1
ATOM 2948 O O . PHE B 1 139 ? 1.578 5.301 17.859 1 96.81 139 PHE B O 1
ATOM 2955 N N . VAL B 1 140 ? -0.048 6.332 16.719 1 95.94 140 VAL B N 1
ATOM 2956 C CA . VAL B 1 140 ? 0.854 6.941 15.742 1 95.94 140 VAL B CA 1
ATOM 2957 C C . VAL B 1 140 ? 1.774 7.938 16.438 1 95.94 140 VAL B C 1
ATOM 2959 O O . VAL B 1 140 ? 2.963 8.031 16.125 1 95.94 140 VAL B O 1
ATOM 2962 N N . ASN B 1 141 ? 1.262 8.703 17.359 1 94.81 141 ASN B N 1
ATOM 2963 C CA . ASN B 1 141 ? 2.084 9.602 18.172 1 94.81 141 ASN B CA 1
ATOM 2964 C C . ASN B 1 141 ? 3.27 8.867 18.797 1 94.81 141 ASN B C 1
ATOM 2966 O O . ASN B 1 141 ? 4.391 9.383 18.797 1 94.81 141 ASN B O 1
ATOM 2970 N N . GLY B 1 142 ? 2.994 7.695 19.281 1 92.31 142 GLY B N 1
ATOM 2971 C CA . GLY B 1 142 ? 4.051 6.883 19.859 1 92.31 142 GLY B CA 1
ATOM 2972 C C . GLY B 1 142 ? 5.074 6.418 18.844 1 92.31 142 GLY B C 1
ATOM 2973 O O . GLY B 1 142 ? 6.254 6.273 19.172 1 92.31 142 GLY B O 1
ATOM 2974 N N . LYS B 1 143 ? 4.664 6.207 17.625 1 91.5 143 LYS B N 1
ATOM 2975 C CA . LYS B 1 143 ? 5.562 5.719 16.578 1 91.5 143 LYS B CA 1
ATOM 2976 C C . LYS B 1 143 ? 6.551 6.801 16.156 1 91.5 143 LYS B C 1
ATOM 2978 O O . LYS B 1 143 ? 7.695 6.5 15.805 1 91.5 143 LYS B O 1
ATOM 2983 N N . PHE B 1 144 ? 6.148 8.086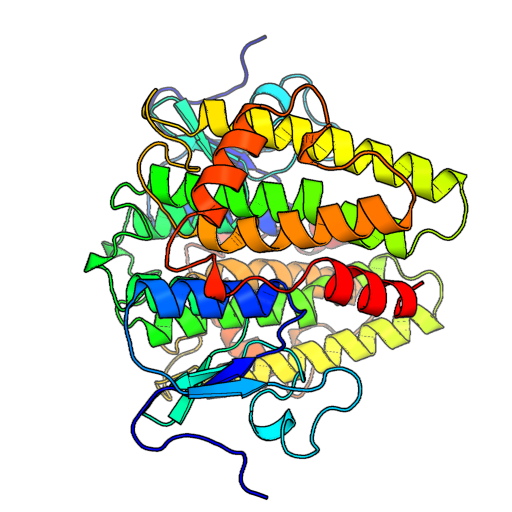 16.219 1 88.69 144 PHE B N 1
ATOM 2984 C CA . PHE B 1 144 ? 7.07 9.188 15.961 1 88.69 144 PHE B CA 1
ATOM 2985 C C . PHE B 1 144 ? 8.281 9.109 16.875 1 88.69 144 PHE B C 1
ATOM 2987 O O . PHE B 1 144 ? 9.414 9.305 16.438 1 88.69 144 PHE B O 1
ATOM 2994 N N . THR B 1 145 ? 7.992 8.742 18.031 1 82.38 145 THR B N 1
ATOM 2995 C CA . THR B 1 145 ? 9.047 8.695 19.047 1 82.38 145 THR B CA 1
ATOM 2996 C C . THR B 1 145 ? 9.977 7.508 18.797 1 82.38 145 THR B C 1
ATOM 2998 O O . THR B 1 145 ? 11.18 7.598 19.047 1 82.38 145 THR B O 1
ATOM 3001 N N . GLU B 1 146 ? 9.383 6.492 18.234 1 83.19 146 GLU B N 1
ATOM 3002 C CA . GLU B 1 146 ? 10.133 5.266 17.984 1 83.19 146 GLU B CA 1
ATOM 3003 C C . GLU B 1 146 ? 10.969 5.375 16.719 1 83.19 146 GLU B C 1
ATOM 3005 O O . GLU B 1 146 ? 12.086 4.852 16.656 1 83.19 146 GLU B O 1
ATOM 3010 N N . PHE B 1 147 ? 10.422 5.922 15.68 1 82 147 PHE B N 1
ATOM 3011 C CA . PHE B 1 147 ? 11.055 5.949 14.367 1 82 147 PHE B CA 1
ATOM 3012 C C . PHE B 1 147 ? 12.094 7.062 14.289 1 82 147 PHE B C 1
ATOM 3014 O O . PHE B 1 147 ? 13 7.02 13.453 1 82 147 PHE B O 1
ATOM 3021 N N . SER B 1 148 ? 11.984 8.055 15.086 1 65.81 148 SER B N 1
ATOM 3022 C CA . SER B 1 148 ? 12.914 9.18 15.047 1 65.81 148 SER B CA 1
ATOM 3023 C C . SER B 1 148 ? 14.297 8.781 15.562 1 65.81 148 SER B C 1
ATOM 3025 O O . SER B 1 148 ? 14.422 8.273 16.672 1 65.81 148 SER B O 1
ATOM 3027 N N . THR B 1 149 ? 15.031 8.242 14.539 1 56.59 149 THR B N 1
ATOM 3028 C CA . THR B 1 149 ? 16.406 7.906 14.891 1 56.59 149 THR B CA 1
ATOM 3029 C C . THR B 1 149 ? 17.062 9.055 15.648 1 56.59 149 THR B C 1
ATOM 3031 O O . THR B 1 149 ? 18.109 8.875 16.281 1 56.59 149 THR B O 1
ATOM 3034 N N . SER B 1 150 ? 16.672 10.281 15.258 1 54.06 150 SER B N 1
ATOM 3035 C CA . SER B 1 150 ? 17.359 11.406 15.867 1 54.06 150 SER B CA 1
ATOM 3036 C C . SER B 1 150 ? 16.484 12.094 16.906 1 54.06 150 SER B C 1
ATOM 3038 O O . SER B 1 150 ? 15.258 12.102 16.797 1 54.06 150 SER B O 1
ATOM 3040 N N . SER B 1 151 ? 16.797 11.969 18.031 1 56.81 151 SER B N 1
ATOM 3041 C CA . SER B 1 151 ? 16.25 12.781 19.109 1 56.81 151 SER B CA 1
ATOM 3042 C C . SER B 1 151 ? 15.914 14.188 18.609 1 56.81 151 SER B C 1
ATOM 3044 O O . SER B 1 151 ? 15.398 15.016 19.375 1 56.81 151 SER B O 1
ATOM 3046 N N . THR B 1 152 ? 16.203 14.367 17.203 1 67.19 152 THR B N 1
ATOM 3047 C CA . THR B 1 152 ? 16.125 15.758 16.781 1 67.19 152 THR B CA 1
ATOM 3048 C C . THR B 1 152 ? 15.211 15.906 15.562 1 67.19 152 THR B C 1
ATOM 3050 O O . THR B 1 152 ? 15.133 15.008 14.727 1 67.19 152 THR B O 1
ATOM 3053 N N . GLY B 1 153 ? 14.117 16.688 15.695 1 83.31 153 GLY B N 1
ATOM 3054 C CA . GLY B 1 153 ? 13.328 17.297 14.648 1 83.31 153 GLY B CA 1
ATOM 3055 C C . GLY B 1 153 ? 11.875 16.859 14.656 1 83.31 153 GLY B C 1
ATOM 3056 O O . GLY B 1 153 ? 11.523 15.883 15.328 1 83.31 153 GLY B O 1
ATOM 3057 N N . PRO B 1 154 ? 11.094 17.469 13.844 1 91.75 154 PRO B N 1
ATOM 3058 C CA . PRO B 1 154 ? 9.641 17.328 13.984 1 91.75 154 PRO B CA 1
ATOM 3059 C C . PRO B 1 154 ? 9.047 16.328 13.008 1 91.75 154 PRO B C 1
ATOM 3061 O O . PRO B 1 154 ? 7.883 15.938 13.141 1 91.75 154 PRO B O 1
ATOM 3064 N N . TYR B 1 155 ? 9.883 15.805 12.047 1 95.94 155 TYR B N 1
ATOM 3065 C CA . TYR B 1 155 ? 9.297 14.984 10.992 1 95.94 155 TYR B CA 1
ATOM 3066 C C . TYR B 1 155 ? 9.297 13.508 11.383 1 95.94 155 TYR B C 1
ATOM 3068 O O . TYR B 1 155 ? 9.766 13.148 12.469 1 95.94 155 TYR B O 1
ATOM 3076 N N . VAL B 1 156 ? 8.781 12.633 10.562 1 95.31 156 VAL B N 1
ATOM 3077 C CA . VAL B 1 156 ? 8.656 11.211 10.859 1 95.31 156 VAL B CA 1
ATOM 3078 C C . VAL B 1 156 ? 10.039 10.602 11.078 1 95.31 156 VAL B C 1
ATOM 3080 O O . VAL B 1 156 ? 10.227 9.781 11.977 1 95.31 156 VAL B O 1
ATOM 3083 N N . LEU B 1 157 ? 10.984 11.016 10.234 1 93.12 157 LEU B N 1
ATOM 3084 C CA . LEU B 1 157 ? 12.359 10.539 10.359 1 93.12 157 LEU B CA 1
ATOM 3085 C C . LEU B 1 157 ? 13.203 11.531 11.141 1 93.12 157 LEU B C 1
ATOM 3087 O O . LEU B 1 157 ? 14.398 11.695 10.859 1 93.12 157 LEU B O 1
ATOM 3091 N N . GLY B 1 158 ? 12.586 12.25 12.07 1 91.69 158 GLY B N 1
ATOM 3092 C CA . GLY B 1 158 ? 13.305 13.266 12.836 1 91.69 158 GLY B CA 1
ATOM 3093 C C . GLY B 1 158 ? 13.523 14.547 12.062 1 91.69 158 GLY B C 1
ATOM 3094 O O . GLY B 1 158 ? 12.562 15.203 11.648 1 91.69 158 GLY B O 1
ATOM 3095 N N . ASP B 1 159 ? 14.766 14.82 11.703 1 90.69 159 ASP B N 1
ATOM 3096 C CA . ASP B 1 159 ? 15.086 16.094 11.055 1 90.69 159 ASP B CA 1
ATOM 3097 C C . ASP B 1 159 ? 14.953 15.984 9.539 1 90.69 159 ASP B C 1
ATOM 3099 O O . ASP B 1 159 ? 15.141 16.969 8.82 1 90.69 159 ASP B O 1
ATOM 3103 N N . ARG B 1 160 ? 14.57 14.852 9.125 1 92.75 160 ARG B N 1
ATOM 3104 C CA . ARG B 1 160 ? 14.5 14.641 7.68 1 92.75 160 ARG B CA 1
ATOM 3105 C C . ARG B 1 160 ? 13.055 14.523 7.215 1 92.75 160 ARG B C 1
ATOM 3107 O O . ARG B 1 160 ? 12.297 13.688 7.711 1 92.75 160 ARG B O 1
ATOM 3114 N N . PHE B 1 161 ? 12.695 15.391 6.316 1 96.38 161 PHE B N 1
ATOM 3115 C CA . PHE B 1 161 ? 11.398 15.336 5.652 1 96.38 161 PHE B CA 1
ATOM 3116 C C . PHE B 1 161 ? 11.359 14.211 4.625 1 96.38 161 PHE B C 1
ATOM 3118 O O . PHE B 1 161 ? 12.328 13.992 3.898 1 96.38 161 PHE B O 1
ATOM 3125 N N . SER B 1 162 ? 10.258 13.422 4.605 1 97.31 162 SER B N 1
ATOM 3126 C CA . SER B 1 162 ? 10.25 12.234 3.758 1 97.31 162 SER B CA 1
ATOM 3127 C C . SER B 1 162 ? 8.875 12.023 3.125 1 97.31 162 SER B C 1
ATOM 3129 O O . SER B 1 162 ? 7.945 12.789 3.373 1 97.31 162 SER B O 1
ATOM 3131 N N . VAL B 1 163 ? 8.75 10.961 2.363 1 98.62 163 VAL B N 1
AT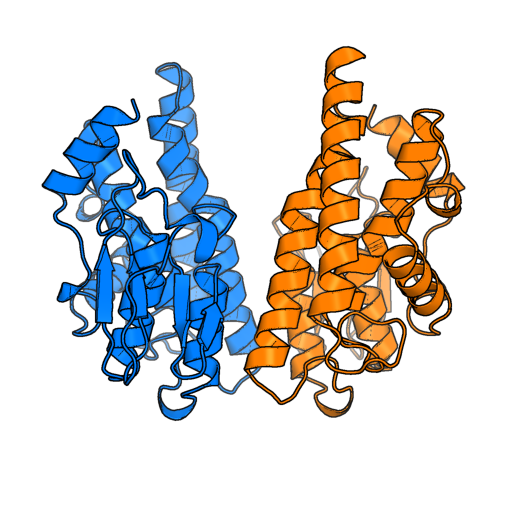OM 3132 C CA . VAL B 1 163 ? 7.516 10.516 1.72 1 98.62 163 VAL B CA 1
ATOM 3133 C C . VAL B 1 163 ? 6.441 10.266 2.777 1 98.62 163 VAL B C 1
ATOM 3135 O O . VAL B 1 163 ? 5.258 10.508 2.541 1 98.62 163 VAL B O 1
ATOM 3138 N N . ALA B 1 164 ? 6.824 9.852 3.945 1 98 164 ALA B N 1
ATOM 3139 C CA . ALA B 1 164 ? 5.852 9.609 5.008 1 98 164 ALA B CA 1
ATOM 3140 C C . ALA B 1 164 ? 5.137 10.898 5.402 1 98 164 ALA B C 1
ATOM 3142 O O . ALA B 1 164 ? 3.922 10.898 5.621 1 98 164 ALA B O 1
ATOM 3143 N N . ASP B 1 165 ? 5.875 11.953 5.496 1 98.38 165 ASP B N 1
ATOM 3144 C CA . ASP B 1 165 ? 5.285 13.242 5.844 1 98.38 165 ASP B CA 1
ATOM 3145 C C . ASP B 1 165 ? 4.324 13.719 4.758 1 98.38 165 ASP B C 1
ATOM 3147 O O . ASP B 1 165 ? 3.205 14.148 5.055 1 98.38 165 ASP B O 1
ATOM 3151 N N . ILE B 1 166 ? 4.777 13.57 3.51 1 98.88 166 ILE B N 1
ATOM 3152 C CA . ILE B 1 166 ? 3.971 13.945 2.355 1 98.88 166 ILE B CA 1
ATOM 3153 C C . ILE B 1 166 ? 2.672 13.141 2.352 1 98.88 166 ILE B C 1
ATOM 3155 O O . ILE B 1 166 ? 1.591 13.703 2.146 1 98.88 166 ILE B O 1
ATOM 3159 N N . ALA B 1 167 ? 2.771 11.883 2.604 1 98.75 167 ALA B N 1
ATOM 3160 C CA . ALA B 1 167 ? 1.656 10.945 2.479 1 98.75 167 ALA B CA 1
ATOM 3161 C C . ALA B 1 167 ? 0.629 11.164 3.584 1 98.75 167 ALA B C 1
ATOM 3163 O O . ALA B 1 167 ? -0.563 10.914 3.391 1 98.75 167 ALA B O 1
ATOM 3164 N N . CYS B 1 168 ? 1.049 11.68 4.715 1 98.56 168 CYS B N 1
ATOM 3165 C CA . CYS B 1 168 ? 0.184 11.594 5.887 1 98.56 168 CYS B CA 1
ATOM 3166 C C . CYS B 1 168 ? -0.374 12.961 6.258 1 98.56 168 CYS B C 1
ATOM 3168 O O . CYS B 1 168 ? -1.495 13.062 6.762 1 98.56 168 CYS B O 1
ATOM 3170 N N . ILE B 1 169 ? 0.314 14.016 5.984 1 98.5 169 ILE B N 1
ATOM 3171 C CA . ILE B 1 169 ? -0.01 15.336 6.523 1 98.5 169 ILE B CA 1
ATOM 3172 C C . ILE B 1 169 ? 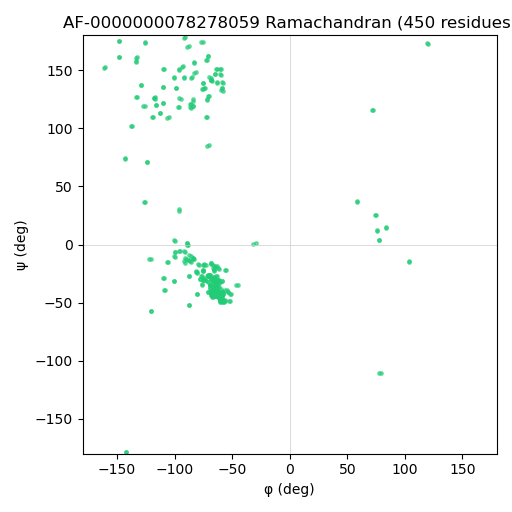-1.344 15.812 5.953 1 98.5 169 ILE B C 1
ATOM 3174 O O . ILE B 1 169 ? -2.119 16.469 6.645 1 98.5 169 ILE B O 1
ATOM 3178 N N . PRO B 1 170 ? -1.738 15.469 4.711 1 98.25 170 PRO B N 1
ATOM 3179 C CA . PRO B 1 170 ? -3.002 15.984 4.18 1 98.25 170 PRO B CA 1
ATOM 3180 C C . PRO B 1 170 ? -4.211 15.547 5.004 1 98.25 170 PRO B C 1
ATOM 3182 O O . PRO B 1 170 ? -5.254 16.203 4.98 1 98.25 170 PRO B O 1
ATOM 3185 N N . PHE B 1 171 ? -4.066 14.508 5.738 1 97.62 171 PHE B N 1
ATOM 3186 C CA . PHE B 1 171 ? -5.215 13.93 6.414 1 97.62 171 PHE B CA 1
ATOM 3187 C C . PHE B 1 171 ? -5.465 14.617 7.754 1 97.62 171 PHE B C 1
ATOM 3189 O O . PHE B 1 171 ? -6.535 14.461 8.344 1 97.62 171 PHE B O 1
ATOM 3196 N N . ILE B 1 172 ? -4.477 15.383 8.25 1 96.31 172 ILE B N 1
ATOM 3197 C CA . ILE B 1 172 ? -4.648 16.125 9.5 1 96.31 172 ILE B CA 1
ATOM 3198 C C . ILE B 1 172 ? -5.684 17.219 9.305 1 96.31 172 ILE B C 1
ATOM 3200 O O . ILE B 1 172 ? -6.566 17.406 10.148 1 96.31 172 ILE B O 1
ATOM 3204 N N . ASP B 1 173 ? -5.59 17.938 8.188 1 95.38 173 ASP B N 1
ATOM 3205 C CA . ASP B 1 173 ? -6.566 19 7.934 1 95.38 173 ASP B CA 1
ATOM 3206 C C . ASP B 1 173 ? -7.965 18.406 7.738 1 95.38 173 ASP B C 1
ATOM 3208 O O . ASP B 1 173 ? -8.953 19 8.164 1 95.38 173 ASP B O 1
ATOM 3212 N N . ARG B 1 174 ? -8.031 17.281 7.043 1 95.69 174 ARG B N 1
ATOM 3213 C CA . ARG B 1 174 ? -9.328 16.641 6.863 1 95.69 174 ARG B CA 1
ATOM 3214 C C . ARG B 1 174 ? -9.906 16.188 8.203 1 95.69 174 ARG B C 1
ATOM 3216 O O . ARG B 1 174 ? -11.117 16.281 8.422 1 95.69 174 ARG B O 1
ATOM 3223 N N . MET B 1 175 ? -9.039 15.648 8.992 1 96.31 175 MET B N 1
ATOM 3224 C CA . MET B 1 175 ? -9.469 15.242 10.328 1 96.31 175 MET B CA 1
ATOM 3225 C C . MET B 1 175 ? -10.008 16.438 11.117 1 96.31 175 MET B C 1
ATOM 3227 O O . MET B 1 175 ? -11.055 16.328 11.758 1 96.31 175 MET B O 1
ATOM 3231 N N . ASP B 1 176 ? -9.344 17.5 11.039 1 95.06 176 ASP B N 1
ATOM 3232 C CA . ASP B 1 176 ? -9.773 18.688 11.758 1 95.06 176 ASP B CA 1
ATOM 3233 C C . ASP B 1 176 ? -11.125 19.188 11.242 1 95.06 176 ASP B C 1
ATOM 3235 O O . ASP B 1 176 ? -11.969 19.625 12.023 1 95.06 176 ASP B O 1
ATOM 3239 N N . ALA B 1 177 ? -11.336 19.125 9.984 1 95 177 ALA B N 1
ATOM 3240 C CA . ALA B 1 177 ? -12.625 19.469 9.406 1 95 177 ALA B CA 1
ATOM 3241 C C . ALA B 1 177 ? -13.742 18.594 9.969 1 95 177 ALA B C 1
ATOM 3243 O O . ALA B 1 177 ? -14.82 19.078 10.289 1 95 177 ALA B O 1
ATOM 3244 N N . VAL B 1 178 ? -13.445 17.359 10.07 1 94.19 178 VAL B N 1
ATOM 3245 C CA . VAL B 1 178 ? -14.422 16.422 10.602 1 94.19 178 VAL B CA 1
ATOM 3246 C C . VAL B 1 178 ? -14.711 16.75 12.062 1 94.19 178 VAL B C 1
ATOM 3248 O O . VAL B 1 178 ? -15.867 16.734 12.492 1 94.19 178 VAL B O 1
ATOM 3251 N N . PHE B 1 179 ? -13.672 17.062 12.82 1 94 179 PHE B N 1
ATOM 3252 C CA . PHE B 1 179 ? -13.852 17.453 14.219 1 94 179 PHE B CA 1
ATOM 3253 C C . PHE B 1 179 ? -14.766 18.656 14.336 1 94 179 PHE B C 1
ATOM 3255 O O . PHE B 1 179 ? -15.656 18.688 15.188 1 94 179 PHE B O 1
ATOM 3262 N N . MET B 1 180 ? -14.609 19.547 13.523 1 92.44 180 MET B N 1
ATOM 3263 C CA . MET B 1 180 ? -15.453 20.75 13.508 1 92.44 180 MET B CA 1
ATOM 3264 C C . MET B 1 180 ? -16.906 20.375 13.188 1 92.44 180 MET B C 1
ATOM 3266 O O . MET B 1 180 ? -17.828 20.906 13.812 1 92.44 180 MET B O 1
ATOM 3270 N N . LEU B 1 181 ? -17.062 19.531 12.305 1 89.12 181 LEU B N 1
ATOM 3271 C CA . LEU B 1 181 ? -18.391 19.125 11.875 1 89.12 181 LEU B CA 1
ATOM 3272 C C . LEU B 1 181 ? -19.156 18.438 13.008 1 89.12 181 LEU B C 1
ATOM 3274 O O . LEU B 1 181 ? -20.375 18.594 13.125 1 89.12 181 LEU B O 1
ATOM 3278 N N . ILE B 1 182 ? -18.453 17.75 13.836 1 88.56 182 ILE B N 1
ATOM 3279 C CA . ILE B 1 182 ? -19.141 16.984 14.859 1 88.56 182 ILE B CA 1
ATOM 3280 C C . ILE B 1 182 ? -19.094 17.75 16.188 1 88.56 182 ILE B C 1
ATOM 3282 O O . ILE B 1 182 ? -19.484 17.203 17.234 1 88.56 182 ILE B O 1
ATOM 3286 N N . GLY B 1 183 ? -18.562 18.875 16.141 1 88.12 183 GLY B N 1
ATOM 3287 C CA . GLY B 1 183 ? -18.547 19.719 17.312 1 88.12 183 GLY B CA 1
ATOM 3288 C C . GLY B 1 183 ? -17.54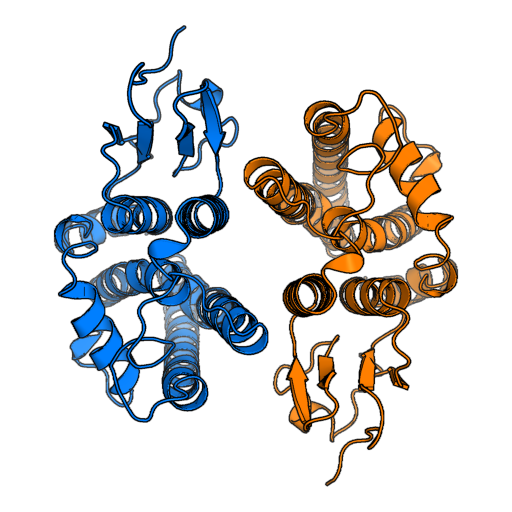7 19.266 18.375 1 88.12 183 GLY B C 1
ATOM 3289 O O . GLY B 1 183 ? -17.781 19.422 19.562 1 88.12 183 GLY B O 1
ATOM 3290 N N . SER B 1 184 ? -16.562 18.578 17.891 1 88.44 184 SER B N 1
ATOM 3291 C CA . SER B 1 184 ? -15.508 18.141 18.797 1 88.44 184 SER B CA 1
ATOM 3292 C C . SER B 1 184 ? -14.414 19.188 18.938 1 88.44 184 SER B C 1
ATOM 3294 O O . SER B 1 184 ? -14.414 20.188 18.219 1 88.44 184 SER B O 1
ATOM 3296 N N . LYS B 1 185 ? -13.516 18.922 19.922 1 89 185 LYS B N 1
ATOM 3297 C CA . LYS B 1 185 ? -12.32 19.75 20.047 1 89 185 LYS B CA 1
ATOM 3298 C C . LYS B 1 185 ? -11.469 19.688 18.781 1 89 185 LYS B C 1
ATOM 3300 O O . LYS B 1 185 ? -11.445 18.656 18.094 1 89 185 LYS B O 1
ATOM 3305 N N . ARG B 1 186 ? -10.797 20.75 18.578 1 91.75 186 ARG B N 1
ATOM 3306 C CA . ARG B 1 186 ? -9.867 20.797 17.453 1 91.75 186 ARG B CA 1
ATOM 3307 C C . ARG B 1 186 ? -8.641 19.922 17.719 1 91.75 186 ARG B C 1
ATOM 3309 O O . ARG B 1 186 ? -8.305 19.656 18.875 1 91.75 186 ARG B O 1
ATOM 3316 N N . PHE B 1 187 ? -8.031 19.578 16.625 1 93.62 187 PHE B N 1
ATOM 3317 C CA . PHE B 1 187 ? -6.824 18.766 16.703 1 93.62 187 PHE B CA 1
ATOM 3318 C C . PHE B 1 187 ? -5.801 19.391 17.625 1 93.62 187 PHE B C 1
ATOM 3320 O O . PHE B 1 187 ? -5.215 18.703 18.469 1 93.62 187 PHE B O 1
ATOM 3327 N N . SER B 1 188 ? -5.621 20.703 17.594 1 91.81 188 SER B N 1
ATOM 3328 C CA . SER B 1 188 ? -4.637 21.438 18.391 1 91.81 188 SER B CA 1
ATOM 3329 C C . SER B 1 188 ? -4.992 21.406 19.875 1 91.81 188 SER B C 1
ATOM 3331 O O . SER B 1 188 ? -4.145 21.656 20.719 1 91.81 188 SER B O 1
ATOM 3333 N N . GLU B 1 189 ? -6.18 21.047 20.141 1 94.06 189 GLU B N 1
ATOM 3334 C CA . GLU B 1 189 ? -6.656 21.094 21.531 1 94.06 189 GLU B CA 1
ATOM 3335 C C . GLU B 1 189 ? -6.621 19.703 22.172 1 94.06 189 GLU B C 1
ATOM 3337 O O . GLU B 1 189 ? -6.844 19.562 23.375 1 94.06 189 GLU B O 1
ATOM 3342 N N . LEU B 1 190 ? -6.398 18.766 21.391 1 93.5 190 LEU B N 1
ATOM 3343 C CA . LEU B 1 190 ? -6.363 17.406 21.938 1 93.5 190 LEU B CA 1
ATOM 3344 C C . LEU B 1 190 ? -5.137 17.203 22.812 1 93.5 190 LEU B C 1
ATOM 3346 O O . LEU B 1 190 ? -4.07 17.75 22.531 1 93.5 190 LEU B O 1
ATOM 3350 N N . GLU B 1 191 ? -5.344 16.438 23.844 1 93.31 191 GLU B N 1
ATOM 3351 C CA . GLU B 1 191 ? -4.234 16.172 24.75 1 93.31 191 GLU B CA 1
ATOM 3352 C C . GLU B 1 191 ? -3.545 14.852 24.422 1 93.31 191 GLU B C 1
ATOM 3354 O O . GLU B 1 191 ? -4.152 13.961 23.828 1 93.31 191 GLU B O 1
ATOM 3359 N N . GLY B 1 192 ? -2.283 14.812 24.719 1 93.69 192 GLY B N 1
ATOM 3360 C CA . GLY B 1 192 ? -1.549 13.562 24.594 1 93.69 192 GLY B CA 1
ATOM 3361 C C . GLY B 1 192 ? -1.054 13.305 23.172 1 93.69 192 GLY B C 1
ATOM 3362 O O . GLY B 1 192 ? -0.713 12.172 22.828 1 93.69 192 GLY B O 1
ATOM 3363 N N . LEU B 1 193 ? -1.066 14.344 22.344 1 95.56 193 LEU B N 1
ATOM 3364 C CA . LEU B 1 193 ? -0.665 14.188 20.953 1 95.56 193 LEU B CA 1
ATOM 3365 C C . LEU B 1 193 ? 0.423 15.195 20.594 1 95.56 193 LEU B C 1
ATOM 3367 O O . LEU B 1 193 ? 0.445 15.711 19.469 1 95.56 193 LEU B O 1
ATOM 3371 N N . GLU B 1 194 ? 1.304 15.461 21.516 1 92.88 194 GLU B N 1
ATOM 3372 C CA . GLU B 1 194 ? 2.254 16.562 21.391 1 92.88 194 GLU B CA 1
ATOM 3373 C C . GLU B 1 194 ? 3.199 16.344 20.203 1 92.88 194 GLU B C 1
ATOM 3375 O O . GLU B 1 194 ? 3.504 17.281 19.469 1 92.88 194 GLU B O 1
ATOM 3380 N N . ARG B 1 195 ? 3.678 15.109 20.062 1 93.38 195 ARG B N 1
ATOM 3381 C CA . ARG B 1 195 ? 4.613 14.844 18.969 1 93.38 195 ARG B CA 1
ATOM 3382 C C . ARG B 1 195 ? 3.92 14.961 17.625 1 93.38 195 ARG B C 1
ATOM 3384 O O . ARG B 1 195 ? 4.504 15.461 16.656 1 93.38 195 ARG B O 1
ATOM 3391 N N . LEU B 1 196 ? 2.777 14.438 17.562 1 94.81 196 LEU B N 1
ATOM 3392 C CA . LEU B 1 196 ? 1.986 14.539 16.344 1 94.81 196 LEU B CA 1
ATOM 3393 C C . LEU B 1 196 ? 1.692 15.992 16 1 94.81 196 LEU B C 1
ATOM 3395 O O . LEU B 1 196 ? 1.763 16.391 14.844 1 94.81 196 LEU B O 1
ATOM 3399 N N . LYS B 1 197 ? 1.346 16.766 17.016 1 95.19 197 LYS B N 1
ATOM 3400 C CA . LYS B 1 197 ? 1.068 18.188 16.812 1 95.19 197 LYS B CA 1
ATOM 3401 C C . LYS B 1 197 ? 2.314 18.938 16.344 1 95.19 197 LYS B C 1
ATOM 3403 O O . LYS B 1 197 ? 2.244 19.766 15.438 1 95.19 197 LYS B O 1
ATOM 3408 N N . ALA B 1 198 ? 3.424 18.641 16.953 1 94.69 198 ALA B N 1
ATOM 3409 C CA . ALA B 1 198 ? 4.68 19.25 16.516 1 94.69 198 ALA B CA 1
ATOM 3410 C C . ALA B 1 198 ? 4.988 18.922 15.062 1 94.69 198 ALA B C 1
ATOM 3412 O O . ALA B 1 198 ? 5.434 19.781 14.305 1 94.69 198 ALA B O 1
ATOM 3413 N N . TRP B 1 199 ? 4.773 17.703 14.719 1 96.56 199 TRP B N 1
ATOM 3414 C CA . TRP B 1 199 ? 4.949 17.25 13.344 1 96.56 199 TRP B CA 1
ATOM 3415 C C . TRP B 1 199 ? 4.035 18.016 12.391 1 96.56 199 TRP B C 1
ATOM 3417 O O . TRP B 1 199 ? 4.484 18.516 11.359 1 96.56 199 TRP B O 1
ATOM 3427 N N . ALA B 1 200 ? 2.77 18.109 12.758 1 97.19 200 ALA B N 1
ATOM 3428 C CA . ALA B 1 200 ? 1.793 18.781 11.898 1 97.19 200 ALA B CA 1
ATOM 3429 C C . ALA B 1 200 ? 2.154 20.25 11.711 1 97.19 200 ALA B C 1
ATOM 3431 O O . ALA B 1 200 ? 2.1 20.766 10.586 1 97.19 200 ALA B O 1
ATOM 3432 N N . ASP B 1 201 ? 2.525 20.875 12.766 1 96.81 201 ASP B N 1
ATOM 3433 C CA . ASP B 1 201 ? 2.902 22.281 12.695 1 96.81 201 ASP B CA 1
ATOM 3434 C C . ASP B 1 201 ? 4.098 22.484 11.766 1 96.81 201 ASP B C 1
ATOM 3436 O O . ASP B 1 201 ? 4.098 23.406 10.945 1 96.81 201 ASP B O 1
ATOM 3440 N N . ALA B 1 202 ? 5.062 21.688 11.93 1 97.12 202 ALA B N 1
ATOM 3441 C CA . ALA B 1 202 ? 6.254 21.781 11.094 1 97.12 202 ALA B CA 1
ATOM 3442 C C . ALA B 1 202 ? 5.906 21.547 9.625 1 97.12 202 ALA B C 1
ATOM 3444 O O . ALA B 1 202 ? 6.383 22.281 8.75 1 97.12 202 ALA B O 1
ATOM 3445 N N . CYS B 1 203 ? 5.121 20.547 9.352 1 98.12 203 CYS B N 1
ATOM 3446 C CA . CYS B 1 203 ? 4.723 20.25 7.98 1 98.12 203 CYS B CA 1
ATOM 3447 C C . CYS B 1 203 ? 3.945 21.422 7.383 1 98.12 203 CYS B C 1
ATOM 3449 O O . CYS B 1 203 ? 4.234 21.844 6.266 1 98.12 203 CYS B O 1
ATOM 3451 N N . HIS B 1 204 ? 3.016 21.938 8.148 1 97.56 204 HIS B N 1
ATOM 3452 C CA . HIS B 1 204 ? 2.146 23 7.645 1 97.56 204 HIS B CA 1
ATOM 3453 C C . HIS B 1 204 ? 2.938 24.266 7.363 1 97.56 204 HIS B C 1
ATOM 3455 O O . HIS B 1 204 ? 2.512 25.109 6.562 1 97.56 204 HIS B O 1
ATOM 3461 N N . ALA B 1 205 ? 4.078 24.406 7.957 1 97.5 205 ALA B N 1
ATOM 3462 C CA . ALA B 1 205 ? 4.91 25.594 7.781 1 97.5 205 ALA B CA 1
ATOM 3463 C C . ALA B 1 205 ? 5.836 25.438 6.578 1 97.5 205 ALA B C 1
ATOM 3465 O O . ALA B 1 205 ? 6.461 26.406 6.145 1 97.5 205 ALA B O 1
ATOM 3466 N N . ARG B 1 206 ? 5.957 24.25 6.086 1 97.69 206 ARG B N 1
ATOM 3467 C CA . ARG B 1 206 ? 6.859 24 4.969 1 97.69 206 ARG B CA 1
ATOM 3468 C C . ARG B 1 206 ? 6.355 24.672 3.693 1 97.69 206 ARG B C 1
ATOM 3470 O O . ARG B 1 206 ? 5.156 24.656 3.414 1 97.69 206 ARG B O 1
ATOM 3477 N N . LYS B 1 207 ? 7.25 25.203 2.9 1 97.75 207 LYS B N 1
ATOM 3478 C CA . LYS B 1 207 ? 6.93 25.953 1.691 1 97.75 207 LYS B CA 1
ATOM 3479 C C . LYS B 1 207 ? 6.195 25.078 0.68 1 97.75 207 LYS B C 1
ATOM 3481 O O . LYS B 1 207 ? 5.379 25.562 -0.101 1 97.75 207 LYS B O 1
ATOM 3486 N N . SER B 1 208 ? 6.453 23.766 0.651 1 98.25 208 SER B N 1
ATOM 3487 C CA . SER B 1 208 ? 5.832 22.844 -0.303 1 98.25 208 SER B CA 1
ATOM 3488 C C . SER B 1 208 ? 4.414 22.484 0.123 1 98.25 208 SER B C 1
ATOM 3490 O O . SER B 1 208 ? 3.619 22 -0.689 1 98.25 208 SER B O 1
ATOM 3492 N N . ILE B 1 209 ? 4.055 22.703 1.375 1 98.56 209 ILE B N 1
ATOM 3493 C CA . ILE B 1 209 ? 2.787 22.203 1.905 1 98.56 209 ILE B CA 1
ATOM 3494 C C . ILE B 1 209 ? 1.823 23.375 2.113 1 98.56 209 ILE B C 1
ATOM 3496 O O . ILE B 1 209 ? 0.642 23.281 1.772 1 98.56 209 ILE B O 1
ATOM 3500 N N . ALA B 1 210 ? 2.266 24.5 2.562 1 97.5 210 ALA B N 1
ATOM 3501 C CA . ALA B 1 210 ? 1.425 25.625 2.959 1 97.5 210 ALA B CA 1
ATOM 3502 C C . ALA B 1 210 ? 0.507 26.047 1.817 1 97.5 210 ALA B C 1
ATOM 3504 O O . ALA B 1 210 ? -0.71 26.141 1.992 1 97.5 210 ALA B O 1
ATOM 3505 N N . PRO B 1 211 ? 1.024 26.219 0.625 1 96.06 211 PRO B N 1
ATOM 3506 C CA . PRO B 1 211 ? 0.156 26.656 -0.468 1 96.06 211 PRO B CA 1
ATOM 3507 C C . PRO B 1 211 ? -0.783 25.562 -0.963 1 96.06 211 PRO B C 1
ATOM 3509 O O . PRO B 1 211 ? -1.721 25.844 -1.714 1 96.06 211 PRO B O 1
ATOM 3512 N N . SER B 1 212 ? -0.469 24.312 -0.623 1 96.94 212 SER B N 1
ATOM 3513 C CA . SER B 1 212 ? -1.252 23.188 -1.114 1 96.94 212 SER B CA 1
ATOM 3514 C C . SER B 1 212 ? -2.486 22.953 -0.251 1 96.94 212 SER B C 1
ATOM 3516 O O . SER B 1 212 ? -3.369 22.172 -0.617 1 96.94 212 SER B O 1
ATOM 3518 N N . ARG B 1 213 ? -2.547 23.578 0.873 1 97.12 213 ARG B N 1
ATOM 3519 C CA . ARG B 1 213 ? -3.602 23.297 1.845 1 97.12 213 ARG B CA 1
ATOM 3520 C C . ARG B 1 213 ? -4.926 23.922 1.404 1 97.12 213 ARG B C 1
ATOM 3522 O O . ARG B 1 213 ? -4.949 25.031 0.877 1 97.12 213 ARG B O 1
ATOM 3529 N N . CYS B 1 214 ? -5.957 23.188 1.582 1 95.62 214 CYS B N 1
ATOM 3530 C CA . CYS B 1 214 ? -7.312 23.688 1.37 1 95.62 214 CYS B CA 1
ATOM 3531 C C . CYS B 1 214 ? -7.836 24.391 2.613 1 95.62 214 CYS B C 1
ATOM 3533 O O . CYS B 1 214 ? -7.59 23.953 3.736 1 95.62 214 CYS B O 1
ATOM 3535 N N . ASP B 1 215 ? -8.594 25.438 2.361 1 94.88 215 ASP B N 1
ATOM 3536 C CA . ASP B 1 215 ? -9.203 26.156 3.479 1 94.88 215 ASP B CA 1
ATOM 3537 C C . ASP B 1 215 ? -10.094 25.234 4.305 1 94.88 215 ASP B C 1
ATOM 3539 O O . ASP B 1 215 ? -10.883 24.469 3.748 1 94.88 215 ASP B O 1
ATOM 3543 N N . LEU B 1 216 ? -9.883 25.391 5.605 1 93.62 216 LEU B N 1
ATOM 3544 C CA . LEU B 1 216 ? -10.617 24.484 6.496 1 93.62 216 LEU B CA 1
ATOM 3545 C C . LEU B 1 216 ? -12.117 24.688 6.352 1 93.62 216 LEU B C 1
ATOM 3547 O O . LEU B 1 216 ? -12.883 23.719 6.383 1 93.62 216 LEU B O 1
ATOM 3551 N N . ASP B 1 217 ? -12.562 25.875 6.148 1 93 217 ASP B N 1
ATOM 3552 C CA . ASP B 1 217 ? -13.984 26.156 5.996 1 93 217 ASP B CA 1
ATOM 3553 C C . ASP B 1 217 ? -14.547 25.5 4.73 1 93 217 ASP B C 1
ATOM 3555 O O . ASP B 1 217 ? -15.688 25.031 4.715 1 93 217 ASP B O 1
ATOM 3559 N N . VAL B 1 218 ? -13.742 25.516 3.703 1 93.5 218 VAL B N 1
ATOM 3560 C CA . VAL B 1 218 ? -14.148 24.875 2.453 1 93.5 218 VAL B CA 1
ATOM 3561 C C . VAL B 1 218 ? -14.273 23.375 2.658 1 93.5 218 VAL B C 1
ATOM 3563 O O . VAL B 1 218 ? -15.234 22.75 2.201 1 93.5 218 VAL B O 1
ATOM 3566 N N . LEU B 1 219 ? -13.328 22.781 3.383 1 94.5 219 LEU B N 1
ATOM 3567 C CA . LEU B 1 219 ? -13.375 21.344 3.676 1 94.5 219 LEU B CA 1
ATOM 3568 C C . LEU B 1 219 ? -14.625 21 4.477 1 94.5 219 LEU B C 1
ATOM 3570 O O . LEU B 1 219 ? -15.312 20.016 4.164 1 94.5 219 LEU B O 1
ATOM 3574 N N . VAL B 1 220 ? -14.906 21.844 5.457 1 93.19 220 VAL B N 1
ATOM 3575 C CA . VAL B 1 220 ? -16.062 21.609 6.305 1 93.19 220 VAL B CA 1
ATOM 3576 C C . VAL B 1 220 ? -17.344 21.656 5.461 1 93.19 220 VAL B C 1
ATOM 3578 O O . VAL B 1 220 ? -18.203 20.797 5.59 1 93.19 220 VAL B O 1
ATOM 3581 N N . GLU B 1 221 ? -17.438 22.594 4.594 1 92.12 221 GLU B N 1
ATOM 3582 C CA . GLU B 1 221 ? -18.609 22.734 3.736 1 92.12 221 GLU B CA 1
ATOM 3583 C C . GLU B 1 221 ? -18.766 21.531 2.82 1 92.12 221 GLU B C 1
ATOM 3585 O O . GLU B 1 221 ? -19.875 21.016 2.646 1 92.12 221 GLU B O 1
ATOM 3590 N N . ARG B 1 222 ? -17.688 21.109 2.27 1 89.62 222 ARG B N 1
ATOM 3591 C CA . ARG B 1 222 ? -17.734 19.969 1.356 1 89.62 222 ARG B CA 1
ATOM 3592 C C . ARG B 1 222 ? -18.109 18.688 2.094 1 89.62 222 ARG B C 1
ATOM 3594 O O . ARG B 1 222 ? -18.812 17.828 1.546 1 89.62 222 ARG B O 1
ATOM 3601 N N . TYR B 1 223 ? -17.641 18.547 3.34 1 88.62 223 TYR B N 1
ATOM 3602 C CA . TYR B 1 223 ? -17.891 17.344 4.113 1 88.62 223 TYR B CA 1
ATOM 3603 C C . TYR B 1 223 ? -19.328 17.312 4.629 1 88.62 223 TYR B C 1
ATOM 3605 O O . TYR B 1 223 ? -19.859 16.234 4.938 1 88.62 223 TYR B O 1
ATOM 3613 N N . LYS B 1 224 ? -19.938 18.484 4.703 1 85.25 224 LYS B N 1
ATOM 3614 C CA . LYS B 1 224 ? -21.344 18.531 5.062 1 85.25 224 LYS B CA 1
ATOM 3615 C C . LYS B 1 224 ? -22.203 17.797 4.031 1 85.25 224 LYS B C 1
ATOM 3617 O O . LYS B 1 224 ? -23.203 17.172 4.383 1 85.25 224 LYS B O 1
ATOM 3622 N N . ALA B 1 225 ? -21.688 17.844 2.803 1 78.56 225 ALA B N 1
ATOM 3623 C CA . ALA B 1 225 ? -22.438 17.219 1.719 1 78.56 225 ALA B CA 1
ATOM 3624 C C . ALA B 1 225 ? -22.328 15.695 1.781 1 78.56 225 ALA B C 1
ATOM 3626 O O . ALA B 1 225 ? -23.125 14.984 1.174 1 78.56 225 ALA B O 1
ATOM 3627 N N . PHE B 1 226 ? -21.375 15.195 2.492 1 70.38 226 PHE B N 1
ATOM 3628 C CA . PHE B 1 226 ? -21.156 13.75 2.568 1 70.38 226 PHE B CA 1
ATOM 3629 C C . PHE B 1 226 ? -21.906 13.148 3.744 1 70.38 226 PHE B C 1
ATOM 3631 O O . PHE B 1 226 ? -21.969 11.922 3.887 1 70.38 226 PHE B O 1
ATOM 3638 N N . ARG B 1 227 ? -22.531 14.008 4.578 1 66.56 227 ARG B N 1
ATOM 3639 C CA . ARG B 1 227 ? -23.328 13.523 5.699 1 66.56 227 ARG B CA 1
ATOM 3640 C C . ARG B 1 227 ? -24.672 12.992 5.219 1 66.56 227 ARG B C 1
ATOM 3642 O O . ARG B 1 227 ? -25.281 13.562 4.312 1 66.56 227 ARG B O 1
#